Protein AF-A0A962FNY9-F1 (afdb_monomer)

Foldseek 3Di:
DDDDDDDQDWDDDDDPDDPDDPDQFDKAKFQKWKKWWAFDPLEGDIDIWIWGQGPVRDIATADDDLQQLLSLCLLRHQFMKMFGFPPPVRQADPVGHGYGPTIHGDDPSDQPDFDFEAQAEEEQEEEFQPDPDDPDFQVLRQCLLDCDVNHPQVVVCLLLLNRYGRPPHHYDGYFYFPHHLCVQAVAFQADDRGNVVSLVVRRLVRCLVPDQQCSVVPHRQAYEYEYAGGHHRGKMWTFDQDARNNDTGTRTYIYHYPSQQLAQLSVVLRVLNSLSAFAAQADLPDDQSQFELQASSHVSQPLFFADPSRGGHGAHHDPVSSVSSPSDDPQQEAEDDVPDDDDFDADASSDSPDPGHQWYWADPDPFWIKIKGWAALDDRTRVRGLHTAIWIWTAGSSHSNGTHTYFQDVNRDSHCSDVRSGHDPPDDDD

Solvent-accessible surface area (backbone atoms only — not comparable to full-atom values): 22918 Å² total; per-residue (Å²): 138,85,84,84,86,79,83,84,84,71,79,70,81,86,81,80,88,66,99,60,86,80,74,69,60,45,73,49,57,26,35,30,32,43,32,42,31,44,30,37,96,90,30,69,55,77,45,76,50,40,33,37,29,32,93,86,68,55,72,43,47,44,45,67,50,68,75,58,43,31,69,33,50,72,80,40,50,62,32,45,29,38,38,31,22,46,46,84,95,58,22,53,48,96,88,64,24,36,33,51,77,40,68,40,75,60,69,78,91,67,76,73,74,55,63,61,47,70,48,14,33,35,40,44,33,34,24,35,60,75,52,88,59,67,90,68,56,50,68,56,57,46,48,40,54,30,79,40,95,73,12,52,21,35,50,45,19,56,68,26,64,60,40,25,37,31,64,83,43,49,50,50,63,78,35,72,35,96,47,41,55,63,76,39,17,75,48,61,47,34,68,84,64,44,39,61,65,60,50,49,55,49,46,53,61,66,39,54,92,81,49,66,54,34,37,95,79,62,49,53,50,30,40,38,37,35,32,51,47,69,35,17,18,34,32,32,12,9,44,45,76,48,72,44,78,86,44,72,47,60,35,18,30,29,42,28,20,55,81,34,68,50,15,37,3,46,49,52,30,26,49,37,23,34,76,65,47,63,46,24,23,41,55,55,81,73,89,65,37,63,25,18,45,71,20,14,45,21,16,18,56,46,51,36,27,77,36,100,83,34,29,33,25,34,37,42,63,44,65,62,58,37,52,66,35,52,45,57,56,79,83,26,50,43,71,60,58,88,88,65,85,84,88,81,64,69,35,40,62,77,53,75,84,56,92,45,20,35,31,38,39,44,66,77,52,99,54,33,32,38,35,38,31,29,44,49,57,50,74,66,39,31,42,37,34,78,54,71,25,36,40,45,24,48,32,30,49,43,39,84,44,29,38,18,37,43,43,75,42,88,75,39,56,88,43,47,68,45,70,47,32,38,46,54,97,92,66,84,88,132

Structure (mmCIF, N/CA/C/O backbone):
data_AF-A0A962FNY9-F1
#
_entry.id   AF-A0A962FNY9-F1
#
loop_
_atom_site.group_PDB
_atom_site.id
_atom_site.type_symbol
_atom_site.label_atom_id
_atom_site.label_alt_id
_atom_site.label_comp_id
_atom_site.label_asym_id
_atom_site.label_entity_id
_atom_site.label_seq_id
_atom_site.pdbx_PDB_ins_code
_atom_site.Cartn_x
_atom_site.Cartn_y
_atom_site.Cartn_z
_atom_site.occupancy
_atom_site.B_iso_or_equiv
_atom_site.auth_seq_id
_atom_site.auth_comp_id
_atom_site.auth_asym_id
_atom_site.auth_atom_id
_atom_site.pdbx_PDB_model_num
ATOM 1 N N . MET A 1 1 ? -41.694 10.640 -2.562 1.00 34.62 1 MET A N 1
ATOM 2 C CA . MET A 1 1 ? -40.933 11.561 -3.432 1.00 34.62 1 MET A CA 1
ATOM 3 C C . MET A 1 1 ? -39.648 11.914 -2.706 1.00 34.62 1 MET A C 1
ATOM 5 O O . MET A 1 1 ? -39.686 12.723 -1.792 1.00 34.62 1 MET A O 1
ATOM 9 N N . ARG A 1 2 ? -38.555 11.206 -3.006 1.00 32.50 2 ARG A N 1
ATOM 10 C CA . ARG A 1 2 ? -37.234 11.452 -2.416 1.00 32.50 2 ARG A CA 1
ATOM 11 C C . ARG A 1 2 ? -36.478 12.381 -3.365 1.00 32.50 2 ARG A C 1
ATOM 13 O O . ARG A 1 2 ? -36.217 11.987 -4.495 1.00 32.50 2 ARG A O 1
ATOM 20 N N . GLN A 1 3 ? -36.191 13.606 -2.934 1.00 29.72 3 GLN A N 1
ATOM 21 C CA . GLN A 1 3 ? -35.217 14.467 -3.602 1.00 29.72 3 GLN A CA 1
ATOM 22 C C . GLN A 1 3 ? -33.849 14.141 -3.003 1.00 29.72 3 GLN A C 1
ATOM 24 O O . GLN A 1 3 ? -33.594 14.447 -1.843 1.00 29.72 3 GLN A O 1
ATOM 29 N N . GLY A 1 4 ? -33.016 13.446 -3.776 1.00 28.33 4 GLY A N 1
ATOM 30 C CA . GLY A 1 4 ? -31.616 13.214 -3.442 1.00 28.33 4 GLY A CA 1
ATOM 31 C C . GLY A 1 4 ? -30.805 14.469 -3.735 1.00 28.33 4 GLY A C 1
ATOM 32 O O . GLY A 1 4 ? -30.887 15.016 -4.833 1.00 28.33 4 GLY A O 1
ATOM 33 N N . TRP A 1 5 ? -30.052 14.931 -2.745 1.00 30.09 5 TRP A N 1
ATOM 34 C CA . TRP A 1 5 ? -29.013 15.938 -2.921 1.00 30.09 5 TRP A CA 1
ATOM 35 C C . TRP A 1 5 ? -27.686 15.195 -3.106 1.00 30.09 5 TRP A C 1
ATOM 37 O O . TRP A 1 5 ? -27.271 14.444 -2.229 1.00 30.09 5 TRP A O 1
ATOM 47 N N . LEU A 1 6 ? -27.065 15.366 -4.274 1.00 28.52 6 LEU A N 1
ATOM 48 C CA . LEU A 1 6 ? -25.704 14.919 -4.587 1.00 28.52 6 LEU A CA 1
ATOM 49 C C . LEU A 1 6 ? -24.725 16.050 -4.231 1.00 28.52 6 LEU A C 1
ATOM 51 O O . LEU A 1 6 ? -24.979 17.181 -4.655 1.00 28.52 6 LEU A O 1
ATOM 55 N N . PRO A 1 7 ? -23.601 15.797 -3.540 1.00 38.91 7 PRO A N 1
ATOM 56 C CA . PRO A 1 7 ? -22.520 16.766 -3.477 1.00 38.91 7 PRO A CA 1
ATOM 57 C C . PRO A 1 7 ? -21.596 16.581 -4.693 1.00 38.91 7 PRO A C 1
ATOM 59 O O . PRO A 1 7 ? -21.027 15.511 -4.902 1.00 38.91 7 PRO A O 1
ATOM 62 N N . LEU A 1 8 ? -21.438 17.631 -5.504 1.00 35.72 8 LEU A N 1
ATOM 63 C CA . LEU A 1 8 ? -20.286 17.787 -6.397 1.00 35.72 8 LEU A CA 1
ATOM 64 C C . LEU A 1 8 ? -19.106 18.222 -5.512 1.00 35.72 8 LEU A C 1
ATOM 66 O O . LEU A 1 8 ? -19.095 19.346 -5.013 1.00 35.72 8 LEU A O 1
ATOM 70 N N . GLY A 1 9 ? -18.149 17.330 -5.263 1.00 38.25 9 GLY A N 1
ATOM 71 C CA . GLY A 1 9 ? -16.957 17.646 -4.477 1.00 38.25 9 GLY A CA 1
ATOM 72 C C . GLY A 1 9 ? -15.903 18.344 -5.333 1.00 38.25 9 GLY A C 1
ATOM 73 O O . GLY A 1 9 ? -15.134 17.679 -6.014 1.00 38.25 9 GLY A O 1
ATOM 74 N N . VAL A 1 10 ? -15.859 19.675 -5.294 1.00 38.62 10 VAL A N 1
ATOM 75 C CA . VAL A 1 10 ? -14.693 20.460 -5.726 1.00 38.62 10 VAL A CA 1
ATOM 76 C C . VAL A 1 10 ? -14.010 20.961 -4.457 1.00 38.62 10 VAL A C 1
ATOM 78 O O . VAL A 1 10 ? -14.615 21.730 -3.711 1.00 38.62 10 VAL A O 1
ATOM 81 N N . LEU A 1 11 ? -12.768 20.544 -4.191 1.00 42.72 11 LEU A N 1
ATOM 82 C CA . LEU A 1 11 ? -11.962 21.172 -3.141 1.00 42.72 11 LEU A CA 1
ATOM 83 C C . LEU A 1 11 ? -11.453 22.522 -3.668 1.00 42.72 11 LEU A C 1
ATOM 85 O O . LEU A 1 11 ? -10.566 22.585 -4.516 1.00 42.72 11 LEU A O 1
ATOM 89 N N . LEU A 1 12 ? -12.054 23.609 -3.186 1.00 34.06 12 LEU A N 1
ATOM 90 C CA . LEU A 1 12 ? -11.642 24.988 -3.450 1.00 34.06 12 LEU A CA 1
ATOM 91 C C . LEU A 1 12 ? -11.131 25.601 -2.143 1.00 34.06 12 LEU A C 1
ATOM 93 O O . LEU A 1 12 ? -11.919 25.865 -1.237 1.00 34.06 12 LEU A O 1
ATOM 97 N N . ALA A 1 13 ? -9.827 25.868 -2.056 1.00 37.19 13 ALA A N 1
ATOM 98 C CA . ALA A 1 13 ? -9.282 26.739 -1.018 1.00 37.19 13 ALA A CA 1
ATOM 99 C C . ALA A 1 13 ? -9.821 28.174 -1.215 1.00 37.19 13 ALA A C 1
ATOM 101 O O . ALA A 1 13 ? -9.947 28.654 -2.346 1.00 37.19 13 ALA A O 1
ATOM 102 N N . GLY A 1 14 ? -10.200 28.834 -0.117 1.00 33.62 14 GLY A N 1
ATOM 103 C CA . GLY A 1 14 ? -11.044 30.034 -0.089 1.00 33.62 14 GLY A CA 1
ATOM 104 C C . GLY A 1 14 ? -10.643 31.167 -1.047 1.00 33.62 14 GLY A C 1
ATOM 105 O O . GLY A 1 14 ? -9.528 31.683 -1.015 1.00 33.62 14 GLY A O 1
ATOM 106 N N . LEU A 1 15 ? -11.607 31.613 -1.861 1.00 33.41 15 LEU A N 1
ATOM 107 C CA . LEU A 1 15 ? -11.474 32.769 -2.748 1.00 33.41 15 LEU A CA 1
ATOM 108 C C . LEU A 1 15 ? -11.762 34.071 -1.979 1.00 33.41 15 LEU A C 1
ATOM 110 O O . LEU A 1 15 ? -12.912 34.382 -1.666 1.00 33.41 15 LEU A O 1
ATOM 114 N N . THR A 1 16 ? -10.741 34.894 -1.751 1.00 33.62 16 THR A N 1
ATOM 115 C CA . THR A 1 16 ? -10.953 36.345 -1.652 1.00 33.62 16 THR A CA 1
ATOM 116 C C . THR A 1 16 ? -11.088 36.886 -3.075 1.00 33.62 16 THR A C 1
ATOM 118 O O . THR A 1 16 ? -10.176 36.767 -3.891 1.00 33.62 16 THR A O 1
ATOM 121 N N . VAL A 1 17 ? -12.262 37.430 -3.411 1.00 32.56 17 VAL A N 1
ATOM 122 C CA . VAL A 1 17 ? -12.550 37.969 -4.748 1.00 32.56 17 VAL A CA 1
ATOM 123 C C . VAL A 1 17 ? -11.784 39.277 -4.939 1.00 32.56 17 VAL A C 1
ATOM 125 O O . VAL A 1 17 ? -12.264 40.356 -4.599 1.00 32.56 17 VAL A O 1
ATOM 128 N N . PHE A 1 18 ? -10.594 39.184 -5.521 1.00 35.56 18 PHE A N 1
ATOM 129 C CA . PHE A 1 18 ? -10.015 40.284 -6.277 1.00 35.56 18 PHE A CA 1
ATOM 130 C C . PHE A 1 18 ? -10.446 40.122 -7.736 1.00 35.56 18 PHE A C 1
ATOM 132 O O . PHE A 1 18 ? -10.126 39.120 -8.374 1.00 35.56 18 PHE A O 1
ATOM 139 N N . SER A 1 19 ? -11.168 41.111 -8.274 1.00 39.47 19 SER A N 1
ATOM 140 C CA . SER A 1 19 ? -11.341 41.279 -9.722 1.00 39.47 19 SER A CA 1
ATOM 141 C C . SER A 1 19 ? -9.978 41.573 -10.352 1.00 39.47 19 SER A C 1
ATOM 143 O O . SER A 1 19 ? -9.602 42.724 -10.551 1.00 39.47 19 SER A O 1
ATOM 145 N N . GLY A 1 20 ? -9.223 40.514 -10.623 1.00 32.41 20 GLY A N 1
ATOM 146 C CA . GLY A 1 20 ? -7.989 40.510 -11.396 1.00 32.41 20 GLY A CA 1
ATOM 147 C C . GLY A 1 20 ? -8.096 39.431 -12.467 1.00 32.41 20 GLY A C 1
ATOM 148 O O . GLY A 1 20 ? -8.636 38.360 -12.207 1.00 32.41 20 GLY A O 1
ATOM 149 N N . CYS A 1 21 ? -7.642 39.738 -13.683 1.00 35.69 21 CYS A N 1
ATOM 150 C CA . CYS A 1 21 ? -7.721 38.888 -14.871 1.00 35.69 21 CYS A CA 1
ATOM 151 C C . CYS A 1 21 ? -7.497 37.398 -14.561 1.00 35.69 21 CYS A C 1
ATOM 153 O O . CYS A 1 21 ? -6.400 37.006 -14.159 1.00 35.69 21 CYS A O 1
ATOM 155 N N . ALA A 1 22 ? -8.519 36.570 -14.796 1.00 41.72 22 ALA A N 1
ATOM 156 C CA . ALA A 1 22 ? -8.393 35.121 -14.768 1.00 41.72 22 ALA A CA 1
ATOM 157 C C . ALA A 1 22 ? -7.392 34.694 -15.853 1.00 41.72 22 ALA A C 1
ATOM 159 O O . ALA A 1 22 ? -7.726 34.627 -17.034 1.00 41.72 22 ALA A O 1
ATOM 160 N N . HIS A 1 23 ? -6.140 34.450 -15.463 1.00 48.25 23 HIS A N 1
ATOM 161 C CA . HIS A 1 23 ? -5.227 33.674 -16.292 1.00 48.25 23 HIS A CA 1
ATOM 162 C C . HIS A 1 23 ? -5.828 32.275 -16.421 1.00 48.25 23 HIS A C 1
ATOM 164 O O . HIS A 1 23 ? -6.065 31.618 -15.406 1.00 48.25 23 HIS A O 1
ATOM 170 N N . ALA A 1 24 ? -6.120 31.852 -17.653 1.00 55.69 24 ALA A N 1
ATOM 171 C CA . ALA A 1 24 ? -6.623 30.516 -17.936 1.00 55.69 24 ALA A CA 1
ATOM 172 C C . ALA A 1 24 ? -5.645 29.484 -17.351 1.00 55.69 24 ALA A C 1
ATOM 174 O O . ALA A 1 24 ? -4.473 29.456 -17.728 1.00 55.69 24 ALA A O 1
ATOM 175 N N . ALA A 1 25 ? -6.107 28.695 -16.380 1.00 63.16 25 ALA A N 1
ATOM 176 C CA . ALA A 1 25 ? -5.356 27.542 -15.904 1.00 63.16 25 ALA A CA 1
ATOM 177 C C . ALA A 1 25 ? -5.249 26.538 -17.055 1.00 63.16 25 ALA A C 1
ATOM 179 O O . ALA A 1 25 ? -6.229 26.309 -17.767 1.00 63.16 25 ALA A O 1
ATOM 180 N N . GLU A 1 26 ? -4.066 25.966 -17.246 1.00 83.31 26 GLU A N 1
ATOM 181 C CA . GLU A 1 26 ? -3.900 24.875 -18.198 1.00 83.31 26 GLU A CA 1
ATOM 182 C C . GLU A 1 26 ? -4.371 23.585 -17.524 1.00 83.31 26 GLU A C 1
ATOM 184 O O . GLU A 1 26 ? -4.026 23.325 -16.369 1.00 83.31 26 GLU A O 1
ATOM 189 N N . THR A 1 27 ? -5.193 22.805 -18.218 1.00 90.69 27 THR A N 1
ATOM 190 C CA . THR A 1 27 ? -5.739 21.554 -17.688 1.00 90.69 27 THR A CA 1
ATOM 191 C C . THR A 1 27 ? -5.080 20.361 -18.350 1.00 90.69 27 THR A C 1
ATOM 193 O O . THR A 1 27 ? -5.003 20.313 -19.577 1.00 90.69 27 THR A O 1
ATOM 196 N N . VAL A 1 28 ? -4.676 19.379 -17.549 1.00 92.75 28 VAL A N 1
ATOM 197 C CA . VAL A 1 28 ? -4.188 18.081 -18.029 1.00 92.75 28 VAL A CA 1
ATOM 198 C C . VAL A 1 28 ? -5.076 16.996 -17.447 1.00 92.75 28 VAL A C 1
ATOM 200 O O . VAL A 1 28 ? -5.364 17.018 -16.254 1.00 92.75 28 VAL A O 1
ATOM 203 N N . GLU A 1 29 ? -5.523 16.061 -18.273 1.00 95.69 29 GLU A N 1
ATOM 204 C CA . GLU A 1 29 ? -6.287 14.900 -17.821 1.00 95.69 29 GLU A CA 1
ATOM 205 C C . GLU A 1 29 ? -5.421 13.650 -17.881 1.00 95.69 29 GLU A C 1
ATOM 207 O O . GLU A 1 29 ? -4.570 13.519 -18.758 1.00 95.69 29 GLU A O 1
ATOM 212 N N . GLY A 1 30 ? -5.646 12.732 -16.951 1.00 95.50 30 GLY A N 1
ATOM 213 C CA . GLY A 1 30 ? -4.903 11.483 -16.910 1.00 95.50 30 GLY A CA 1
ATOM 214 C C . GLY A 1 30 ? -5.245 10.651 -15.687 1.00 95.50 30 GLY A C 1
ATOM 215 O O . GLY A 1 30 ? -6.163 10.983 -14.938 1.00 95.50 30 GLY A O 1
ATOM 216 N N . TRP A 1 31 ? -4.500 9.576 -15.476 1.00 95.31 31 TRP A N 1
ATOM 217 C CA . TRP A 1 31 ? -4.640 8.693 -14.324 1.00 95.31 31 TRP A CA 1
ATOM 218 C C . TRP A 1 31 ? -3.674 9.104 -13.223 1.00 95.31 31 TRP A C 1
ATOM 220 O O . TRP A 1 31 ? -2.462 9.180 -13.442 1.00 95.31 31 TRP A O 1
ATOM 230 N N . LEU A 1 32 ? -4.225 9.383 -12.044 1.00 94.44 32 LEU A N 1
ATOM 231 C CA . LEU A 1 32 ? -3.455 9.725 -10.859 1.00 94.44 32 LEU A CA 1
ATOM 232 C C . LEU A 1 32 ? -2.812 8.460 -10.294 1.00 94.44 32 LEU A C 1
ATOM 234 O O . LEU A 1 32 ? -3.490 7.459 -10.089 1.00 94.44 32 LEU A O 1
ATOM 238 N N . THR A 1 33 ? -1.518 8.509 -10.012 1.00 94.50 33 THR A N 1
ATOM 239 C CA . THR A 1 33 ? -0.791 7.415 -9.366 1.00 94.50 33 THR A CA 1
ATOM 240 C C . THR A 1 33 ? -0.105 7.941 -8.116 1.00 94.50 33 THR A C 1
ATOM 242 O O . THR A 1 33 ? 0.602 8.951 -8.173 1.00 94.50 33 THR A O 1
ATOM 245 N N . LEU A 1 34 ? -0.329 7.263 -6.995 1.00 93.00 34 LEU A N 1
ATOM 246 C CA . LEU A 1 34 ? 0.390 7.481 -5.748 1.00 93.00 34 LEU A CA 1
ATOM 247 C C . LEU A 1 34 ? 1.383 6.342 -5.529 1.00 93.00 34 LEU A C 1
ATOM 249 O O . LEU A 1 34 ? 1.059 5.175 -5.757 1.00 93.00 34 LEU A O 1
ATOM 253 N N . GLN A 1 35 ? 2.574 6.718 -5.080 1.00 95.06 35 GLN A N 1
ATOM 254 C CA . GLN A 1 35 ? 3.616 5.806 -4.631 1.00 95.06 35 GLN A CA 1
ATOM 255 C C . GLN A 1 35 ? 4.075 6.254 -3.248 1.00 95.06 35 GLN A C 1
ATOM 257 O O . GLN A 1 35 ? 4.282 7.452 -3.027 1.00 95.06 35 GLN A O 1
ATOM 262 N N . TRP A 1 36 ? 4.217 5.302 -2.344 1.00 94.69 36 TRP A N 1
ATOM 263 C CA . TRP A 1 36 ? 4.759 5.483 -1.004 1.00 94.69 36 TRP A CA 1
ATOM 264 C C . TRP A 1 36 ? 6.151 4.868 -0.980 1.00 94.69 36 TRP A C 1
ATOM 266 O O . TRP A 1 36 ? 6.387 3.893 -1.689 1.00 94.69 36 TRP A O 1
ATOM 276 N N . GLY A 1 37 ? 7.077 5.546 -0.313 1.00 95.19 37 GLY A N 1
ATOM 277 C CA . GLY A 1 37 ? 8.473 5.157 -0.228 1.00 95.19 37 GLY A CA 1
ATOM 278 C C . GLY A 1 37 ? 8.888 5.011 1.222 1.00 95.19 37 GLY A C 1
ATOM 279 O O . GLY A 1 37 ? 8.688 5.939 2.009 1.00 95.19 37 GLY A O 1
ATOM 280 N N . ASP A 1 38 ? 9.511 3.881 1.515 1.00 93.06 38 ASP A N 1
ATOM 281 C CA . ASP A 1 38 ? 9.785 3.378 2.848 1.00 93.06 38 ASP A CA 1
ATOM 282 C C . ASP A 1 38 ? 11.284 3.221 3.046 1.00 93.06 38 ASP A C 1
ATOM 284 O O . ASP A 1 38 ? 11.924 2.350 2.457 1.00 93.06 38 ASP A O 1
ATOM 288 N N . GLY A 1 39 ? 11.868 4.134 3.817 1.00 90.06 39 GLY A N 1
ATOM 289 C CA . GLY A 1 39 ? 13.306 4.237 4.018 1.00 90.06 39 GLY A CA 1
ATOM 290 C C . GLY A 1 39 ? 13.880 3.020 4.736 1.00 90.06 39 GLY A C 1
ATOM 291 O O . GLY A 1 39 ? 13.396 2.609 5.789 1.00 90.06 39 GLY A O 1
ATOM 292 N N . GLY A 1 40 ? 14.953 2.465 4.179 1.00 86.56 40 GLY A N 1
ATOM 293 C CA . GLY A 1 40 ? 15.663 1.336 4.760 1.00 86.56 40 GLY A CA 1
ATOM 294 C C . GLY A 1 40 ? 16.487 1.709 6.001 1.00 86.56 40 GLY A C 1
ATOM 295 O O . GLY A 1 40 ? 16.612 2.884 6.357 1.00 86.56 40 GLY A O 1
ATOM 296 N N . PRO A 1 41 ? 17.144 0.720 6.634 1.00 80.81 41 PRO A N 1
ATOM 297 C CA . PRO A 1 41 ? 17.889 0.915 7.883 1.00 80.81 41 PRO A CA 1
ATOM 298 C C . PRO A 1 41 ? 18.974 2.003 7.832 1.00 80.81 41 PRO A C 1
ATOM 300 O O . PRO A 1 41 ? 19.260 2.642 8.842 1.00 80.81 41 PRO A O 1
ATOM 303 N N . GLU A 1 42 ? 19.592 2.211 6.667 1.00 81.31 42 GLU A N 1
ATOM 304 C CA . GLU A 1 42 ? 20.683 3.180 6.483 1.00 81.31 42 GLU A CA 1
ATOM 305 C C . GLU A 1 42 ? 20.191 4.597 6.150 1.00 81.31 42 GLU A C 1
ATOM 307 O O . GLU A 1 42 ? 20.934 5.564 6.324 1.00 81.31 42 GLU A O 1
ATOM 312 N N . SER A 1 43 ? 18.943 4.737 5.697 1.00 86.75 43 SER A N 1
ATOM 313 C CA . SER A 1 43 ? 18.332 6.016 5.330 1.00 86.75 43 SER A CA 1
ATOM 314 C C . SER A 1 43 ? 16.838 6.004 5.683 1.00 86.75 43 SER A C 1
ATOM 316 O O . SER A 1 43 ? 16.002 5.982 4.777 1.00 86.75 43 SER A O 1
ATOM 318 N N . PRO A 1 44 ? 16.494 6.020 6.986 1.00 84.25 44 PRO A N 1
ATOM 319 C CA . PRO A 1 44 ? 15.110 5.957 7.435 1.00 84.25 44 PRO A CA 1
ATOM 320 C C . PRO A 1 44 ? 14.337 7.209 7.008 1.00 84.25 44 PRO A C 1
ATOM 322 O O . PRO A 1 44 ? 14.882 8.316 6.969 1.00 84.25 44 PRO A O 1
ATOM 325 N N . GLY A 1 45 ? 13.051 7.043 6.723 1.00 85.81 45 GLY A N 1
ATOM 326 C CA . GLY A 1 45 ? 12.160 8.124 6.314 1.00 85.81 45 GLY A CA 1
ATOM 327 C C . GLY A 1 45 ? 10.957 7.584 5.556 1.00 85.81 45 GLY A C 1
ATOM 328 O O . GLY A 1 45 ? 10.994 6.461 5.072 1.00 85.81 45 GLY A O 1
ATOM 329 N N . ASN A 1 46 ? 9.894 8.378 5.461 1.00 89.50 46 ASN A N 1
ATOM 330 C CA . ASN A 1 46 ? 8.740 8.068 4.623 1.00 89.50 46 ASN A CA 1
ATOM 331 C C . ASN A 1 46 ? 8.600 9.138 3.545 1.00 89.50 46 ASN A C 1
ATOM 333 O O . ASN A 1 46 ? 8.860 10.327 3.769 1.00 89.50 46 ASN A O 1
ATOM 337 N N . HIS A 1 47 ? 8.175 8.715 2.364 1.00 90.94 47 HIS A N 1
ATOM 338 C CA . HIS A 1 47 ? 8.029 9.595 1.223 1.00 90.94 47 HIS A CA 1
ATOM 339 C C . HIS A 1 47 ? 6.776 9.264 0.433 1.00 90.94 47 HIS A C 1
ATOM 341 O O . HIS A 1 47 ? 6.294 8.137 0.407 1.00 90.94 47 HIS A O 1
ATOM 347 N N . ARG A 1 48 ? 6.250 10.268 -0.266 1.00 90.44 48 ARG A N 1
ATOM 348 C CA . ARG A 1 48 ? 5.115 10.090 -1.166 1.00 90.44 48 ARG A CA 1
ATOM 349 C C . ARG A 1 48 ? 5.385 10.791 -2.480 1.00 90.44 48 ARG A C 1
ATOM 351 O O . ARG A 1 48 ? 5.686 11.984 -2.507 1.00 90.44 48 ARG A O 1
ATOM 358 N N . ARG A 1 49 ? 5.209 10.063 -3.577 1.00 92.62 49 ARG A N 1
ATOM 359 C CA . ARG A 1 49 ? 5.213 10.609 -4.932 1.00 92.62 49 ARG A CA 1
ATOM 360 C C . ARG A 1 49 ? 3.800 10.586 -5.482 1.00 92.62 49 ARG A C 1
ATOM 362 O O . ARG A 1 49 ? 3.037 9.645 -5.271 1.00 92.62 49 ARG A O 1
ATOM 369 N N . VAL A 1 50 ? 3.462 11.641 -6.209 1.00 93.69 50 VAL A N 1
ATOM 370 C CA . VAL A 1 50 ? 2.209 11.736 -6.948 1.00 93.69 50 VAL A CA 1
ATOM 371 C C . VAL A 1 50 ? 2.564 11.997 -8.399 1.00 93.69 50 VAL A C 1
ATOM 373 O O . VAL A 1 50 ? 3.380 12.868 -8.691 1.00 93.69 50 VAL A O 1
ATOM 376 N N . SER A 1 51 ? 1.974 11.245 -9.316 1.00 95.06 51 SER A N 1
ATOM 377 C CA . SER A 1 51 ? 2.175 11.433 -10.749 1.00 95.06 51 SER A CA 1
ATOM 378 C C . SER A 1 51 ? 0.858 11.352 -11.511 1.00 95.06 51 SER A C 1
ATOM 380 O O . SER A 1 51 ? -0.146 10.843 -11.008 1.00 95.06 51 SER A O 1
ATOM 382 N N . LEU A 1 52 ? 0.859 11.901 -12.722 1.00 95.94 52 LEU A N 1
ATOM 383 C CA . LEU A 1 52 ? -0.237 11.803 -13.675 1.00 95.94 52 LEU A CA 1
ATOM 384 C C . LEU A 1 52 ? 0.290 11.147 -14.945 1.00 95.94 52 LEU A C 1
ATOM 386 O O . LEU A 1 52 ? 1.297 11.606 -15.478 1.00 95.94 52 LEU A O 1
ATOM 390 N N . THR A 1 53 ? -0.397 10.125 -15.443 1.00 96.19 53 THR A N 1
ATOM 391 C CA . THR A 1 53 ? -0.145 9.589 -16.789 1.00 96.19 53 THR A CA 1
ATOM 392 C C . THR A 1 53 ? -1.274 10.009 -17.715 1.00 96.19 53 THR A C 1
ATOM 394 O O . THR A 1 53 ? -2.430 9.785 -17.372 1.00 96.19 53 THR A O 1
ATOM 397 N N . ASP A 1 54 ? -0.971 10.658 -18.837 1.00 94.19 54 ASP A N 1
ATOM 398 C CA . ASP A 1 54 ? -1.989 11.138 -19.781 1.00 94.19 54 ASP A CA 1
ATOM 399 C C . ASP A 1 54 ? -2.453 10.058 -20.780 1.00 94.19 54 ASP A C 1
ATOM 401 O O . ASP A 1 54 ? -1.976 8.922 -20.772 1.00 94.19 54 ASP A O 1
ATOM 405 N N . ASP A 1 55 ? -3.396 10.409 -21.661 1.00 91.81 55 ASP A N 1
ATOM 406 C CA . ASP A 1 55 ? -3.936 9.505 -22.692 1.00 91.81 55 ASP A CA 1
ATOM 407 C C . ASP A 1 55 ? -2.888 9.049 -23.733 1.00 91.81 55 ASP A C 1
ATOM 409 O O . ASP A 1 55 ? -3.140 8.106 -24.482 1.00 91.81 55 ASP A O 1
ATOM 413 N N . THR A 1 56 ? -1.717 9.694 -23.799 1.00 91.00 56 THR A N 1
ATOM 414 C CA . THR A 1 56 ? -0.595 9.287 -24.664 1.00 91.00 56 THR A CA 1
ATOM 415 C C . THR A 1 56 ? 0.372 8.328 -23.964 1.00 91.00 56 THR A C 1
ATOM 417 O O . THR A 1 56 ? 1.285 7.808 -24.604 1.00 91.00 56 THR A O 1
ATOM 420 N N . GLY A 1 57 ? 0.166 8.074 -22.667 1.00 89.12 57 GLY A N 1
ATOM 421 C CA . GLY A 1 57 ? 1.065 7.290 -21.825 1.00 89.12 57 GLY A CA 1
ATOM 422 C C . GLY A 1 57 ? 2.225 8.101 -21.245 1.00 89.12 57 GLY A C 1
ATOM 423 O O . GLY A 1 57 ? 3.107 7.525 -20.611 1.00 89.12 57 GLY A O 1
ATOM 424 N N . GLN A 1 58 ? 2.249 9.427 -21.424 1.00 91.06 58 GLN A N 1
ATOM 425 C CA . GLN A 1 58 ? 3.291 10.266 -20.844 1.00 91.06 58 GLN A CA 1
ATOM 426 C C . GLN A 1 58 ? 3.022 10.478 -19.351 1.00 91.06 58 GLN A C 1
ATOM 428 O O . GLN A 1 58 ? 1.983 11.015 -18.965 1.00 91.06 58 GLN A O 1
ATOM 433 N N . THR A 1 59 ? 3.980 10.089 -18.508 1.00 93.69 59 THR A N 1
ATOM 434 C CA . THR A 1 59 ? 3.918 10.308 -17.058 1.00 93.69 59 THR A CA 1
ATOM 435 C C . THR A 1 59 ? 4.642 11.594 -16.658 1.00 93.69 59 THR A C 1
ATOM 437 O O . THR A 1 59 ? 5.772 11.844 -17.076 1.00 93.69 59 THR A O 1
ATOM 440 N N . VAL A 1 60 ? 4.013 12.392 -15.795 1.00 92.81 60 VAL A N 1
ATOM 441 C CA . VAL A 1 60 ? 4.584 13.605 -15.201 1.00 92.81 60 VAL A CA 1
ATOM 442 C C . VAL A 1 60 ? 4.445 13.571 -13.679 1.00 92.81 60 VAL A C 1
ATOM 444 O O . VAL A 1 60 ? 3.376 13.266 -13.149 1.00 92.81 60 VAL A O 1
ATOM 447 N N . ALA A 1 61 ? 5.525 13.887 -12.963 1.00 94.56 61 ALA A N 1
ATOM 448 C CA . ALA A 1 61 ? 5.483 14.060 -11.512 1.00 94.56 61 ALA A CA 1
ATOM 449 C C . ALA A 1 61 ? 4.645 15.294 -11.149 1.00 94.56 61 ALA A C 1
ATOM 451 O O . ALA A 1 61 ? 4.696 16.310 -11.841 1.00 94.56 61 ALA A O 1
ATOM 452 N N . LEU A 1 62 ? 3.882 15.223 -10.062 1.00 94.31 62 LEU A N 1
ATOM 453 C CA . LEU A 1 62 ? 3.044 16.309 -9.569 1.00 94.31 62 LEU A CA 1
ATOM 454 C C . LEU A 1 62 ? 3.615 16.873 -8.266 1.00 94.31 62 LEU A C 1
ATOM 456 O O . LEU A 1 62 ? 3.825 16.147 -7.299 1.00 94.31 62 LEU A O 1
ATOM 460 N N . SER A 1 63 ? 3.782 18.192 -8.217 1.00 92.75 63 SER A N 1
ATOM 461 C CA . SER A 1 63 ? 4.009 18.933 -6.978 1.00 92.75 63 SER A CA 1
ATOM 462 C C . SER A 1 63 ? 2.647 19.338 -6.409 1.00 92.75 63 SER A C 1
ATOM 464 O O . SER A 1 63 ? 2.025 20.306 -6.863 1.00 92.75 63 SER A O 1
ATOM 466 N N . VAL A 1 64 ? 2.157 18.534 -5.463 1.00 88.81 64 VAL A N 1
ATOM 467 C CA . VAL A 1 64 ? 0.863 18.707 -4.787 1.00 88.81 64 VAL A CA 1
ATOM 468 C C . VAL A 1 64 ? 1.115 19.250 -3.383 1.00 88.81 64 VAL A C 1
ATOM 470 O O . VAL A 1 64 ? 1.940 18.703 -2.658 1.00 88.81 64 VAL A O 1
ATOM 473 N N . SER A 1 65 ? 0.428 20.327 -2.995 1.00 85.00 65 SER A N 1
ATOM 474 C CA . SER A 1 65 ? 0.544 20.871 -1.637 1.00 85.00 65 SER A CA 1
ATOM 475 C C . SER A 1 65 ? -0.098 19.946 -0.603 1.00 85.00 65 SER A C 1
ATOM 477 O O . SER A 1 65 ? -1.072 19.252 -0.906 1.00 85.00 65 SER A O 1
ATOM 479 N N . ASP A 1 66 ? 0.372 20.014 0.643 1.00 78.12 66 ASP A N 1
ATOM 480 C CA . ASP A 1 66 ? -0.235 19.264 1.748 1.00 78.12 66 ASP A CA 1
ATOM 481 C C . ASP A 1 66 ? -1.724 19.575 1.893 1.00 78.12 66 ASP A C 1
ATOM 483 O O . ASP A 1 66 ? -2.515 18.667 2.095 1.00 78.12 66 ASP A O 1
ATOM 487 N N . GLU A 1 67 ? -2.143 20.831 1.707 1.00 80.00 67 GLU A N 1
ATOM 488 C CA . GLU A 1 67 ? -3.561 21.218 1.749 1.00 80.00 67 GLU A CA 1
ATOM 489 C C . GLU A 1 67 ? -4.417 20.438 0.737 1.00 80.00 67 GLU A C 1
ATOM 491 O O . GLU A 1 67 ? -5.506 19.979 1.075 1.00 80.00 67 GLU A O 1
ATOM 496 N N . LEU A 1 68 ? -3.917 20.238 -0.487 1.00 80.88 68 LEU A N 1
ATOM 497 C CA . LEU A 1 68 ? -4.620 19.443 -1.493 1.00 80.88 68 LEU A CA 1
ATOM 498 C C . LEU A 1 68 ? -4.611 17.957 -1.132 1.00 80.88 68 LEU A C 1
ATOM 500 O O . LEU A 1 68 ? -5.631 17.291 -1.288 1.00 80.88 68 LEU A O 1
ATOM 504 N N . LEU A 1 69 ? -3.498 17.437 -0.610 1.00 75.75 69 LEU A N 1
ATOM 505 C CA . LEU A 1 69 ? -3.404 16.043 -0.164 1.00 75.75 69 LEU A CA 1
ATOM 506 C C . LEU A 1 69 ? -4.363 15.754 0.998 1.00 75.75 69 LEU A C 1
ATOM 508 O O . LEU A 1 69 ? -5.021 14.710 0.995 1.00 75.75 69 LEU A O 1
ATOM 512 N N . ARG A 1 70 ? -4.543 16.724 1.905 1.00 70.69 70 ARG A N 1
ATOM 513 C CA . ARG A 1 70 ? -5.536 16.686 2.988 1.00 70.69 70 ARG A CA 1
ATOM 514 C C . ARG A 1 70 ? -6.988 16.665 2.499 1.00 70.69 70 ARG A C 1
ATOM 516 O O . ARG A 1 70 ? -7.896 16.407 3.276 1.00 70.69 70 ARG A O 1
ATOM 523 N N . GLY A 1 71 ? -7.239 16.885 1.211 1.00 67.12 71 GLY A N 1
ATOM 524 C CA . GLY A 1 71 ? -8.552 16.685 0.594 1.00 67.12 71 GLY A CA 1
ATOM 525 C C . GLY A 1 71 ? -8.931 15.218 0.356 1.00 67.12 71 GLY A C 1
ATOM 526 O O . GLY A 1 71 ? -9.941 14.958 -0.293 1.00 67.12 71 GLY A O 1
ATOM 527 N N . GLY A 1 72 ? -8.117 14.257 0.811 1.00 70.31 72 GLY A N 1
ATOM 528 C CA . GLY A 1 72 ? -8.352 12.830 0.584 1.00 70.31 72 GLY A CA 1
ATOM 529 C C . GLY A 1 72 ? -7.955 12.368 -0.821 1.00 70.31 72 GLY A C 1
ATOM 530 O O . GLY A 1 72 ? -8.496 11.382 -1.321 1.00 70.31 72 GLY A O 1
ATOM 531 N N . VAL A 1 73 ? -7.006 13.060 -1.466 1.00 77.75 73 VAL A N 1
ATOM 532 C CA . VAL A 1 73 ? -6.534 12.767 -2.837 1.00 77.75 73 VAL A CA 1
ATOM 533 C C . VAL A 1 73 ? -6.017 11.333 -2.985 1.00 77.75 73 VAL A C 1
ATOM 535 O O . VAL A 1 73 ? -6.132 10.752 -4.061 1.00 77.75 73 VAL A O 1
ATOM 538 N N . PHE A 1 74 ? -5.529 10.704 -1.911 1.00 78.00 74 PHE A N 1
ATOM 539 C CA . PHE A 1 74 ? -5.124 9.294 -1.942 1.00 78.00 74 PHE A CA 1
ATOM 540 C C . PHE A 1 74 ? -6.263 8.340 -2.328 1.00 78.00 74 PHE A C 1
ATOM 542 O O . PHE A 1 74 ? -6.012 7.268 -2.875 1.00 78.00 74 PHE A O 1
ATOM 549 N N . ARG A 1 75 ? -7.528 8.724 -2.101 1.00 79.25 75 ARG A N 1
ATOM 550 C CA . ARG A 1 75 ? -8.708 7.950 -2.527 1.00 79.25 75 ARG A CA 1
ATOM 551 C C . ARG A 1 75 ? -8.875 7.931 -4.045 1.00 79.25 75 ARG A C 1
ATOM 553 O O . ARG A 1 75 ? -9.665 7.144 -4.554 1.00 79.25 75 ARG A O 1
ATOM 560 N N . TRP A 1 76 ? -8.171 8.810 -4.755 1.00 86.25 76 TRP A N 1
ATOM 561 C CA . TRP A 1 76 ? -8.188 8.910 -6.210 1.00 86.25 76 TRP A CA 1
ATOM 562 C C . TRP A 1 76 ? -7.004 8.171 -6.847 1.00 86.25 76 TRP A C 1
ATOM 564 O O . TRP A 1 76 ? -6.802 8.294 -8.052 1.00 86.25 76 TRP A O 1
ATOM 574 N N . ASN A 1 77 ? -6.230 7.392 -6.078 1.00 88.50 77 ASN A N 1
ATOM 575 C CA . ASN A 1 77 ? -5.175 6.548 -6.637 1.00 88.50 77 ASN A CA 1
ATOM 576 C C . ASN A 1 77 ? -5.743 5.595 -7.705 1.00 88.50 77 ASN A C 1
ATOM 578 O O . ASN A 1 77 ? -6.761 4.934 -7.486 1.00 88.50 77 ASN A O 1
ATOM 582 N N . GLY A 1 78 ? -5.108 5.556 -8.874 1.00 89.25 78 GLY A N 1
ATOM 583 C CA . GLY A 1 78 ? -5.547 4.801 -10.047 1.00 89.25 78 GLY A CA 1
ATOM 584 C C . GLY A 1 78 ? -6.770 5.383 -10.769 1.00 89.25 78 GLY A C 1
ATOM 585 O O . GLY A 1 78 ? -7.192 4.827 -11.784 1.00 89.25 78 GLY A O 1
ATOM 586 N N . GLN A 1 79 ? -7.352 6.484 -10.283 1.00 90.94 79 GLN A N 1
ATOM 587 C CA . GLN A 1 79 ? -8.528 7.111 -10.885 1.00 90.94 79 GLN A CA 1
ATOM 588 C C . GLN A 1 79 ? -8.139 8.178 -11.905 1.00 90.94 79 GLN A C 1
ATOM 590 O O . GLN A 1 79 ? -7.078 8.803 -11.827 1.00 90.94 79 GLN A O 1
ATOM 595 N N . ARG A 1 80 ? -9.040 8.420 -12.862 1.00 93.19 80 ARG A N 1
ATOM 596 C CA . ARG A 1 80 ? -8.872 9.495 -13.839 1.00 93.19 80 ARG A CA 1
ATOM 597 C C . ARG A 1 80 ? -9.187 10.837 -13.180 1.00 93.19 80 ARG A C 1
ATOM 599 O O . ARG A 1 80 ? -10.232 10.999 -12.554 1.00 93.19 80 ARG A O 1
ATOM 606 N N . VAL A 1 81 ? -8.299 11.810 -13.331 1.00 94.50 81 VAL A N 1
ATOM 607 C CA . VAL A 1 81 ? -8.431 13.153 -12.760 1.00 94.50 81 VAL A CA 1
ATOM 608 C C . VAL A 1 81 ? -8.106 14.220 -13.799 1.00 94.50 81 VAL A C 1
ATOM 610 O O . VAL A 1 81 ? -7.396 13.970 -14.774 1.00 94.50 81 VAL A O 1
ATOM 613 N N . ARG A 1 82 ? -8.603 15.434 -13.568 1.00 95.19 82 ARG A N 1
ATOM 614 C CA . ARG A 1 82 ? -8.166 16.657 -14.234 1.00 95.19 82 ARG A CA 1
ATOM 615 C C . ARG A 1 82 ? -7.311 17.463 -13.271 1.00 95.19 82 ARG A C 1
ATOM 617 O O . ARG A 1 82 ? -7.749 17.822 -12.179 1.00 95.19 82 ARG A O 1
ATOM 624 N N . VAL A 1 83 ? -6.094 17.762 -13.698 1.00 94.50 83 VAL A N 1
ATOM 625 C CA . VAL A 1 83 ? -5.136 18.606 -12.993 1.00 94.50 83 VAL A CA 1
ATOM 626 C C . VAL A 1 83 ? -5.220 20.019 -13.542 1.00 94.50 83 VAL A C 1
ATOM 628 O O . VAL A 1 83 ? -5.082 20.231 -14.745 1.00 94.50 83 VAL A O 1
ATOM 631 N N . TYR A 1 84 ? -5.405 20.990 -12.653 1.00 93.75 84 TYR A N 1
ATOM 632 C CA . TYR A 1 84 ? -5.353 22.409 -12.983 1.00 93.75 84 TYR A CA 1
ATOM 633 C C . TYR A 1 84 ? -3.969 22.949 -12.627 1.00 93.75 84 TYR A C 1
ATOM 635 O O . TYR A 1 84 ? -3.630 23.068 -11.446 1.00 93.75 84 TYR A O 1
ATOM 643 N N . ALA A 1 85 ? -3.172 23.286 -13.637 1.00 91.31 85 ALA A N 1
ATOM 644 C CA . ALA A 1 85 ? -1.817 23.796 -13.468 1.00 91.31 85 ALA A CA 1
ATOM 645 C C . ALA A 1 85 ? -1.752 25.330 -13.646 1.00 91.31 85 ALA A C 1
ATOM 647 O O . ALA A 1 85 ? -2.605 25.930 -14.316 1.00 91.31 85 ALA A O 1
ATOM 648 N N . PRO A 1 86 ? -0.749 26.010 -13.055 1.00 87.06 86 PRO A N 1
ATOM 649 C CA . PRO A 1 86 ? -0.445 27.398 -13.388 1.00 87.06 86 PRO A CA 1
ATOM 650 C C . PRO A 1 86 ? -0.131 27.560 -14.884 1.00 87.06 86 PRO A C 1
ATOM 652 O O . PRO A 1 86 ? 0.362 26.638 -15.528 1.00 87.06 86 PRO A O 1
ATOM 655 N N . SER A 1 87 ? -0.364 28.756 -15.430 1.00 79.75 87 SER A N 1
ATOM 656 C CA . SER A 1 87 ? 0.012 29.091 -16.810 1.00 79.75 87 SER A CA 1
ATOM 657 C C . SER A 1 87 ? 1.514 28.884 -17.065 1.00 79.75 87 SER A C 1
ATOM 659 O O . SER A 1 87 ? 2.324 29.084 -16.157 1.00 79.75 87 SER A O 1
ATOM 661 N N . SER A 1 88 ? 1.867 28.545 -18.311 1.00 71.06 88 SER A N 1
ATOM 662 C CA . SER A 1 88 ? 3.169 28.038 -18.794 1.00 71.06 88 SER A CA 1
ATOM 663 C C . SER A 1 88 ? 4.443 28.514 -18.076 1.00 71.06 88 SER A C 1
ATOM 665 O O . SER A 1 88 ? 5.305 27.691 -17.784 1.00 71.06 88 SER A O 1
ATOM 667 N N . GLY A 1 89 ? 4.572 29.801 -17.736 1.00 70.19 89 GLY A N 1
ATOM 668 C CA . GLY A 1 89 ? 5.755 30.350 -17.054 1.00 70.19 89 GLY A CA 1
ATOM 669 C C . GLY A 1 89 ? 5.981 29.886 -15.604 1.00 70.19 89 GLY A C 1
ATOM 670 O O . GLY A 1 89 ? 7.078 30.063 -15.087 1.00 70.19 89 GLY A O 1
ATOM 671 N N . ALA A 1 90 ? 4.978 29.296 -14.945 1.00 78.56 90 ALA A N 1
ATOM 672 C CA . ALA A 1 90 ? 5.062 28.789 -13.568 1.00 78.56 90 ALA A CA 1
ATOM 673 C C . ALA A 1 90 ? 4.558 27.339 -13.436 1.00 78.56 90 ALA A C 1
ATOM 675 O O . ALA A 1 90 ? 4.235 26.893 -12.336 1.00 78.56 90 ALA A O 1
ATOM 676 N N . ARG A 1 91 ? 4.434 26.618 -14.557 1.00 84.12 91 ARG A N 1
ATOM 677 C CA . ARG A 1 91 ? 3.795 25.296 -14.604 1.00 84.12 91 ARG A CA 1
ATOM 678 C C . ARG A 1 91 ? 4.616 24.204 -13.922 1.00 84.12 91 ARG A C 1
ATOM 680 O O . ARG A 1 91 ? 4.036 23.338 -13.277 1.00 84.12 91 ARG A O 1
ATOM 687 N N . PHE A 1 92 ? 5.937 24.258 -14.041 1.00 89.62 92 PHE A N 1
ATOM 688 C CA . PHE A 1 92 ? 6.845 23.253 -13.493 1.00 89.62 92 PHE A CA 1
ATOM 689 C C . PHE A 1 92 ? 7.707 23.842 -12.367 1.00 89.62 92 PHE A C 1
ATOM 691 O O . PHE A 1 92 ? 8.042 25.031 -12.380 1.00 89.62 92 PHE A O 1
ATOM 698 N N . SER A 1 93 ? 8.028 23.041 -11.354 1.00 86.62 93 SER A N 1
ATOM 699 C CA . SER A 1 93 ? 9.066 23.342 -10.366 1.00 86.62 93 SER A CA 1
ATOM 700 C C . SER A 1 93 ? 10.464 23.108 -10.950 1.00 86.62 93 SER A C 1
ATOM 702 O O . SER A 1 93 ? 10.619 22.630 -12.072 1.00 86.62 93 SER A O 1
ATOM 704 N N . ALA A 1 94 ? 11.498 23.526 -10.213 1.00 84.19 94 ALA A N 1
ATOM 705 C CA . ALA A 1 94 ? 12.886 23.440 -10.674 1.00 84.19 94 ALA A CA 1
ATOM 706 C C . ALA A 1 94 ? 13.366 21.989 -10.875 1.00 84.19 94 ALA A C 1
ATOM 708 O O . ALA A 1 94 ? 14.251 21.750 -11.687 1.00 84.19 94 ALA A O 1
ATOM 709 N N . ASP A 1 95 ? 12.752 21.047 -10.162 1.00 82.06 95 ASP A N 1
ATOM 710 C CA . ASP A 1 95 ? 12.932 19.596 -10.281 1.00 82.06 95 ASP A CA 1
ATOM 711 C C . ASP A 1 95 ? 12.112 18.968 -11.429 1.00 82.06 95 ASP A C 1
ATOM 713 O O . ASP A 1 95 ? 12.159 17.761 -11.638 1.00 82.06 95 ASP A O 1
ATOM 717 N N . GLY A 1 96 ? 11.355 19.772 -12.186 1.00 87.12 96 GLY A N 1
ATOM 718 C CA . GLY A 1 96 ? 10.547 19.311 -13.313 1.00 87.12 96 GLY A CA 1
ATOM 719 C C . GLY A 1 96 ? 9.159 18.774 -12.950 1.00 87.12 96 GLY A C 1
ATOM 720 O O . GLY A 1 96 ? 8.423 18.392 -13.860 1.00 87.12 96 GLY A O 1
ATOM 721 N N . ALA A 1 97 ? 8.749 18.779 -11.676 1.00 92.06 97 ALA A N 1
ATOM 722 C CA . ALA A 1 97 ? 7.392 18.375 -11.302 1.00 92.06 97 ALA A CA 1
ATOM 723 C C . ALA A 1 97 ? 6.349 19.438 -11.701 1.00 92.06 97 ALA A C 1
ATOM 725 O O . ALA A 1 97 ? 6.566 20.645 -11.589 1.00 92.06 97 ALA A O 1
ATOM 726 N N . MET A 1 98 ? 5.182 19.012 -12.181 1.00 94.00 98 MET A N 1
ATOM 727 C CA . MET A 1 98 ? 4.084 19.911 -12.527 1.00 94.00 98 MET A CA 1
ATOM 728 C C . MET A 1 98 ? 3.402 20.416 -11.254 1.00 94.00 98 MET A C 1
ATOM 730 O O . MET A 1 98 ? 2.878 19.634 -10.464 1.00 94.00 98 MET A O 1
ATOM 734 N N . ARG A 1 99 ? 3.369 21.735 -11.061 1.00 93.00 99 ARG A N 1
ATOM 735 C CA . ARG A 1 99 ? 2.681 22.364 -9.929 1.00 93.00 99 ARG A CA 1
ATOM 736 C C . ARG A 1 99 ? 1.174 22.207 -10.070 1.00 93.00 99 ARG A C 1
ATOM 738 O O . ARG A 1 99 ? 0.605 22.533 -11.113 1.00 93.00 99 ARG A O 1
ATOM 745 N N . VAL A 1 100 ? 0.524 21.786 -8.993 1.00 92.56 100 VAL A N 1
ATOM 746 C CA . VAL A 1 100 ? -0.921 21.555 -8.957 1.00 92.56 100 VAL A CA 1
ATOM 747 C C . VAL A 1 100 ? -1.619 22.672 -8.188 1.00 92.56 100 VAL A C 1
ATOM 749 O O . VAL A 1 100 ? -1.279 22.956 -7.044 1.00 92.56 100 VAL A O 1
ATOM 752 N N . ARG A 1 101 ? -2.612 23.316 -8.814 1.00 91.81 101 ARG A N 1
ATOM 753 C CA . ARG A 1 101 ? -3.496 24.290 -8.147 1.00 91.81 101 ARG A CA 1
ATOM 754 C C . ARG A 1 101 ? -4.782 23.657 -7.636 1.00 91.81 101 ARG A C 1
ATOM 756 O O . ARG A 1 101 ? -5.303 24.096 -6.620 1.00 91.81 101 ARG A O 1
ATOM 763 N N . ALA A 1 102 ? -5.306 22.687 -8.375 1.00 90.94 102 ALA A N 1
ATOM 764 C CA . ALA A 1 102 ? -6.493 21.929 -8.011 1.00 90.94 102 ALA A CA 1
ATOM 765 C C . ALA A 1 102 ? -6.503 20.586 -8.748 1.00 90.94 102 ALA A C 1
ATOM 767 O O . ALA A 1 102 ? -5.892 20.445 -9.813 1.00 90.94 102 ALA A O 1
ATOM 768 N N . LEU A 1 103 ? -7.234 19.630 -8.182 1.00 91.00 103 LEU A N 1
ATOM 769 C CA . LEU A 1 103 ? -7.520 18.329 -8.772 1.00 91.00 103 LEU A CA 1
ATOM 770 C C . LEU A 1 103 ? -9.036 18.127 -8.794 1.00 91.00 103 LEU A C 1
ATOM 772 O O . LEU A 1 103 ? -9.728 18.449 -7.830 1.00 91.00 103 LEU A O 1
ATOM 776 N N . GLU A 1 104 ? -9.541 17.576 -9.889 1.00 91.31 104 GLU A N 1
ATOM 777 C CA . GLU A 1 104 ? -10.939 17.185 -10.052 1.00 91.31 104 GLU A CA 1
ATOM 778 C C . GLU A 1 104 ? -10.985 15.709 -10.442 1.00 91.31 104 GLU A C 1
ATOM 780 O O . GLU A 1 104 ? -10.377 15.313 -11.435 1.00 91.31 104 GLU A O 1
ATOM 785 N N . LEU A 1 105 ? -11.707 14.892 -9.676 1.00 90.50 105 LEU A N 1
ATOM 786 C CA . LEU A 1 105 ? -11.977 13.509 -10.053 1.00 90.50 105 LEU A CA 1
ATOM 787 C C . LEU A 1 105 ? -12.882 13.481 -11.293 1.00 90.50 105 LEU A C 1
ATOM 789 O O . LEU A 1 105 ? -13.971 14.055 -11.285 1.00 90.50 105 LEU A O 1
ATOM 793 N N . LEU A 1 106 ? -12.445 12.803 -12.353 1.00 90.88 106 LEU A N 1
ATOM 794 C CA . LEU A 1 106 ? -13.214 12.659 -13.585 1.00 90.88 106 LEU A CA 1
ATOM 795 C C . LEU A 1 106 ? -14.019 11.364 -13.545 1.00 90.88 106 LEU A C 1
ATOM 797 O O . LEU A 1 106 ? -13.498 10.275 -13.766 1.00 90.88 106 LEU A O 1
ATOM 801 N N . GLY A 1 107 ? -15.314 11.501 -13.276 1.00 80.69 107 GLY A N 1
ATOM 802 C CA . GLY A 1 107 ? -16.241 10.385 -13.122 1.00 80.69 107 GLY A CA 1
ATOM 803 C C . GLY A 1 107 ? -17.137 10.589 -11.908 1.00 80.69 107 GLY A C 1
ATOM 804 O O . GLY A 1 107 ? -17.060 11.610 -11.226 1.00 80.69 107 GLY A O 1
ATOM 805 N N . GLN A 1 108 ? -18.018 9.629 -11.628 1.00 61.66 108 GLN A N 1
ATOM 806 C CA . GLN A 1 108 ? -18.679 9.629 -10.325 1.00 61.66 108 GLN A CA 1
ATOM 807 C C . GLN A 1 108 ? -17.679 9.164 -9.266 1.00 61.66 108 GLN A C 1
ATOM 809 O O . GLN A 1 108 ? -16.923 8.235 -9.553 1.00 61.66 108 GLN A O 1
ATOM 814 N N . PRO A 1 109 ? -17.673 9.759 -8.059 1.00 58.09 109 PRO A N 1
ATOM 815 C CA . PRO A 1 109 ? -16.946 9.183 -6.940 1.00 58.09 109 PRO A CA 1
ATOM 816 C C . PRO A 1 109 ? -17.494 7.776 -6.696 1.00 58.09 109 PRO A C 1
ATOM 818 O O . PRO A 1 109 ? -18.574 7.604 -6.133 1.00 58.09 109 PRO A O 1
ATOM 821 N N . SER A 1 110 ? -16.782 6.765 -7.184 1.00 54.66 110 SER A N 1
ATOM 822 C CA . SER A 1 110 ? -17.080 5.381 -6.867 1.00 54.66 110 SER A CA 1
ATOM 823 C C . SER A 1 110 ? -16.534 5.096 -5.481 1.00 54.66 110 SER A C 1
ATOM 825 O O . SER A 1 110 ? -15.387 5.435 -5.176 1.00 54.66 110 SER A O 1
ATOM 827 N N . THR A 1 111 ? -17.326 4.432 -4.647 1.00 59.78 111 THR A N 1
ATOM 828 C CA . THR A 1 111 ? -16.769 3.685 -3.522 1.00 59.78 111 THR A CA 1
ATOM 829 C C . THR A 1 111 ? -15.674 2.778 -4.091 1.00 59.78 111 THR A C 1
ATOM 831 O O . THR A 1 111 ? -15.956 2.094 -5.081 1.00 59.78 111 THR A O 1
ATOM 834 N N . PRO A 1 112 ? -14.434 2.803 -3.561 1.00 64.88 112 PRO A N 1
ATOM 835 C CA . PRO A 1 112 ? -13.411 1.861 -3.991 1.00 64.88 112 PRO A CA 1
ATOM 836 C C . PRO A 1 112 ? -13.997 0.450 -3.963 1.00 64.88 112 PRO A C 1
ATOM 838 O O . PRO A 1 112 ? -14.671 0.081 -3.000 1.00 64.88 112 PRO A O 1
ATOM 841 N N . ALA A 1 113 ? -13.826 -0.298 -5.051 1.00 74.38 113 ALA A N 1
ATOM 842 C CA . ALA A 1 113 ? -14.293 -1.673 -5.089 1.00 74.38 113 ALA A CA 1
ATOM 843 C C . ALA A 1 113 ? -13.550 -2.473 -4.012 1.00 74.38 113 ALA A C 1
ATOM 845 O O . ALA A 1 113 ? -12.335 -2.323 -3.872 1.00 74.38 113 ALA A O 1
ATOM 846 N N . ALA A 1 114 ? -14.279 -3.312 -3.273 1.00 90.06 114 ALA A N 1
ATOM 847 C CA . ALA A 1 114 ? -13.668 -4.223 -2.314 1.00 90.06 114 ALA A CA 1
ATOM 848 C C . ALA A 1 114 ? -12.624 -5.100 -3.022 1.00 90.06 114 ALA A C 1
ATOM 850 O O . ALA A 1 114 ? -12.858 -5.587 -4.135 1.00 90.06 114 ALA A O 1
ATOM 851 N N . VAL A 1 115 ? -11.476 -5.307 -2.380 1.00 94.50 115 VAL A N 1
ATOM 852 C CA . VAL A 1 115 ? -10.427 -6.183 -2.906 1.00 94.50 115 VAL A CA 1
ATOM 853 C C . VAL A 1 115 ? -10.793 -7.601 -2.498 1.00 94.50 115 VAL A C 1
ATOM 855 O O . VAL A 1 115 ? -10.715 -7.948 -1.324 1.00 94.50 115 VAL A O 1
ATOM 858 N N . THR A 1 116 ? -11.255 -8.395 -3.462 1.00 95.75 116 THR A N 1
ATOM 859 C CA . THR A 1 116 ? -11.841 -9.721 -3.222 1.00 95.75 116 THR A CA 1
ATOM 860 C C . THR A 1 116 ? -11.397 -10.722 -4.279 1.00 95.75 116 THR A C 1
ATOM 862 O O . THR A 1 116 ? -11.081 -10.348 -5.412 1.00 95.75 116 THR A O 1
ATOM 865 N N . GLY A 1 117 ? -11.414 -12.004 -3.917 1.00 96.06 117 GLY A N 1
ATOM 866 C CA . GLY A 1 117 ? -10.995 -13.093 -4.789 1.00 96.06 117 GLY A CA 1
ATOM 867 C C . GLY A 1 117 ? -9.487 -13.104 -5.022 1.00 96.06 117 GLY A C 1
ATOM 868 O O . GLY A 1 117 ? -8.730 -12.392 -4.361 1.00 96.06 117 GLY A O 1
ATOM 869 N N . SER A 1 118 ? -9.059 -13.916 -5.982 1.00 96.44 118 SER A N 1
ATOM 870 C CA . SER A 1 118 ? -7.639 -14.121 -6.243 1.00 96.44 118 SER A CA 1
ATOM 871 C C . SER A 1 118 ? -6.960 -12.863 -6.787 1.00 96.44 118 SER A C 1
ATOM 873 O O . SER A 1 118 ? -7.444 -12.237 -7.733 1.00 96.44 118 SER A O 1
ATOM 875 N N . GLN A 1 119 ? -5.845 -12.492 -6.166 1.00 97.25 119 GLN A N 1
ATOM 876 C CA . GLN A 1 119 ? -5.018 -11.331 -6.468 1.00 97.25 119 GLN A CA 1
ATOM 877 C C . GLN A 1 119 ? -3.629 -11.808 -6.930 1.00 97.25 119 GLN A C 1
ATOM 879 O O . GLN A 1 119 ? -2.681 -11.663 -6.171 1.00 97.25 119 GLN A O 1
ATOM 884 N N . PRO A 1 120 ? -3.464 -12.392 -8.131 1.00 96.75 120 PRO A N 1
ATOM 885 C CA . PRO A 1 120 ? -2.174 -12.922 -8.579 1.00 96.75 120 PRO A CA 1
ATOM 886 C C . PRO A 1 120 ? -1.140 -11.818 -8.861 1.00 96.75 120 PRO A C 1
ATOM 888 O O . PRO A 1 120 ? -1.428 -10.851 -9.569 1.00 96.75 120 PRO A O 1
ATOM 891 N N . TRP A 1 121 ? 0.075 -11.977 -8.345 1.00 98.06 121 TRP A N 1
ATOM 892 C CA . TRP A 1 121 ? 1.222 -11.091 -8.554 1.00 98.06 121 TRP A CA 1
ATOM 893 C C . TRP A 1 121 ? 2.333 -11.792 -9.332 1.00 98.06 121 TRP A C 1
ATOM 895 O O . TRP A 1 121 ? 2.429 -13.013 -9.333 1.00 98.06 121 TRP A O 1
ATOM 905 N N . ILE A 1 122 ? 3.209 -11.021 -9.963 1.00 98.12 122 ILE A N 1
ATOM 906 C CA . ILE A 1 122 ? 4.481 -11.546 -10.463 1.00 98.12 122 ILE A CA 1
ATOM 907 C C . ILE A 1 122 ? 5.651 -10.934 -9.707 1.00 98.12 122 ILE A C 1
ATOM 909 O O . ILE A 1 122 ? 5.700 -9.718 -9.559 1.00 98.12 122 ILE A O 1
ATOM 913 N N . SER A 1 123 ? 6.608 -11.754 -9.275 1.00 98.75 123 SER A N 1
ATOM 914 C CA . SER A 1 123 ? 7.938 -11.269 -8.892 1.00 98.75 123 SER A CA 1
ATOM 915 C C . SER A 1 123 ? 8.858 -11.257 -10.108 1.00 98.75 123 SER A C 1
ATOM 917 O O . SER A 1 123 ? 9.045 -12.292 -10.749 1.00 98.75 123 SER A O 1
ATOM 919 N N . ILE A 1 124 ? 9.431 -10.091 -10.414 1.00 98.69 124 ILE A N 1
ATOM 920 C CA . ILE A 1 124 ? 10.403 -9.894 -11.491 1.00 98.69 124 ILE A CA 1
ATOM 921 C C . ILE A 1 124 ? 11.729 -9.426 -10.878 1.00 98.69 124 ILE A C 1
ATOM 923 O O . ILE A 1 124 ? 11.883 -8.240 -10.566 1.00 98.69 124 ILE A O 1
ATOM 927 N N . PRO A 1 125 ? 12.692 -10.338 -10.682 1.00 98.75 125 PRO A N 1
ATOM 928 C CA . PRO A 1 125 ? 14.038 -9.981 -10.273 1.00 98.75 125 PRO A CA 1
ATOM 929 C C . PRO A 1 125 ? 14.797 -9.294 -11.415 1.00 98.75 125 PRO A C 1
ATOM 931 O O . PRO A 1 125 ? 15.058 -9.878 -12.465 1.00 98.75 125 PRO A O 1
ATOM 934 N N . CYS A 1 126 ? 15.144 -8.027 -11.212 1.00 98.50 126 CYS A N 1
ATOM 935 C CA . CYS A 1 126 ? 15.755 -7.140 -12.190 1.00 98.50 126 CYS A CA 1
ATOM 936 C C . CYS A 1 126 ? 17.127 -6.667 -11.712 1.00 98.50 126 CYS A C 1
ATOM 938 O O . CYS A 1 126 ? 17.269 -5.911 -10.749 1.00 98.50 126 CYS A O 1
ATOM 940 N N . LYS A 1 127 ? 18.157 -7.139 -12.409 1.00 98.06 127 LYS A N 1
ATOM 941 C CA . LYS A 1 127 ? 19.564 -6.918 -12.096 1.00 98.06 127 LYS A CA 1
ATOM 942 C C . LYS A 1 127 ? 20.115 -5.707 -12.841 1.00 98.06 127 LYS A C 1
ATOM 944 O O . LYS A 1 127 ? 20.026 -5.652 -14.065 1.00 98.06 127 LYS A O 1
ATOM 949 N N . PHE A 1 128 ? 20.728 -4.764 -12.129 1.00 98.69 128 PHE A N 1
ATOM 950 C CA . PHE A 1 128 ? 21.490 -3.675 -12.747 1.00 98.69 128 PHE A CA 1
ATOM 951 C C . PHE A 1 128 ? 22.703 -4.229 -13.512 1.00 98.69 128 PHE A C 1
ATOM 953 O O . PHE A 1 128 ? 23.363 -5.152 -13.038 1.00 98.69 128 PHE A O 1
ATOM 960 N N . ALA A 1 129 ? 23.020 -3.674 -14.686 1.00 98.31 129 ALA A N 1
ATOM 961 C CA . ALA A 1 129 ? 24.013 -4.259 -15.595 1.00 98.31 129 ALA A CA 1
ATOM 962 C C . ALA A 1 129 ? 25.444 -4.345 -15.025 1.00 98.31 129 ALA A C 1
ATOM 964 O O . ALA A 1 129 ? 26.242 -5.167 -15.475 1.00 98.31 129 ALA A O 1
ATOM 965 N N . ASP A 1 130 ? 25.786 -3.483 -14.067 1.00 98.19 130 ASP A N 1
ATOM 966 C CA . ASP A 1 130 ? 27.102 -3.381 -13.432 1.00 98.19 130 ASP A CA 1
ATOM 967 C C . ASP A 1 130 ? 27.217 -4.119 -12.090 1.00 98.19 130 ASP A C 1
ATOM 969 O O . ASP A 1 130 ? 28.324 -4.239 -11.561 1.00 98.19 130 ASP A O 1
ATOM 973 N N . ILE A 1 131 ? 26.117 -4.654 -11.558 1.00 98.25 131 ILE A N 1
ATOM 974 C CA . ILE A 1 131 ? 26.104 -5.423 -10.310 1.00 98.25 131 ILE A CA 1
ATOM 975 C C . ILE A 1 131 ? 25.859 -6.884 -10.664 1.00 98.25 131 ILE A C 1
ATOM 977 O O . ILE A 1 131 ? 24.802 -7.229 -11.176 1.00 98.25 131 ILE A O 1
ATOM 981 N N . ALA A 1 132 ? 26.843 -7.749 -10.414 1.00 96.94 132 ALA A N 1
ATOM 982 C CA . ALA A 1 132 ? 26.774 -9.152 -10.822 1.00 96.94 132 ALA A CA 1
ATOM 983 C C . ALA A 1 132 ? 25.914 -10.022 -9.893 1.00 96.94 132 ALA A C 1
ATOM 985 O O . ALA A 1 132 ? 25.351 -11.012 -10.364 1.00 96.94 132 ALA A O 1
ATOM 986 N N . ASP A 1 133 ? 25.848 -9.656 -8.610 1.00 97.19 133 ASP A N 1
ATOM 987 C CA . ASP A 1 133 ? 25.226 -10.454 -7.557 1.00 97.19 133 ASP A CA 1
ATOM 988 C C . ASP A 1 133 ? 23.719 -10.615 -7.782 1.00 97.19 133 ASP A C 1
ATOM 990 O O . ASP A 1 133 ? 23.042 -9.715 -8.274 1.00 97.19 133 ASP A O 1
ATOM 994 N N . GLU A 1 134 ? 23.205 -11.776 -7.397 1.00 97.75 134 GLU A N 1
ATOM 995 C CA . GLU A 1 134 ? 21.790 -12.141 -7.401 1.00 97.75 134 GLU A CA 1
ATOM 996 C C . GLU A 1 134 ? 21.477 -12.599 -5.973 1.00 97.75 134 GLU A C 1
ATOM 998 O O . GLU A 1 134 ? 21.831 -13.725 -5.618 1.00 97.75 134 GLU A O 1
ATOM 1003 N N . PRO A 1 135 ? 20.936 -11.713 -5.111 1.00 97.38 135 PRO A N 1
ATOM 1004 C CA . PRO A 1 135 ? 20.851 -11.971 -3.673 1.00 97.38 135 PRO A CA 1
ATOM 1005 C C . PRO A 1 135 ? 20.086 -13.244 -3.313 1.00 97.38 135 PRO A C 1
ATOM 1007 O O . PRO A 1 135 ? 20.457 -13.925 -2.364 1.00 97.38 135 PRO A O 1
ATOM 1010 N N . GLU A 1 136 ? 19.057 -13.566 -4.096 1.00 98.19 136 GLU A N 1
ATOM 1011 C CA . GLU A 1 136 ? 18.201 -14.731 -3.906 1.00 98.19 136 GLU A CA 1
ATOM 1012 C C . GLU A 1 136 ? 17.934 -15.428 -5.243 1.00 98.19 136 GLU A C 1
ATOM 1014 O O . GLU A 1 136 ? 17.896 -14.788 -6.294 1.00 98.19 136 GLU A O 1
ATOM 1019 N N . ALA A 1 137 ? 17.742 -16.746 -5.214 1.00 98.19 137 ALA A N 1
ATOM 1020 C CA . ALA A 1 137 ? 17.444 -17.539 -6.408 1.00 98.19 137 ALA A CA 1
ATOM 1021 C C . ALA A 1 137 ? 15.942 -17.527 -6.745 1.00 98.19 137 ALA A C 1
ATOM 1023 O O . ALA A 1 137 ? 15.113 -17.302 -5.868 1.00 98.19 137 ALA A O 1
ATOM 1024 N N . LEU A 1 138 ? 15.566 -17.891 -7.979 1.00 98.44 138 LEU A N 1
ATOM 1025 C CA . LEU A 1 138 ? 14.160 -18.026 -8.402 1.00 98.44 138 LEU A CA 1
ATOM 1026 C C . LEU A 1 138 ? 13.278 -18.780 -7.384 1.00 98.44 138 LEU A C 1
ATOM 1028 O O . LEU A 1 138 ? 12.190 -18.321 -7.048 1.00 98.44 138 LEU A O 1
ATOM 1032 N N . ALA A 1 139 ? 13.775 -19.891 -6.832 1.00 98.56 139 ALA A N 1
ATOM 1033 C CA . ALA A 1 139 ? 13.031 -20.711 -5.874 1.00 98.56 139 ALA A CA 1
ATOM 1034 C C . ALA A 1 139 ? 12.620 -19.955 -4.592 1.00 98.56 139 ALA A C 1
ATOM 1036 O O . ALA A 1 139 ? 11.607 -20.300 -3.988 1.00 98.56 139 ALA A O 1
ATOM 1037 N N . PHE A 1 140 ? 13.380 -18.933 -4.181 1.00 98.75 140 PHE A N 1
ATOM 1038 C CA . PHE A 1 140 ? 13.011 -18.060 -3.066 1.00 98.75 140 PHE A CA 1
ATOM 1039 C C . PHE A 1 140 ? 11.762 -17.240 -3.414 1.00 98.75 140 PHE A C 1
ATOM 1041 O O . PHE A 1 140 ? 10.793 -17.239 -2.659 1.00 98.75 140 PHE A O 1
ATOM 1048 N N . PHE A 1 141 ? 11.743 -16.608 -4.591 1.00 98.69 141 PHE A N 1
ATOM 1049 C CA . PHE A 1 141 ? 10.617 -15.785 -5.043 1.00 98.69 141 PHE A CA 1
ATOM 1050 C C . PHE A 1 141 ? 9.375 -16.618 -5.391 1.00 98.69 141 PHE A C 1
ATOM 1052 O O . PHE A 1 141 ? 8.257 -16.202 -5.097 1.00 98.69 141 PHE A O 1
ATOM 1059 N N . GLU A 1 142 ? 9.544 -17.814 -5.962 1.00 98.38 142 GLU A N 1
ATOM 1060 C CA . GLU A 1 142 ? 8.437 -18.765 -6.150 1.00 98.38 142 GLU A CA 1
ATOM 1061 C C . GLU A 1 142 ? 7.870 -19.223 -4.800 1.00 98.38 142 GLU A C 1
ATOM 1063 O O . GLU A 1 142 ? 6.653 -19.241 -4.599 1.00 98.38 142 GLU A O 1
ATOM 1068 N N . GLY A 1 143 ? 8.756 -19.571 -3.860 1.00 98.38 143 GLY A N 1
ATOM 1069 C CA . GLY A 1 143 ? 8.392 -20.004 -2.516 1.00 98.38 143 GLY A CA 1
ATOM 1070 C C . GLY A 1 143 ? 7.684 -18.920 -1.706 1.00 98.38 143 GLY A C 1
ATOM 1071 O O . GLY A 1 143 ? 6.810 -19.247 -0.902 1.00 98.38 143 GLY A O 1
ATOM 1072 N N . MET A 1 144 ? 8.011 -17.646 -1.936 1.00 98.31 144 MET A N 1
ATOM 1073 C CA . MET A 1 144 ? 7.412 -16.510 -1.234 1.00 98.31 144 MET A CA 1
ATOM 1074 C C . MET A 1 144 ? 5.893 -16.436 -1.446 1.00 98.31 144 MET A C 1
ATOM 1076 O O . MET A 1 144 ? 5.177 -15.979 -0.562 1.00 98.31 144 MET A O 1
ATOM 1080 N N . TYR A 1 145 ? 5.362 -16.949 -2.561 1.00 98.56 145 TYR A N 1
ATOM 1081 C CA . TYR A 1 145 ? 3.916 -17.018 -2.818 1.00 98.56 145 TYR A CA 1
ATOM 1082 C C . TYR A 1 145 ? 3.232 -18.277 -2.260 1.00 98.56 145 TYR A C 1
ATOM 1084 O O . TYR A 1 145 ? 2.062 -18.527 -2.552 1.00 98.56 145 TYR A O 1
ATOM 1092 N N . ALA A 1 146 ? 3.924 -19.099 -1.467 1.00 98.19 146 ALA A N 1
ATOM 1093 C CA . ALA A 1 146 ? 3.340 -20.314 -0.915 1.00 98.19 146 ALA A CA 1
ATOM 1094 C C . ALA A 1 146 ? 2.243 -20.023 0.123 1.00 98.19 146 ALA A C 1
ATOM 1096 O O . ALA A 1 146 ? 2.336 -19.105 0.937 1.00 98.19 146 ALA A O 1
ATOM 1097 N N . ASN A 1 147 ? 1.234 -20.897 0.165 1.00 98.44 147 ASN A N 1
ATOM 1098 C CA . ASN A 1 147 ? 0.286 -20.966 1.277 1.00 98.44 147 ASN A CA 1
ATOM 1099 C C . ASN A 1 147 ? 0.873 -21.795 2.426 1.00 98.44 147 ASN A C 1
ATOM 1101 O O . ASN A 1 147 ? 0.422 -22.909 2.706 1.00 98.44 147 ASN A O 1
ATOM 1105 N N . GLN A 1 148 ? 1.956 -21.303 3.010 1.00 97.50 148 GLN A N 1
ATOM 1106 C CA . GLN A 1 148 ? 2.610 -21.854 4.193 1.00 97.50 148 GLN A CA 1
ATOM 1107 C C . GLN A 1 148 ? 2.936 -20.698 5.143 1.00 97.50 148 GLN A C 1
ATOM 1109 O O . GLN A 1 148 ? 3.085 -19.578 4.655 1.00 97.50 148 GLN A O 1
ATOM 1114 N N . PRO A 1 149 ? 3.060 -20.944 6.461 1.00 95.94 149 PRO A N 1
ATOM 1115 C CA . PRO A 1 149 ? 3.557 -19.949 7.409 1.00 95.94 149 PRO A CA 1
ATOM 1116 C C . PRO A 1 149 ? 4.737 -19.152 6.841 1.00 95.94 149 PRO A C 1
ATOM 1118 O O . PRO A 1 149 ? 5.674 -19.746 6.313 1.00 95.94 149 PRO A O 1
ATOM 1121 N N . GLY A 1 150 ? 4.641 -17.823 6.895 1.00 95.00 150 GLY A N 1
ATOM 1122 C CA . GLY A 1 150 ? 5.642 -16.901 6.349 1.00 95.00 150 GLY A CA 1
ATOM 1123 C C . GLY A 1 150 ? 5.540 -16.604 4.846 1.00 95.00 150 GLY A C 1
ATOM 1124 O O . GLY A 1 150 ? 6.178 -15.670 4.387 1.00 95.00 150 GLY A O 1
ATOM 1125 N N . GLY A 1 151 ? 4.733 -17.337 4.076 1.00 98.19 151 GLY A N 1
ATOM 1126 C CA . GLY A 1 151 ? 4.457 -17.023 2.671 1.00 98.19 151 GLY A CA 1
ATOM 1127 C C . GLY A 1 151 ? 3.335 -15.991 2.496 1.00 98.19 151 GLY A C 1
ATOM 1128 O O . GLY A 1 151 ? 2.390 -15.932 3.286 1.00 98.19 151 GLY A O 1
ATOM 1129 N N . LEU A 1 152 ? 3.396 -15.222 1.409 1.00 98.69 152 LEU A N 1
ATOM 1130 C CA . LEU A 1 152 ? 2.450 -14.153 1.079 1.00 98.69 152 LEU A CA 1
ATOM 1131 C C . LEU A 1 152 ? 1.014 -14.659 0.877 1.00 98.69 152 LEU A C 1
ATOM 1133 O O . LEU A 1 152 ? 0.070 -13.956 1.230 1.00 98.69 152 LEU A O 1
ATOM 1137 N N . ASP A 1 153 ? 0.806 -15.864 0.327 1.00 98.75 153 ASP A N 1
ATOM 1138 C CA . ASP A 1 153 ? -0.557 -16.411 0.195 1.00 98.75 153 ASP A CA 1
ATOM 1139 C C . ASP A 1 153 ? -1.164 -16.745 1.554 1.00 98.75 153 ASP A C 1
ATOM 1141 O O . ASP A 1 153 ? -2.342 -16.478 1.785 1.00 98.75 153 ASP A O 1
ATOM 1145 N N . HIS A 1 154 ? -0.353 -17.269 2.472 1.00 98.62 154 HIS A N 1
ATOM 1146 C CA . HIS A 1 154 ? -0.787 -17.513 3.841 1.00 98.62 154 HIS A CA 1
ATOM 1147 C C . HIS A 1 154 ? -1.116 -16.192 4.552 1.00 98.62 154 HIS A C 1
ATOM 1149 O O . HIS A 1 154 ? -2.200 -16.061 5.121 1.00 98.62 154 HIS A O 1
ATOM 1155 N N . PHE A 1 155 ? -0.239 -15.189 4.429 1.00 98.50 155 PHE A N 1
ATOM 1156 C CA . PHE A 1 155 ? -0.423 -13.867 5.028 1.00 98.50 155 PHE A CA 1
ATOM 1157 C C . PHE A 1 155 ? -1.704 -13.187 4.542 1.00 98.50 155 PHE A C 1
ATOM 1159 O O . PHE A 1 155 ? -2.581 -12.853 5.341 1.00 98.50 155 PHE A O 1
ATOM 1166 N N . TRP A 1 156 ? -1.872 -13.032 3.226 1.00 98.50 156 TRP A N 1
ATOM 1167 C CA . TRP A 1 156 ? -3.024 -12.314 2.682 1.00 98.50 156 TRP A CA 1
ATOM 1168 C C . TRP A 1 156 ? -4.347 -13.037 2.928 1.00 98.50 156 TRP A C 1
ATOM 1170 O O . TRP A 1 156 ? -5.368 -12.372 3.117 1.00 98.50 156 TRP A O 1
ATOM 1180 N N . ARG A 1 157 ? -4.352 -14.374 3.006 1.00 98.19 157 ARG A N 1
ATOM 1181 C CA . ARG A 1 157 ? -5.528 -15.132 3.459 1.00 98.19 157 ARG A CA 1
ATOM 1182 C C . ARG A 1 157 ? -5.841 -14.859 4.927 1.00 98.19 157 ARG A C 1
ATOM 1184 O O . ARG A 1 157 ? -7.002 -14.612 5.244 1.00 98.19 157 ARG A O 1
ATOM 1191 N N . GLU A 1 158 ? -4.846 -14.891 5.810 1.00 97.25 158 GLU A N 1
ATOM 1192 C CA . GLU A 1 158 ? -5.044 -14.688 7.252 1.00 97.25 158 GLU A CA 1
ATOM 1193 C C . GLU A 1 158 ? -5.562 -13.276 7.552 1.00 97.25 158 GLU A C 1
ATOM 1195 O O . GLU A 1 158 ? -6.625 -13.109 8.156 1.00 97.25 158 GLU A O 1
ATOM 1200 N N . VAL A 1 159 ? -4.892 -12.249 7.024 1.00 96.75 159 VAL A N 1
ATOM 1201 C CA . VAL A 1 159 ? -5.251 -10.849 7.288 1.00 96.75 159 VAL A CA 1
ATOM 1202 C C . VAL A 1 159 ? -6.596 -10.463 6.654 1.00 96.75 159 VAL A C 1
ATOM 1204 O O . VAL A 1 159 ? -7.270 -9.563 7.158 1.00 96.75 159 VAL A O 1
ATOM 1207 N N . SER A 1 160 ? -7.036 -11.142 5.592 1.00 97.38 160 SER A N 1
ATOM 1208 C CA . SER A 1 160 ? -8.307 -10.845 4.909 1.00 97.38 160 SER A CA 1
ATOM 1209 C C . SER A 1 160 ? -9.463 -11.786 5.257 1.00 97.38 160 SER A C 1
ATOM 1211 O O . SER A 1 160 ? -10.521 -11.703 4.628 1.00 97.38 160 SER A O 1
ATOM 1213 N N . TYR A 1 161 ? -9.289 -12.702 6.215 1.00 96.00 161 TYR A N 1
ATOM 1214 C CA . TYR A 1 161 ? -10.278 -13.744 6.538 1.00 96.00 161 TYR A CA 1
ATOM 1215 C C . TYR A 1 161 ? -10.630 -14.643 5.336 1.00 96.00 161 TYR A C 1
ATOM 1217 O O . TYR A 1 161 ? -11.761 -15.104 5.184 1.00 96.00 161 TYR A O 1
ATOM 1225 N N . GLY A 1 162 ? -9.664 -14.862 4.443 1.00 96.31 162 GLY A N 1
ATOM 1226 C CA . GLY A 1 162 ? -9.829 -15.611 3.198 1.00 96.31 162 GLY A CA 1
ATOM 1227 C C . GLY A 1 162 ? -10.585 -14.859 2.099 1.00 96.31 162 GLY A C 1
ATOM 1228 O O . GLY A 1 162 ? -10.936 -15.468 1.089 1.00 96.31 162 GLY A O 1
ATOM 1229 N N . THR A 1 163 ? -10.845 -13.558 2.271 1.00 96.88 163 THR A N 1
ATOM 1230 C CA . THR A 1 163 ? -11.492 -12.717 1.248 1.00 96.88 163 THR A CA 1
ATOM 1231 C C . THR A 1 163 ? -10.618 -12.572 0.005 1.00 96.88 163 THR A C 1
ATOM 1233 O O . THR A 1 163 ? -11.143 -12.479 -1.110 1.00 96.88 163 THR A O 1
ATOM 1236 N N . ILE A 1 164 ? -9.295 -12.578 0.190 1.00 98.00 164 ILE A N 1
ATOM 1237 C CA . ILE A 1 164 ? -8.316 -12.642 -0.890 1.00 98.00 164 ILE A CA 1
ATOM 1238 C C . ILE A 1 164 ? -7.340 -13.797 -0.691 1.00 98.00 164 ILE A C 1
ATOM 1240 O O . ILE A 1 164 ? -7.095 -14.268 0.419 1.00 98.00 164 ILE A O 1
ATOM 1244 N N . ASP A 1 165 ? -6.770 -14.217 -1.809 1.00 98.12 165 ASP A N 1
ATOM 1245 C CA . ASP A 1 165 ? -5.568 -15.032 -1.893 1.00 98.12 165 ASP A CA 1
ATOM 1246 C C . ASP A 1 165 ? -4.684 -14.460 -3.011 1.00 98.12 165 ASP A C 1
ATOM 1248 O O . ASP A 1 165 ? -5.112 -13.555 -3.731 1.00 98.12 165 ASP A O 1
ATOM 1252 N N . VAL A 1 166 ? -3.458 -14.949 -3.158 1.00 97.94 166 VAL A N 1
ATOM 1253 C CA . VAL A 1 166 ? -2.560 -14.591 -4.268 1.00 97.94 166 VAL A CA 1
ATOM 1254 C C . VAL A 1 166 ? -2.299 -15.803 -5.165 1.00 97.94 166 VAL A C 1
ATOM 1256 O O . VAL A 1 166 ? -1.255 -15.916 -5.807 1.00 97.94 166 VAL A O 1
ATOM 1259 N N . VAL A 1 167 ? -3.255 -16.733 -5.236 1.00 97.19 167 VAL A N 1
ATOM 1260 C CA . VAL A 1 167 ? -3.166 -17.913 -6.103 1.00 97.19 167 VAL A CA 1
ATOM 1261 C C . VAL A 1 167 ? -2.991 -17.486 -7.562 1.00 97.19 167 VAL A C 1
ATOM 1263 O O . VAL A 1 167 ? -3.606 -16.541 -8.040 1.00 97.19 167 VAL A O 1
ATOM 1266 N N . GLY A 1 168 ? -2.131 -18.193 -8.294 1.00 94.69 168 GLY A N 1
ATOM 1267 C CA . GLY A 1 168 ? -1.764 -17.811 -9.659 1.00 94.69 168 GLY A CA 1
ATOM 1268 C C . GLY A 1 168 ? -0.655 -16.764 -9.722 1.00 94.69 168 GLY A C 1
ATOM 1269 O O . GLY A 1 168 ? -0.285 -16.365 -10.824 1.00 94.69 168 GLY A O 1
ATOM 1270 N N . SER A 1 169 ? -0.106 -16.351 -8.574 1.00 97.44 169 SER A N 1
ATOM 1271 C CA . SER A 1 169 ? 1.152 -15.614 -8.559 1.00 97.44 169 SER A CA 1
ATOM 1272 C C . SER A 1 169 ? 2.297 -16.473 -9.080 1.00 97.44 169 SER A C 1
ATOM 1274 O O . SER A 1 169 ? 2.324 -17.688 -8.869 1.00 97.44 169 SER A O 1
ATOM 1276 N N . ILE A 1 170 ? 3.238 -15.830 -9.758 1.00 96.38 170 ILE A N 1
ATOM 1277 C CA . ILE A 1 170 ? 4.404 -16.467 -10.369 1.00 96.38 170 ILE A CA 1
ATOM 1278 C C . ILE A 1 170 ? 5.666 -15.652 -10.084 1.00 96.38 170 ILE A C 1
ATOM 1280 O O . ILE A 1 170 ? 5.603 -14.491 -9.689 1.00 96.38 170 ILE A O 1
ATOM 1284 N N . ALA A 1 171 ? 6.826 -16.249 -10.313 1.00 98.06 171 ALA A N 1
ATOM 1285 C CA . ALA A 1 171 ? 8.095 -15.541 -10.353 1.00 98.06 171 ALA A CA 1
ATOM 1286 C C . ALA A 1 171 ? 8.864 -15.967 -11.605 1.00 98.06 171 ALA A C 1
ATOM 1288 O O . ALA A 1 171 ? 8.624 -17.044 -12.154 1.00 98.06 171 ALA A O 1
ATOM 1289 N N . VAL A 1 172 ? 9.771 -15.112 -12.058 1.00 98.12 172 VAL A N 1
ATOM 1290 C CA . VAL A 1 172 ? 10.710 -15.408 -13.146 1.00 98.12 172 VAL A CA 1
ATOM 1291 C C . VAL A 1 172 ? 12.140 -15.265 -12.654 1.00 98.12 172 VAL A C 1
ATOM 1293 O O . VAL A 1 172 ? 12.382 -14.656 -11.612 1.00 98.12 172 VAL A O 1
ATOM 1296 N N . ASP A 1 173 ? 13.080 -15.888 -13.363 1.00 98.06 173 ASP A N 1
ATOM 1297 C CA . ASP A 1 173 ? 14.498 -15.791 -13.020 1.00 98.06 173 ASP A CA 1
ATOM 1298 C C . ASP A 1 173 ? 15.038 -14.379 -13.301 1.00 98.06 173 ASP A C 1
ATOM 1300 O O . ASP A 1 173 ? 14.392 -13.576 -13.982 1.00 98.06 173 ASP A O 1
ATOM 1304 N N . TRP A 1 174 ? 16.228 -14.078 -12.785 1.00 98.62 174 TRP A N 1
ATOM 1305 C CA . TRP A 1 174 ? 16.848 -12.766 -12.937 1.00 98.62 174 TRP A CA 1
ATOM 1306 C C . TRP A 1 174 ? 17.000 -12.350 -14.400 1.00 98.62 174 TRP A C 1
ATOM 1308 O O . TRP A 1 174 ? 17.633 -13.032 -15.210 1.00 98.62 174 TRP A O 1
ATOM 1318 N N . VAL A 1 175 ? 16.505 -11.153 -14.713 1.00 98.44 175 VAL A N 1
ATOM 1319 C CA . VAL A 1 175 ? 16.777 -10.467 -15.978 1.00 98.44 175 VAL A CA 1
ATOM 1320 C C . VAL A 1 175 ? 17.739 -9.312 -15.766 1.00 98.44 175 VAL A C 1
ATOM 1322 O O . VAL A 1 175 ? 17.726 -8.639 -14.738 1.00 98.44 175 VAL A O 1
ATOM 1325 N N . THR A 1 176 ? 18.607 -9.075 -16.747 1.00 98.44 176 THR A N 1
ATOM 1326 C CA . THR A 1 176 ? 19.564 -7.964 -16.689 1.00 98.44 176 THR A CA 1
ATOM 1327 C C . THR A 1 176 ? 18.960 -6.734 -17.350 1.00 98.44 176 THR A C 1
ATOM 1329 O O . THR A 1 176 ? 18.641 -6.750 -18.538 1.00 98.44 176 THR A O 1
ATOM 1332 N N . LEU A 1 177 ? 18.829 -5.663 -16.576 1.00 98.56 177 LEU A N 1
ATOM 1333 C CA . LEU A 1 177 ? 18.432 -4.351 -17.056 1.00 98.56 177 LEU A CA 1
ATOM 1334 C C . LEU A 1 177 ? 19.481 -3.799 -18.044 1.00 98.56 177 LEU A C 1
ATOM 1336 O O . LEU A 1 177 ? 20.673 -4.057 -17.884 1.00 98.56 177 LEU A O 1
ATOM 1340 N N . PRO A 1 178 ? 19.083 -2.998 -19.049 1.00 98.31 178 PRO A N 1
ATOM 1341 C CA . PRO A 1 178 ? 20.003 -2.500 -20.079 1.00 98.31 178 PRO A CA 1
ATOM 1342 C C . PRO A 1 178 ? 21.041 -1.484 -19.570 1.00 98.31 178 PRO A C 1
ATOM 1344 O O . PRO A 1 178 ? 22.105 -1.342 -20.171 1.00 98.31 178 PRO A O 1
ATOM 1347 N N . GLY A 1 179 ? 20.715 -0.750 -18.507 1.00 97.94 179 GLY A N 1
ATOM 1348 C CA . GLY A 1 179 ? 21.569 0.260 -17.877 1.00 97.94 179 GLY A CA 1
ATOM 1349 C C . GLY A 1 179 ? 22.255 -0.213 -16.594 1.00 97.94 179 GLY A C 1
ATOM 1350 O O . GLY A 1 179 ? 21.863 -1.208 -15.977 1.00 97.94 179 GLY A O 1
ATOM 1351 N N . VAL A 1 180 ? 23.258 0.550 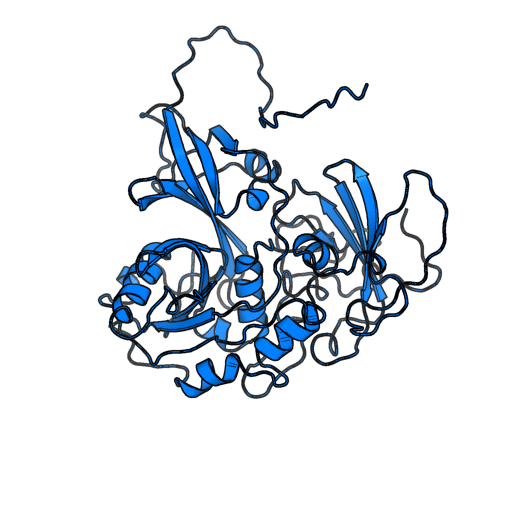-16.174 1.00 98.44 180 VAL A N 1
ATOM 1352 C CA . VAL A 1 180 ? 23.927 0.398 -14.871 1.00 98.44 180 VAL A CA 1
ATOM 1353 C C . VAL A 1 180 ? 23.067 0.984 -13.746 1.00 98.44 180 VAL A C 1
ATOM 1355 O O . VAL A 1 180 ? 22.132 1.734 -14.023 1.00 98.44 180 VAL A O 1
ATOM 1358 N N . GLN A 1 181 ? 23.371 0.702 -12.477 1.00 98.25 181 GLN A N 1
ATOM 1359 C CA . GLN A 1 181 ? 22.583 1.186 -11.331 1.00 98.25 181 GLN A CA 1
ATOM 1360 C C . GLN A 1 181 ? 22.330 2.701 -11.387 1.00 98.25 181 GLN A C 1
ATOM 1362 O O . GLN A 1 181 ? 21.191 3.149 -11.241 1.00 98.25 181 GLN A O 1
ATOM 1367 N N . THR A 1 182 ? 23.358 3.495 -11.696 1.00 97.56 182 THR A N 1
ATOM 1368 C CA . THR A 1 182 ? 23.255 4.962 -11.741 1.00 97.56 182 THR A CA 1
ATOM 1369 C C . THR A 1 182 ? 22.440 5.515 -12.910 1.00 97.56 182 THR A C 1
ATOM 1371 O O . THR A 1 182 ? 22.086 6.692 -12.888 1.00 97.56 182 THR A O 1
ATOM 1374 N N . ASP A 1 183 ? 22.100 4.696 -13.912 1.00 97.88 183 ASP A N 1
ATOM 1375 C CA . ASP A 1 183 ? 21.176 5.100 -14.985 1.00 97.88 183 ASP A CA 1
ATOM 1376 C C . ASP A 1 183 ? 19.722 5.170 -14.491 1.00 97.88 183 ASP A C 1
ATOM 1378 O O . ASP A 1 183 ? 18.885 5.858 -15.084 1.00 97.88 183 ASP A O 1
ATOM 1382 N N . TYR A 1 184 ? 19.416 4.451 -13.408 1.00 98.00 184 TYR A N 1
ATOM 1383 C CA . TYR A 1 184 ? 18.097 4.404 -12.780 1.00 98.00 184 TYR A CA 1
ATOM 1384 C C . TYR A 1 184 ? 18.070 5.140 -11.447 1.00 98.00 184 TYR A C 1
ATOM 1386 O O . TYR A 1 184 ? 17.049 5.723 -11.095 1.00 98.00 184 TYR A O 1
ATOM 1394 N N . VAL A 1 185 ? 19.174 5.095 -10.705 1.00 96.88 185 VAL A N 1
ATOM 1395 C CA . VAL A 1 185 ? 19.270 5.528 -9.313 1.00 96.88 185 VAL A CA 1
ATOM 1396 C C . VAL A 1 185 ? 20.451 6.487 -9.178 1.00 96.88 185 VAL A C 1
ATOM 1398 O O . VAL A 1 185 ? 21.583 6.038 -8.999 1.00 96.88 185 VAL A O 1
ATOM 1401 N N . PRO A 1 186 ? 20.237 7.807 -9.293 1.00 95.00 186 PRO A N 1
ATOM 1402 C CA . PRO A 1 186 ? 21.352 8.747 -9.299 1.00 95.00 186 PRO A CA 1
ATOM 1403 C C . PRO A 1 186 ? 22.107 8.807 -7.960 1.00 95.00 186 PRO A C 1
ATOM 1405 O O . PRO A 1 186 ? 23.331 8.961 -7.979 1.00 95.00 186 PRO A O 1
ATOM 1408 N N . THR A 1 187 ? 21.432 8.618 -6.815 1.00 92.81 187 THR A N 1
ATOM 1409 C CA . THR A 1 187 ? 22.083 8.482 -5.497 1.00 92.81 187 THR A CA 1
ATOM 1410 C C . THR A 1 187 ? 21.748 7.158 -4.794 1.00 92.81 187 THR A C 1
ATOM 1412 O O . THR A 1 187 ? 20.923 7.146 -3.882 1.00 92.81 187 THR A O 1
ATOM 1415 N N . PRO A 1 188 ? 22.391 6.028 -5.150 1.00 94.56 188 PRO A N 1
ATOM 1416 C CA . PRO A 1 188 ? 22.059 4.734 -4.558 1.00 94.56 188 PRO A CA 1
ATOM 1417 C C . PRO A 1 188 ? 22.157 4.707 -3.027 1.00 94.56 188 PRO A C 1
ATOM 1419 O O . PRO A 1 188 ? 23.150 5.156 -2.458 1.00 94.56 188 PRO A O 1
ATOM 1422 N N . GLY A 1 189 ? 21.125 4.173 -2.368 1.00 92.19 189 GLY A N 1
ATOM 1423 C CA . GLY A 1 189 ? 21.019 4.044 -0.910 1.00 92.19 189 GLY A CA 1
ATOM 1424 C C . GLY A 1 189 ? 20.644 5.329 -0.165 1.00 92.19 189 GLY A C 1
ATOM 1425 O O . GLY A 1 189 ? 20.635 5.338 1.063 1.00 92.19 189 GLY A O 1
ATOM 1426 N N . SER A 1 190 ? 20.360 6.429 -0.868 1.00 90.44 190 SER A N 1
ATOM 1427 C CA . SER A 1 190 ? 19.995 7.701 -0.238 1.00 90.44 190 SER A CA 1
ATOM 1428 C C . SER A 1 190 ? 19.052 8.524 -1.112 1.00 90.44 190 SER A C 1
ATOM 1430 O O . SER A 1 190 ? 18.912 8.278 -2.306 1.00 90.44 190 SER A O 1
ATOM 1432 N N . GLY A 1 191 ? 18.408 9.529 -0.520 1.00 89.31 191 GLY A N 1
ATOM 1433 C CA . GLY A 1 191 ? 17.521 10.418 -1.266 1.00 89.31 191 GLY A CA 1
ATOM 1434 C C . GLY A 1 191 ? 16.261 9.719 -1.785 1.00 89.31 191 GLY A C 1
ATOM 1435 O O . GLY A 1 191 ? 15.859 8.671 -1.294 1.00 89.31 191 GLY A O 1
ATOM 1436 N N . THR A 1 192 ? 15.605 10.351 -2.755 1.00 91.56 192 THR A N 1
ATOM 1437 C CA . THR A 1 192 ? 14.318 9.910 -3.329 1.00 91.56 192 THR A CA 1
ATOM 1438 C C . THR A 1 192 ? 14.282 10.126 -4.841 1.00 91.56 192 THR A C 1
ATOM 1440 O O . THR A 1 192 ? 13.260 10.490 -5.424 1.00 91.56 192 THR A O 1
ATOM 1443 N N . ASP A 1 193 ? 15.434 9.995 -5.492 1.00 91.62 193 ASP A N 1
ATOM 1444 C CA . ASP A 1 193 ? 15.638 10.390 -6.884 1.00 91.62 193 ASP A CA 1
ATOM 1445 C C . ASP A 1 193 ? 15.654 9.208 -7.863 1.00 91.62 193 ASP A C 1
ATOM 1447 O O . ASP A 1 193 ? 15.823 9.413 -9.068 1.00 91.62 193 ASP A O 1
ATOM 1451 N N . ALA A 1 194 ? 15.409 7.980 -7.384 1.00 95.56 194 ALA A N 1
ATOM 1452 C CA . ALA A 1 194 ? 15.304 6.817 -8.253 1.00 95.56 194 ALA A CA 1
ATOM 1453 C C . ALA A 1 194 ? 14.196 7.002 -9.300 1.00 95.56 194 ALA A C 1
ATOM 1455 O O . ALA A 1 194 ? 13.059 7.373 -8.991 1.00 95.56 194 ALA A O 1
ATOM 1456 N N . ASN A 1 195 ? 14.501 6.697 -10.557 1.00 96.00 195 ASN A N 1
ATOM 1457 C CA . ASN A 1 195 ? 13.551 6.732 -11.657 1.00 96.00 195 ASN A CA 1
ATOM 1458 C C . ASN A 1 195 ? 12.747 5.425 -11.711 1.00 96.00 195 ASN A C 1
ATOM 1460 O O . ASN A 1 195 ? 12.981 4.559 -12.554 1.00 96.00 195 ASN A O 1
ATOM 1464 N N . LEU A 1 196 ? 11.769 5.306 -10.808 1.00 96.75 196 LEU A N 1
ATOM 1465 C CA . LEU A 1 196 ? 10.887 4.137 -10.68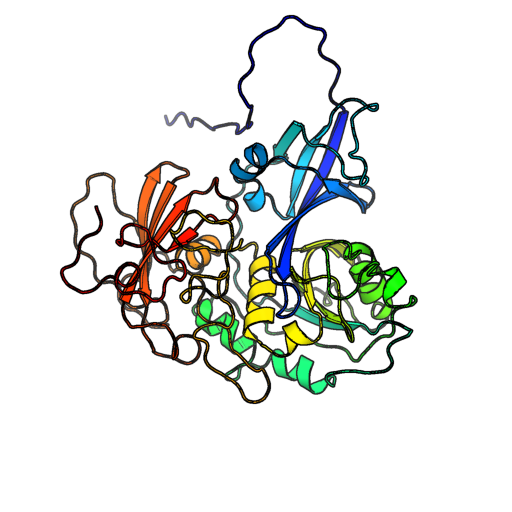5 1.00 96.75 196 LEU A CA 1
ATOM 1466 C C . LEU A 1 196 ? 10.181 3.785 -11.999 1.00 96.75 196 LEU A C 1
ATOM 1468 O O . LEU A 1 196 ? 9.980 2.609 -12.301 1.00 96.75 196 LEU A O 1
ATOM 1472 N N . ASN A 1 197 ? 9.848 4.800 -12.805 1.00 95.56 197 ASN A N 1
ATOM 1473 C CA . ASN A 1 197 ? 9.207 4.592 -14.096 1.00 95.56 197 ASN A CA 1
ATOM 1474 C C . ASN A 1 197 ? 10.132 3.856 -15.062 1.00 95.56 197 ASN A C 1
ATOM 1476 O O . ASN A 1 197 ? 9.734 2.854 -15.643 1.00 95.56 197 ASN A O 1
ATOM 1480 N N . LYS A 1 198 ? 11.383 4.314 -15.174 1.00 97.44 198 LYS A N 1
ATOM 1481 C CA . LYS A 1 198 ? 12.385 3.663 -16.017 1.00 97.44 198 LYS A CA 1
ATOM 1482 C C . LYS A 1 198 ? 12.711 2.253 -15.521 1.00 97.44 198 LYS A C 1
ATOM 1484 O O . LYS A 1 198 ? 12.845 1.355 -16.342 1.00 97.44 198 LYS A O 1
ATOM 1489 N N . VAL A 1 199 ? 12.797 2.049 -14.201 1.00 98.38 199 VAL A N 1
ATOM 1490 C CA . VAL A 1 199 ? 12.982 0.705 -13.626 1.00 98.38 199 VAL A CA 1
ATOM 1491 C C . VAL A 1 199 ? 11.830 -0.211 -14.035 1.00 98.38 199 VAL A C 1
ATOM 1493 O O . VAL A 1 199 ? 12.079 -1.305 -14.520 1.00 98.38 199 VAL A O 1
ATOM 1496 N N . PHE A 1 200 ? 10.581 0.237 -13.896 1.00 98.25 200 PHE A N 1
ATOM 1497 C CA . PHE A 1 200 ? 9.411 -0.545 -14.299 1.00 98.25 200 PHE A CA 1
ATOM 1498 C C . PHE A 1 200 ? 9.395 -0.849 -15.798 1.00 98.25 200 PHE A C 1
ATOM 1500 O O . PHE A 1 200 ? 9.192 -1.999 -16.180 1.00 98.25 200 PHE A O 1
ATOM 1507 N N . ASP A 1 201 ? 9.616 0.167 -16.633 1.00 98.00 201 ASP A N 1
ATOM 1508 C CA . ASP A 1 201 ? 9.530 0.041 -18.089 1.00 98.00 201 ASP A CA 1
ATOM 1509 C C . ASP A 1 201 ? 10.585 -0.949 -18.604 1.00 98.00 201 ASP A C 1
ATOM 1511 O O . ASP A 1 201 ? 10.256 -1.866 -19.351 1.00 98.00 201 ASP A O 1
ATOM 1515 N N . ASP A 1 202 ? 11.833 -0.832 -18.142 1.00 98.62 202 ASP A N 1
ATOM 1516 C CA . ASP A 1 202 ? 12.910 -1.718 -18.587 1.00 98.62 202 ASP A CA 1
ATOM 1517 C C . ASP A 1 202 ? 12.800 -3.127 -17.978 1.00 98.62 202 ASP A C 1
ATOM 1519 O O . ASP A 1 202 ? 13.119 -4.108 -18.646 1.00 98.62 202 ASP A O 1
ATOM 1523 N N . CYS A 1 203 ? 12.327 -3.250 -16.734 1.00 98.25 203 CYS A N 1
ATOM 1524 C CA . CYS A 1 203 ? 12.155 -4.537 -16.056 1.00 98.25 203 CYS A CA 1
ATOM 1525 C C . CYS A 1 203 ? 11.023 -5.367 -16.681 1.00 98.25 203 CYS A C 1
ATOM 1527 O O . CYS A 1 203 ? 11.201 -6.550 -16.955 1.00 98.25 203 CYS A O 1
ATOM 1529 N N . THR A 1 204 ? 9.876 -4.741 -16.967 1.00 98.25 204 THR A N 1
ATOM 1530 C CA . THR A 1 204 ? 8.751 -5.413 -17.640 1.00 98.25 204 THR A CA 1
ATOM 1531 C C . THR A 1 204 ? 9.071 -5.736 -19.099 1.00 98.25 204 THR A C 1
ATOM 1533 O O . THR A 1 204 ? 8.790 -6.846 -19.539 1.00 98.25 204 THR A O 1
ATOM 1536 N N . ALA A 1 205 ? 9.755 -4.842 -19.825 1.00 98.31 205 ALA A N 1
ATOM 1537 C CA . ALA A 1 205 ? 10.207 -5.114 -21.191 1.00 98.31 205 ALA A CA 1
ATOM 1538 C C . ALA A 1 205 ? 11.223 -6.268 -21.275 1.00 98.31 205 ALA A C 1
ATOM 1540 O O . ALA A 1 205 ? 11.255 -6.988 -22.271 1.00 98.31 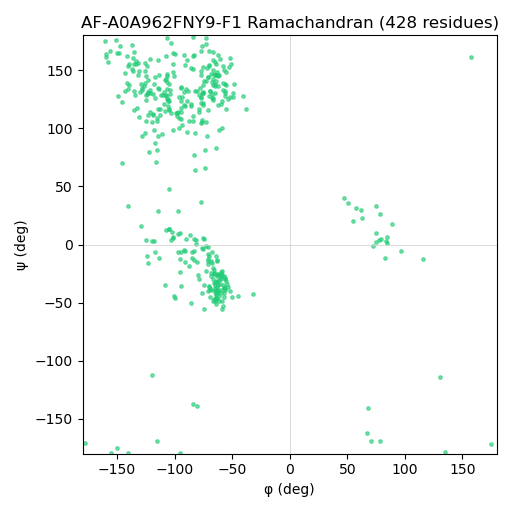205 ALA A O 1
ATOM 1541 N N . ALA A 1 206 ? 12.054 -6.457 -20.246 1.00 98.25 206 ALA A N 1
ATOM 1542 C CA . ALA A 1 206 ? 13.053 -7.524 -20.211 1.00 98.25 206 ALA A CA 1
ATOM 1543 C C . ALA A 1 206 ? 12.457 -8.934 -20.046 1.00 98.25 206 ALA A C 1
ATOM 1545 O O . ALA A 1 206 ? 13.174 -9.907 -20.270 1.00 98.25 206 ALA A O 1
ATOM 1546 N N . VAL A 1 207 ? 11.179 -9.047 -19.666 1.00 97.75 207 VAL A N 1
ATOM 1547 C CA . VAL A 1 207 ? 10.467 -10.329 -19.511 1.00 97.75 207 VAL A CA 1
ATOM 1548 C C . VAL A 1 207 ? 9.272 -10.481 -20.453 1.00 97.75 207 VAL A C 1
ATOM 1550 O O . VAL A 1 207 ? 8.569 -11.483 -20.378 1.00 97.75 207 VAL A O 1
ATOM 1553 N N . ASP A 1 208 ? 9.038 -9.512 -21.339 1.00 96.12 208 ASP A N 1
ATOM 1554 C CA . ASP A 1 208 ? 7.880 -9.452 -22.248 1.00 96.12 208 ASP A CA 1
ATOM 1555 C C . ASP A 1 208 ? 7.784 -10.673 -23.186 1.00 96.12 208 ASP A C 1
ATOM 1557 O O . ASP A 1 208 ? 6.704 -11.073 -23.606 1.00 96.12 208 ASP A O 1
ATOM 1561 N N . ASP A 1 209 ? 8.909 -11.328 -23.496 1.00 95.25 209 ASP A N 1
ATOM 1562 C CA . ASP A 1 209 ? 8.935 -12.529 -24.337 1.00 95.25 209 ASP A CA 1
ATOM 1563 C C . ASP A 1 209 ? 8.626 -13.836 -23.582 1.00 95.25 209 ASP A C 1
ATOM 1565 O O . ASP A 1 209 ? 8.372 -14.865 -24.220 1.00 95.25 209 ASP A O 1
ATOM 1569 N N . ILE A 1 210 ? 8.630 -13.809 -22.245 1.00 94.50 210 ILE A N 1
ATOM 1570 C CA . ILE A 1 210 ? 8.432 -14.983 -21.378 1.00 94.50 210 ILE A CA 1
ATOM 1571 C C . ILE A 1 210 ? 7.261 -14.846 -20.393 1.00 94.50 210 ILE A C 1
ATOM 1573 O O . ILE A 1 210 ? 6.805 -15.858 -19.856 1.00 94.50 210 ILE A O 1
ATOM 1577 N N . VAL A 1 211 ? 6.752 -13.633 -20.168 1.00 94.50 211 VAL A N 1
ATOM 1578 C CA . VAL A 1 211 ? 5.608 -13.333 -19.300 1.00 94.50 211 VAL A CA 1
ATOM 1579 C C . VAL A 1 211 ? 4.480 -12.748 -20.139 1.00 94.50 211 VAL A C 1
ATOM 1581 O O . VAL A 1 211 ? 4.664 -11.741 -20.802 1.00 94.50 211 VAL A O 1
ATOM 1584 N N . ASP A 1 212 ? 3.292 -13.345 -20.042 1.00 93.06 212 ASP A N 1
ATOM 1585 C CA . ASP A 1 212 ? 2.049 -12.748 -20.538 1.00 93.06 212 ASP A CA 1
ATOM 1586 C C . ASP A 1 212 ? 1.334 -12.034 -19.381 1.00 93.06 212 ASP A C 1
ATOM 1588 O O . ASP A 1 212 ? 0.655 -12.658 -18.558 1.00 93.06 212 ASP A O 1
ATOM 1592 N N . PHE A 1 213 ? 1.465 -10.712 -19.313 1.00 93.56 213 PHE A N 1
ATOM 1593 C CA . PHE A 1 213 ? 0.826 -9.858 -18.314 1.00 93.56 213 PHE A CA 1
ATOM 1594 C C . PHE A 1 213 ? -0.701 -9.829 -18.448 1.00 93.56 213 PHE A C 1
ATOM 1596 O O . PHE A 1 213 ? -1.406 -9.562 -17.466 1.00 93.56 213 PHE A O 1
ATOM 1603 N N . SER A 1 214 ? -1.248 -10.153 -19.625 1.00 88.31 214 SER A N 1
ATOM 1604 C CA . SER A 1 214 ? -2.694 -10.332 -19.794 1.00 88.31 214 SER A CA 1
ATOM 1605 C C . SER A 1 214 ? -3.212 -11.605 -19.107 1.00 88.31 214 SER A C 1
ATOM 1607 O O . SER A 1 214 ? -4.417 -11.732 -18.853 1.00 88.31 214 SER A O 1
ATOM 1609 N N . GLY A 1 215 ? -2.301 -12.526 -18.766 1.00 73.31 215 GLY A N 1
ATOM 1610 C CA . GLY A 1 215 ? -2.567 -13.771 -18.053 1.00 73.31 215 GLY A CA 1
ATOM 1611 C C . GLY A 1 215 ? -3.495 -14.718 -18.813 1.00 73.31 215 GLY A C 1
ATOM 1612 O O . GLY A 1 215 ? -4.296 -15.417 -18.190 1.00 73.31 215 GLY A O 1
ATOM 1613 N N . GLY A 1 216 ? -3.492 -14.678 -20.152 1.00 71.31 216 GLY A N 1
ATOM 1614 C CA . GLY A 1 216 ? -4.395 -15.468 -20.992 1.00 71.31 216 GLY A CA 1
ATOM 1615 C C . GLY A 1 216 ? -5.892 -15.281 -20.687 1.00 71.31 216 GLY A C 1
ATOM 1616 O O . GLY A 1 216 ? -6.693 -16.157 -21.021 1.00 71.31 216 GLY A O 1
ATOM 1617 N N . GLY A 1 217 ? -6.279 -14.177 -20.030 1.00 65.25 217 GLY A N 1
ATOM 1618 C CA . GLY A 1 217 ? -7.653 -13.886 -19.599 1.00 65.25 217 GLY A CA 1
ATOM 1619 C C . GLY A 1 217 ? -7.873 -13.799 -18.081 1.00 65.25 217 GLY A C 1
ATOM 1620 O O . GLY A 1 217 ? -8.909 -13.270 -17.674 1.00 65.25 217 GLY A O 1
ATOM 1621 N N . THR A 1 218 ? -6.913 -14.233 -17.254 1.00 67.75 218 THR A N 1
ATOM 1622 C CA . THR A 1 218 ? -6.883 -13.974 -15.800 1.00 67.75 218 THR A CA 1
ATOM 1623 C C . THR A 1 218 ? -5.664 -13.104 -15.489 1.00 67.75 218 THR A C 1
ATOM 1625 O O . THR A 1 218 ? -4.611 -13.627 -15.128 1.00 67.75 218 THR A O 1
ATOM 1628 N N . PRO A 1 219 ? -5.759 -11.780 -15.685 1.00 78.94 219 PRO A N 1
ATOM 1629 C CA . PRO A 1 219 ? -4.590 -10.918 -15.650 1.00 78.94 219 PRO A CA 1
ATOM 1630 C C . PRO A 1 219 ? -4.001 -10.843 -14.244 1.00 78.94 219 PRO A C 1
ATOM 1632 O O . PRO A 1 219 ? -4.735 -10.682 -13.263 1.00 78.94 219 PRO A O 1
ATOM 1635 N N . LEU A 1 220 ? -2.670 -10.855 -14.177 1.00 93.75 220 LEU A N 1
ATOM 1636 C CA . LEU A 1 220 ? -1.918 -10.456 -12.990 1.00 93.75 220 LEU A CA 1
ATOM 1637 C C . LEU A 1 220 ? -2.459 -9.113 -12.486 1.00 93.75 220 LEU A C 1
ATOM 1639 O O . LEU A 1 220 ? -2.764 -8.216 -13.276 1.00 93.75 220 LEU A O 1
ATOM 1643 N N . VAL A 1 221 ? -2.623 -8.951 -11.179 1.00 94.38 221 VAL A N 1
ATOM 1644 C CA . VAL A 1 221 ? -3.092 -7.690 -10.586 1.00 94.38 221 VAL A CA 1
ATOM 1645 C C . VAL A 1 221 ? -1.940 -6.807 -10.128 1.00 94.38 221 VAL A C 1
ATOM 1647 O O . VAL A 1 221 ? -2.122 -5.589 -10.058 1.00 94.38 221 VAL A O 1
ATOM 1650 N N . GLY A 1 222 ? -0.775 -7.396 -9.850 1.00 96.56 222 GLY A N 1
ATOM 1651 C CA . GLY A 1 222 ? 0.392 -6.657 -9.395 1.00 96.56 222 GLY A CA 1
ATOM 1652 C C . GLY A 1 222 ? 1.734 -7.239 -9.824 1.00 96.56 222 GLY A C 1
ATOM 1653 O O . GLY A 1 222 ? 1.824 -8.374 -10.288 1.00 96.56 222 GLY A O 1
ATOM 1654 N N . ILE A 1 223 ? 2.765 -6.411 -9.696 1.00 98.62 223 ILE A N 1
ATOM 1655 C CA . ILE A 1 223 ? 4.141 -6.665 -10.113 1.00 98.62 223 ILE A CA 1
ATOM 1656 C C . ILE A 1 223 ? 5.062 -6.262 -8.956 1.00 98.62 223 ILE A C 1
ATOM 1658 O O . ILE A 1 223 ? 5.105 -5.096 -8.568 1.00 98.62 223 ILE A O 1
ATOM 1662 N N . ASN A 1 224 ? 5.803 -7.221 -8.415 1.00 98.75 224 ASN A N 1
ATOM 1663 C CA . ASN A 1 224 ? 6.881 -6.988 -7.467 1.00 98.75 224 ASN A CA 1
ATOM 1664 C C . ASN A 1 224 ? 8.210 -6.952 -8.221 1.00 98.75 224 ASN A C 1
ATOM 1666 O O . ASN A 1 224 ? 8.684 -7.982 -8.694 1.00 98.75 224 ASN A O 1
ATOM 1670 N N . ILE A 1 225 ? 8.823 -5.777 -8.334 1.00 98.88 225 ILE A N 1
ATOM 1671 C CA . ILE A 1 225 ? 10.164 -5.641 -8.905 1.00 98.88 225 ILE A CA 1
ATOM 1672 C C . ILE A 1 225 ? 11.173 -5.882 -7.786 1.00 98.88 225 ILE A C 1
ATOM 1674 O O . ILE A 1 225 ? 11.182 -5.145 -6.800 1.00 98.88 225 ILE A O 1
ATOM 1678 N N . MET A 1 226 ? 12.019 -6.900 -7.936 1.00 98.75 226 MET A N 1
ATOM 1679 C CA . MET A 1 226 ? 13.059 -7.251 -6.962 1.00 98.75 226 MET A CA 1
ATOM 1680 C C . MET A 1 226 ? 14.416 -6.829 -7.521 1.00 98.75 226 MET A C 1
ATOM 1682 O O . MET A 1 226 ? 14.804 -7.272 -8.594 1.00 98.75 226 MET A O 1
ATOM 1686 N N . LEU A 1 227 ? 15.138 -5.942 -6.847 1.00 98.69 227 LEU A N 1
ATOM 1687 C CA . LEU A 1 227 ? 16.389 -5.377 -7.361 1.00 98.69 227 LEU A CA 1
ATOM 1688 C C . LEU A 1 227 ? 17.597 -6.042 -6.715 1.00 98.69 227 LEU A C 1
ATOM 1690 O O . LEU A 1 227 ? 17.558 -6.422 -5.549 1.00 98.69 227 LEU A O 1
ATOM 1694 N N . ASN A 1 228 ? 18.704 -6.149 -7.446 1.00 98.19 228 ASN A N 1
ATOM 1695 C CA . ASN A 1 228 ? 19.921 -6.776 -6.925 1.00 98.19 228 ASN A CA 1
ATOM 1696 C C . ASN A 1 228 ? 20.891 -5.811 -6.225 1.00 98.19 228 ASN A C 1
ATOM 1698 O O . ASN A 1 228 ? 21.986 -6.202 -5.828 1.00 98.19 228 ASN A O 1
ATOM 1702 N N . GLY A 1 229 ? 20.505 -4.548 -6.079 1.00 96.94 229 GLY A N 1
ATOM 1703 C CA . GLY A 1 229 ? 21.301 -3.522 -5.424 1.00 96.94 229 GLY A CA 1
ATOM 1704 C C . GLY A 1 229 ? 20.412 -2.465 -4.792 1.00 96.94 229 GLY A C 1
ATOM 1705 O O . GLY A 1 229 ? 19.188 -2.499 -4.930 1.00 96.94 229 GLY A O 1
ATOM 1706 N N . SER A 1 230 ? 21.033 -1.514 -4.097 1.00 95.19 230 SER A N 1
ATOM 1707 C CA . SER A 1 230 ? 20.310 -0.387 -3.513 1.00 95.19 230 SER A CA 1
ATOM 1708 C C . SER A 1 230 ? 19.498 0.350 -4.579 1.00 95.19 230 SER A C 1
ATOM 1710 O O . SER A 1 230 ? 19.984 0.606 -5.684 1.00 95.19 230 SER A O 1
ATOM 1712 N N . LEU A 1 231 ? 18.265 0.705 -4.234 1.00 95.12 231 LEU A N 1
ATOM 1713 C CA . LEU A 1 231 ? 17.517 1.728 -4.951 1.00 95.12 231 LEU A CA 1
ATOM 1714 C C . LEU A 1 231 ? 17.939 3.093 -4.377 1.00 95.12 231 LEU A C 1
ATOM 1716 O O . LEU A 1 231 ? 19.127 3.301 -4.142 1.00 95.12 231 LEU A O 1
ATOM 1720 N N . ASP A 1 232 ? 17.018 4.015 -4.129 1.00 93.88 232 ASP A N 1
ATOM 1721 C CA . ASP A 1 232 ? 17.280 5.230 -3.357 1.00 93.88 232 ASP A CA 1
ATOM 1722 C C . ASP A 1 232 ? 17.232 4.906 -1.850 1.00 93.88 232 ASP A C 1
ATOM 1724 O O . ASP A 1 232 ? 17.749 3.863 -1.437 1.00 93.88 232 ASP A O 1
ATOM 1728 N N . CYS A 1 233 ? 16.647 5.763 -1.006 1.00 91.94 233 CYS A N 1
ATOM 1729 C CA . CYS A 1 233 ? 16.470 5.415 0.404 1.00 91.94 233 CYS A CA 1
ATOM 1730 C C . CYS A 1 233 ? 15.632 4.154 0.602 1.00 91.94 233 CYS A C 1
ATOM 1732 O O . CYS A 1 233 ? 15.718 3.524 1.657 1.00 91.94 233 CYS A O 1
ATOM 1734 N N . CYS A 1 234 ? 14.792 3.830 -0.382 1.00 95.56 234 CYS A N 1
ATOM 1735 C CA . CYS A 1 234 ? 13.488 3.316 -0.053 1.00 95.56 234 CYS A CA 1
ATOM 1736 C C . CYS A 1 234 ? 13.132 2.044 -0.827 1.00 95.56 234 CYS A C 1
ATOM 1738 O O . CYS A 1 234 ? 13.553 1.834 -1.969 1.00 95.56 234 CYS A O 1
ATOM 1740 N N . ALA A 1 235 ? 12.328 1.196 -0.194 1.00 97.62 235 ALA A N 1
ATOM 1741 C CA . ALA A 1 235 ? 11.386 0.364 -0.922 1.00 97.62 235 ALA A CA 1
ATOM 1742 C C . ALA A 1 235 ? 10.219 1.257 -1.350 1.00 97.62 235 ALA A C 1
ATOM 1744 O O . ALA A 1 235 ? 9.989 2.295 -0.732 1.00 97.62 235 ALA A O 1
ATOM 1745 N N . TRP A 1 236 ? 9.543 0.923 -2.444 1.00 98.19 236 TRP A N 1
ATOM 1746 C CA . TRP A 1 236 ? 8.382 1.695 -2.883 1.00 98.19 236 TRP A CA 1
ATOM 1747 C C . TRP A 1 236 ? 7.210 0.792 -3.204 1.00 98.19 236 TRP A C 1
ATOM 1749 O O . TRP A 1 236 ? 7.391 -0.263 -3.811 1.00 98.19 236 TRP A O 1
ATOM 1759 N N . GLY A 1 237 ? 6.008 1.284 -2.935 1.00 97.50 237 GLY A N 1
ATOM 1760 C CA . GLY A 1 237 ? 4.757 0.581 -3.164 1.00 97.50 237 GLY A CA 1
ATOM 1761 C C . GLY A 1 237 ? 3.677 1.524 -3.675 1.00 97.50 237 GLY A C 1
ATOM 1762 O O . GLY A 1 237 ? 3.775 2.749 -3.588 1.00 97.50 237 GLY A O 1
ATOM 1763 N N . GLY A 1 238 ? 2.621 0.960 -4.254 1.00 94.94 238 GLY A N 1
ATOM 1764 C CA . GLY A 1 238 ? 1.523 1.724 -4.841 1.00 94.94 238 GLY A CA 1
ATOM 1765 C C . GLY A 1 238 ? 1.211 1.228 -6.240 1.00 94.94 238 GLY A C 1
ATOM 1766 O O . GLY A 1 238 ? 0.752 0.101 -6.426 1.00 94.94 238 GLY A O 1
ATOM 1767 N N . GLY A 1 239 ? 1.435 2.054 -7.259 1.00 93.75 239 GLY A N 1
ATOM 1768 C CA . GLY A 1 239 ? 1.151 1.611 -8.617 1.00 93.75 239 GLY A CA 1
ATOM 1769 C C . GLY A 1 239 ? 1.914 2.301 -9.727 1.00 93.75 239 GLY A C 1
ATOM 1770 O O . GLY A 1 239 ? 2.735 3.194 -9.512 1.00 93.75 239 GLY A O 1
ATOM 1771 N N . ARG A 1 240 ? 1.600 1.849 -10.939 1.00 94.62 240 ARG A N 1
ATOM 1772 C CA . ARG A 1 240 ? 2.019 2.432 -12.208 1.00 94.62 240 ARG A CA 1
ATOM 1773 C C . ARG A 1 240 ? 0.903 2.255 -13.231 1.00 94.62 240 ARG A C 1
ATOM 1775 O O . ARG A 1 240 ? 0.485 1.136 -13.517 1.00 94.62 240 ARG A O 1
ATOM 1782 N N . PHE A 1 241 ? 0.424 3.352 -13.811 1.00 95.19 241 PHE A N 1
ATOM 1783 C CA . PHE A 1 241 ? -0.445 3.267 -14.981 1.00 95.19 241 PHE A CA 1
ATOM 1784 C C . PHE A 1 241 ? 0.385 2.921 -16.220 1.00 95.19 241 PHE A C 1
ATOM 1786 O O . PHE A 1 241 ? 1.307 3.658 -16.566 1.00 95.19 241 PHE A O 1
ATOM 1793 N N . ALA A 1 242 ? 0.073 1.798 -16.865 1.00 94.81 242 ALA A N 1
ATOM 1794 C CA . ALA A 1 242 ? 0.794 1.309 -18.037 1.00 94.81 242 ALA A CA 1
ATOM 1795 C C . ALA A 1 242 ? -0.082 0.379 -18.889 1.00 94.81 242 ALA A C 1
ATOM 1797 O O . ALA A 1 242 ? -1.133 -0.100 -18.449 1.00 94.81 242 ALA A O 1
ATOM 1798 N N . THR A 1 243 ? 0.379 0.109 -20.111 1.00 94.25 243 THR A N 1
ATOM 1799 C CA . THR A 1 243 ? -0.185 -0.922 -20.990 1.00 94.25 243 THR A CA 1
ATOM 1800 C C . THR A 1 243 ? 0.836 -2.034 -21.158 1.00 94.25 243 THR A C 1
ATOM 1802 O O . THR A 1 243 ? 1.897 -1.776 -21.713 1.00 94.25 243 THR A O 1
ATOM 1805 N N . LEU A 1 244 ? 0.500 -3.240 -20.702 1.00 94.62 244 LEU A N 1
ATOM 1806 C CA . LEU A 1 244 ? 1.307 -4.455 -20.863 1.00 94.62 244 LEU A CA 1
ATOM 1807 C C . LEU A 1 244 ? 0.429 -5.507 -21.546 1.00 94.62 244 LEU A C 1
ATOM 1809 O O . LEU A 1 244 ? -0.724 -5.669 -21.143 1.00 94.62 244 LEU A O 1
ATOM 1813 N N . ASP A 1 245 ? 0.914 -6.139 -22.615 1.00 93.81 245 ASP A N 1
ATOM 1814 C CA . ASP A 1 245 ? 0.167 -7.138 -23.405 1.00 93.81 245 ASP A CA 1
ATOM 1815 C C . ASP A 1 245 ? -1.266 -6.729 -23.784 1.00 93.81 245 ASP A C 1
ATOM 1817 O O . ASP A 1 245 ? -2.224 -7.500 -23.727 1.00 93.81 245 ASP A O 1
ATOM 1821 N N . GLY A 1 246 ? -1.440 -5.455 -24.147 1.00 91.31 246 GLY A N 1
ATOM 1822 C CA . GLY A 1 246 ? -2.743 -4.891 -24.512 1.00 91.31 246 GLY A CA 1
ATOM 1823 C C . GLY A 1 246 ? -3.695 -4.632 -23.334 1.00 91.31 246 GLY A C 1
ATOM 1824 O O . GLY A 1 246 ? -4.807 -4.149 -23.555 1.00 91.31 246 GLY A O 1
ATOM 1825 N N . VAL A 1 247 ? -3.278 -4.890 -22.091 1.00 92.25 247 VAL A N 1
ATOM 1826 C CA . VAL A 1 247 ? -4.026 -4.563 -20.872 1.00 92.25 247 VAL A CA 1
ATOM 1827 C C . VAL A 1 247 ? -3.564 -3.215 -20.322 1.00 92.25 247 VAL A C 1
ATOM 1829 O O . VAL A 1 247 ? -2.482 -3.087 -19.751 1.00 92.25 247 VAL A O 1
ATOM 1832 N N . THR A 1 248 ? -4.417 -2.201 -20.463 1.00 92.25 248 THR A N 1
ATOM 1833 C CA . THR A 1 248 ? -4.187 -0.847 -19.938 1.00 92.25 248 THR A CA 1
ATOM 1834 C C . THR A 1 248 ? -4.890 -0.661 -18.597 1.00 92.25 248 THR A C 1
ATOM 1836 O O . THR A 1 248 ? -6.121 -0.651 -18.533 1.00 92.25 248 THR A O 1
ATOM 1839 N N . LYS A 1 249 ? -4.122 -0.489 -17.519 1.00 92.31 249 LYS A N 1
ATOM 1840 C CA . LYS A 1 249 ? -4.654 -0.213 -16.175 1.00 92.31 249 LYS A CA 1
ATOM 1841 C C . LYS A 1 249 ? -3.588 0.396 -15.263 1.00 92.31 249 LYS A C 1
ATOM 1843 O O . LYS A 1 249 ? -2.419 0.492 -15.624 1.00 92.31 249 LYS A O 1
ATOM 1848 N N . SER A 1 250 ? -4.001 0.772 -14.054 1.00 92.44 250 SER A N 1
ATOM 1849 C CA . SER A 1 250 ? -3.069 0.991 -12.947 1.00 92.44 250 SER A CA 1
ATOM 1850 C C . SER A 1 250 ? -2.633 -0.365 -12.395 1.00 92.44 250 SER A C 1
ATOM 1852 O O . SER A 1 250 ? -3.413 -1.041 -11.725 1.00 92.44 250 SER A O 1
ATOM 1854 N N . TRP A 1 251 ? -1.409 -0.778 -12.709 1.00 95.50 251 TRP A N 1
ATOM 1855 C CA . TRP A 1 251 ? -0.783 -1.978 -12.164 1.00 95.50 251 TRP A CA 1
ATOM 1856 C C . TRP A 1 251 ? -0.343 -1.712 -10.732 1.00 95.50 251 TRP A C 1
ATOM 1858 O O . TRP A 1 251 ? 0.322 -0.706 -10.470 1.00 95.50 251 TRP A O 1
ATOM 1868 N N . ARG A 1 252 ? -0.695 -2.602 -9.800 1.00 96.88 252 ARG A N 1
ATOM 1869 C CA . ARG A 1 252 ? -0.130 -2.555 -8.447 1.00 96.88 252 ARG A CA 1
ATOM 1870 C C . ARG A 1 252 ? 1.345 -2.884 -8.560 1.00 96.88 252 ARG A C 1
ATOM 1872 O O . ARG A 1 252 ? 1.684 -3.874 -9.197 1.00 96.88 252 ARG A O 1
ATOM 1879 N N . THR A 1 253 ? 2.210 -2.029 -8.046 1.00 98.19 253 THR A N 1
ATOM 1880 C CA . THR A 1 253 ? 3.643 -2.161 -8.310 1.00 98.19 253 THR A CA 1
ATOM 1881 C C . THR A 1 253 ? 4.431 -1.879 -7.053 1.00 98.19 253 THR A C 1
ATOM 1883 O O . THR A 1 253 ? 4.116 -0.920 -6.346 1.00 98.19 253 THR A O 1
ATOM 1886 N N . THR A 1 254 ? 5.448 -2.701 -6.815 1.00 98.75 254 THR A N 1
ATOM 1887 C CA . THR A 1 254 ? 6.432 -2.486 -5.758 1.00 98.75 254 THR A CA 1
ATOM 1888 C C . THR A 1 254 ? 7.850 -2.507 -6.335 1.00 98.75 254 THR A C 1
ATOM 1890 O O . THR A 1 254 ? 8.103 -3.174 -7.341 1.00 98.75 254 THR A O 1
ATOM 1893 N N . TRP A 1 255 ? 8.766 -1.756 -5.725 1.00 98.75 255 TRP A N 1
ATOM 1894 C CA . TRP A 1 255 ? 10.187 -1.691 -6.069 1.00 98.75 255 TRP A CA 1
ATOM 1895 C C . TRP A 1 255 ? 10.996 -2.009 -4.819 1.00 98.75 255 TRP A C 1
ATOM 1897 O O . TRP A 1 255 ? 11.088 -1.190 -3.908 1.00 98.75 255 TRP A O 1
ATOM 1907 N N . ASN A 1 256 ? 11.576 -3.204 -4.782 1.00 98.62 256 ASN A N 1
ATOM 1908 C CA . ASN A 1 256 ? 12.142 -3.774 -3.568 1.00 98.62 256 ASN A CA 1
ATOM 1909 C C . ASN A 1 256 ? 13.658 -3.934 -3.712 1.00 98.62 256 ASN A C 1
ATOM 1911 O O . ASN A 1 256 ? 14.107 -4.830 -4.435 1.00 98.62 256 ASN A O 1
ATOM 1915 N N . PRO A 1 257 ? 14.470 -3.093 -3.048 1.00 97.94 257 PRO A N 1
ATOM 1916 C CA . PRO A 1 257 ? 15.896 -3.365 -2.887 1.00 97.94 257 PRO A CA 1
ATOM 1917 C C . PRO A 1 257 ? 16.131 -4.599 -1.987 1.00 97.94 257 PRO A C 1
ATOM 1919 O O . PRO A 1 257 ? 15.221 -5.004 -1.261 1.00 97.94 257 PRO A O 1
ATOM 1922 N N . PRO A 1 258 ? 17.351 -5.171 -1.951 1.00 97.75 258 PRO A N 1
ATOM 1923 C CA . PRO A 1 258 ? 17.626 -6.417 -1.228 1.00 97.75 258 PRO A CA 1
ATOM 1924 C C . PRO A 1 258 ? 17.230 -6.449 0.245 1.00 97.75 258 PRO A C 1
ATOM 1926 O O . PRO A 1 258 ? 16.748 -7.464 0.739 1.00 97.75 258 PRO A O 1
ATOM 1929 N N . TRP A 1 259 ? 17.389 -5.333 0.956 1.00 96.38 259 TRP A N 1
ATOM 1930 C CA . TRP A 1 259 ? 17.006 -5.262 2.366 1.00 96.38 259 TRP A CA 1
ATOM 1931 C C . TRP A 1 259 ? 15.487 -5.392 2.580 1.00 96.38 259 TRP A C 1
ATOM 1933 O O . TRP A 1 259 ? 15.071 -5.809 3.661 1.00 96.38 259 TRP A O 1
ATOM 1943 N N . SER A 1 260 ? 14.673 -5.051 1.571 1.00 97.19 260 SER A N 1
ATOM 1944 C CA . SER A 1 260 ? 13.210 -5.124 1.636 1.00 97.19 260 SER A CA 1
ATOM 1945 C C . SER A 1 260 ? 12.735 -6.571 1.537 1.00 97.19 260 SER A C 1
ATOM 1947 O O . SER A 1 260 ? 12.114 -7.069 2.470 1.00 97.19 260 SER A O 1
ATOM 1949 N N . PHE A 1 261 ? 13.120 -7.305 0.487 1.00 97.56 261 PHE A N 1
ATOM 1950 C CA . PHE A 1 261 ? 12.677 -8.696 0.320 1.00 97.56 261 PHE A CA 1
ATOM 1951 C C . PHE A 1 261 ? 13.372 -9.703 1.247 1.00 97.56 261 PHE A C 1
ATOM 1953 O O . PHE A 1 261 ? 12.977 -10.865 1.271 1.00 97.56 261 PHE A O 1
ATOM 1960 N N . ALA A 1 262 ? 14.351 -9.271 2.047 1.00 97.44 262 ALA A N 1
ATOM 1961 C CA . ALA A 1 262 ? 14.865 -10.047 3.176 1.00 97.44 262 ALA A CA 1
ATOM 1962 C C . ALA A 1 262 ? 13.870 -10.139 4.356 1.00 97.44 262 ALA A C 1
ATOM 1964 O O . ALA A 1 262 ? 14.138 -10.858 5.317 1.00 97.44 262 ALA A O 1
ATOM 1965 N N . ASN A 1 263 ? 12.755 -9.395 4.309 1.00 98.06 263 ASN A N 1
ATOM 1966 C CA . ASN A 1 263 ? 11.689 -9.404 5.310 1.00 98.06 263 ASN A CA 1
ATOM 1967 C C . ASN A 1 263 ? 10.314 -9.442 4.620 1.00 98.06 263 ASN A C 1
ATOM 1969 O O . ASN A 1 263 ? 9.921 -8.477 3.962 1.00 98.06 263 ASN A O 1
ATOM 1973 N N . GLU A 1 264 ? 9.547 -10.518 4.801 1.00 98.31 264 GLU A N 1
ATOM 1974 C CA . GLU A 1 264 ? 8.201 -10.655 4.225 1.00 98.31 264 GLU A CA 1
ATOM 1975 C C . GLU A 1 264 ? 7.278 -9.511 4.635 1.00 98.31 264 GLU A C 1
ATOM 1977 O O . GLU A 1 264 ? 6.540 -9.006 3.792 1.00 98.31 264 GLU A O 1
ATOM 1982 N N . GLY A 1 265 ? 7.383 -9.028 5.877 1.00 98.12 265 GLY A N 1
ATOM 1983 C CA . GLY A 1 265 ? 6.556 -7.928 6.363 1.00 98.12 265 GLY A CA 1
ATOM 1984 C C . GLY A 1 265 ? 6.718 -6.636 5.563 1.00 98.12 265 GLY A C 1
ATOM 1985 O O . GLY A 1 265 ? 5.754 -5.888 5.421 1.00 98.12 265 GLY A O 1
ATOM 1986 N N . ILE A 1 266 ? 7.897 -6.390 4.982 1.00 98.19 266 ILE A N 1
ATOM 1987 C CA . ILE A 1 266 ? 8.130 -5.222 4.121 1.00 98.19 266 ILE A CA 1
ATOM 1988 C C . ILE A 1 266 ? 7.485 -5.452 2.751 1.00 98.19 266 ILE A C 1
ATOM 1990 O O . ILE A 1 266 ? 6.796 -4.577 2.245 1.00 98.19 266 ILE A O 1
ATOM 1994 N N . ILE A 1 267 ? 7.585 -6.654 2.179 1.00 98.56 267 ILE A N 1
ATOM 1995 C CA . ILE A 1 267 ? 6.875 -6.971 0.928 1.00 98.56 267 ILE A CA 1
ATOM 1996 C C . ILE A 1 267 ? 5.356 -6.887 1.114 1.00 98.56 267 ILE A C 1
ATOM 1998 O O . ILE A 1 267 ? 4.659 -6.3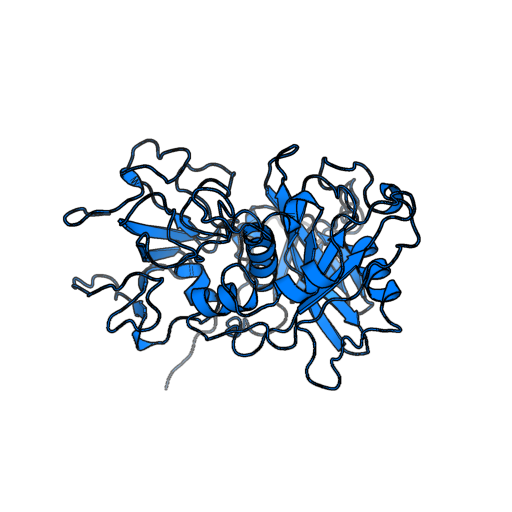25 0.266 1.00 98.56 267 ILE A O 1
ATOM 2002 N N . ALA A 1 268 ? 4.838 -7.376 2.240 1.00 98.50 268 ALA A N 1
ATOM 2003 C CA . ALA A 1 268 ? 3.442 -7.223 2.620 1.00 98.50 268 ALA A CA 1
ATOM 2004 C C . ALA A 1 268 ? 3.034 -5.743 2.758 1.00 98.50 268 ALA A C 1
ATOM 2006 O O . ALA A 1 268 ? 1.966 -5.360 2.274 1.00 98.50 268 ALA A O 1
ATOM 2007 N N . HIS A 1 269 ? 3.890 -4.901 3.348 1.00 98.56 269 HIS A N 1
ATOM 2008 C CA . HIS A 1 269 ? 3.697 -3.450 3.433 1.00 98.56 269 HIS A CA 1
ATOM 2009 C C . HIS A 1 269 ? 3.559 -2.813 2.041 1.00 98.56 269 HIS A C 1
ATOM 2011 O O . HIS A 1 269 ? 2.544 -2.177 1.737 1.00 98.56 269 HIS A O 1
ATOM 2017 N N . GLU A 1 270 ? 4.516 -3.065 1.143 1.00 98.44 270 GLU A N 1
ATOM 2018 C CA . GLU A 1 270 ? 4.503 -2.489 -0.206 1.00 98.44 270 GLU A CA 1
ATOM 2019 C C . GLU A 1 270 ? 3.317 -2.990 -1.046 1.00 98.44 270 GLU A C 1
ATOM 2021 O O . GLU A 1 270 ? 2.683 -2.243 -1.804 1.00 98.44 270 GLU A O 1
ATOM 2026 N N . MET A 1 271 ? 2.950 -4.265 -0.893 1.00 98.50 271 MET A N 1
ATOM 2027 C CA . MET A 1 271 ? 1.740 -4.820 -1.500 1.00 98.50 271 MET A CA 1
ATOM 2028 C C . MET A 1 271 ? 0.468 -4.175 -0.927 1.00 98.50 271 MET A C 1
ATOM 2030 O O . MET A 1 271 ? -0.482 -3.936 -1.680 1.00 98.50 271 MET A O 1
ATOM 2034 N N . GLY A 1 272 ? 0.453 -3.822 0.362 1.00 97.75 272 GLY A N 1
ATOM 2035 C CA . GLY A 1 272 ? -0.600 -3.035 1.006 1.00 97.75 272 GLY A CA 1
ATOM 2036 C C . GLY A 1 272 ? -0.811 -1.679 0.329 1.00 97.75 272 GLY A C 1
ATOM 2037 O O . GLY A 1 272 ? -1.948 -1.328 -0.016 1.00 97.75 272 GLY A O 1
ATOM 2038 N N . HIS A 1 273 ? 0.272 -0.966 0.009 1.00 96.88 273 HIS A N 1
ATOM 2039 C CA . HIS A 1 273 ? 0.212 0.228 -0.841 1.00 96.88 273 HIS A CA 1
ATOM 2040 C C . HIS A 1 273 ? -0.361 -0.071 -2.229 1.00 96.88 273 HIS A C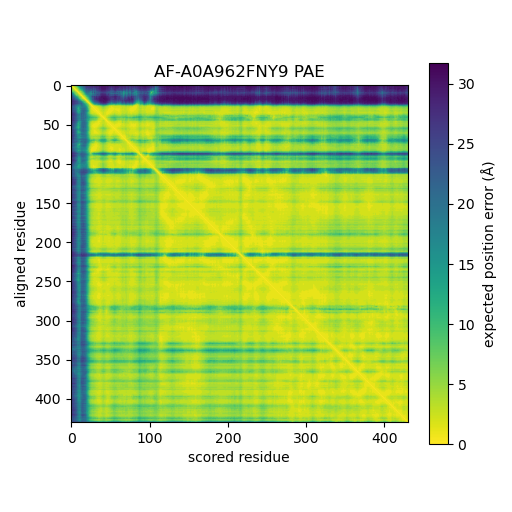 1
ATOM 2042 O O . HIS A 1 273 ? -1.188 0.693 -2.741 1.00 96.88 273 HIS A O 1
ATOM 2048 N N . GLY A 1 274 ? -0.009 -1.219 -2.813 1.00 95.56 274 GLY A N 1
ATOM 2049 C CA . GLY A 1 274 ? -0.622 -1.736 -4.039 1.00 95.56 274 GLY A CA 1
ATOM 2050 C C . GLY A 1 274 ? -2.139 -1.916 -3.950 1.00 95.56 274 GLY A C 1
ATOM 2051 O O . GLY A 1 274 ? -2.870 -1.615 -4.898 1.00 95.56 274 GLY A O 1
ATOM 2052 N N . PHE A 1 275 ? -2.656 -2.342 -2.800 1.00 94.88 275 PHE A N 1
ATOM 2053 C CA . PHE A 1 275 ? -4.096 -2.406 -2.539 1.00 94.88 275 PHE A CA 1
ATOM 2054 C C . PHE A 1 275 ? -4.730 -1.036 -2.239 1.00 94.88 275 PHE A C 1
ATOM 2056 O O . PHE A 1 275 ? -5.951 -0.932 -2.127 1.00 94.88 275 PHE A O 1
ATOM 2063 N N . GLY A 1 276 ? -3.931 0.033 -2.193 1.00 91.69 276 GLY A N 1
ATOM 2064 C CA . GLY A 1 276 ? -4.379 1.403 -1.962 1.00 91.69 276 GLY A CA 1
ATOM 2065 C C . GLY A 1 276 ? -4.433 1.790 -0.486 1.00 91.69 276 GLY A C 1
ATOM 2066 O O . GLY A 1 276 ? -5.122 2.760 -0.135 1.00 91.69 276 GLY A O 1
ATOM 2067 N N . LEU A 1 277 ? -3.753 1.043 0.386 1.00 93.69 277 LEU A N 1
ATOM 2068 C CA . LEU A 1 277 ? -3.580 1.421 1.783 1.00 93.69 277 LEU A CA 1
ATOM 2069 C C . LEU A 1 277 ? -2.508 2.518 1.889 1.00 93.69 277 LEU A C 1
ATOM 2071 O O . LEU A 1 277 ? -1.420 2.344 1.350 1.00 93.69 277 LEU A O 1
ATOM 2075 N N . PRO A 1 278 ? -2.794 3.671 2.513 1.00 92.44 278 PRO A N 1
ATOM 2076 C CA . PRO A 1 278 ? -1.749 4.597 2.936 1.00 92.44 278 PRO A CA 1
ATOM 2077 C C . PRO A 1 278 ? -1.003 4.031 4.152 1.00 92.44 278 PRO A C 1
ATOM 2079 O O . PRO A 1 278 ? -1.440 3.050 4.754 1.00 92.44 278 PRO A O 1
ATOM 2082 N N . HIS A 1 279 ? 0.078 4.698 4.547 1.00 94.50 279 HIS A N 1
ATOM 2083 C CA . HIS A 1 279 ? 0.659 4.505 5.871 1.00 94.50 279 HIS A CA 1
ATOM 2084 C C . HIS A 1 279 ? -0.375 4.750 6.986 1.00 94.50 279 HIS A C 1
ATOM 2086 O O . HIS A 1 279 ? -1.280 5.585 6.844 1.00 94.50 279 HIS A O 1
ATOM 2092 N N . ALA A 1 280 ? -0.224 4.025 8.091 1.00 94.88 280 ALA A N 1
ATOM 2093 C CA . ALA A 1 280 ? -0.823 4.345 9.387 1.00 94.88 280 ALA A CA 1
ATOM 2094 C C . ALA A 1 280 ? 0.228 5.019 10.283 1.00 94.88 280 ALA A C 1
ATOM 2096 O O . ALA A 1 280 ? 1.413 4.959 9.976 1.00 94.88 280 ALA A O 1
ATOM 2097 N N . ASN A 1 281 ? -0.201 5.673 11.360 1.00 94.00 281 ASN A N 1
ATOM 2098 C CA . ASN A 1 281 ? 0.705 6.378 12.269 1.00 94.00 281 ASN A CA 1
ATOM 2099 C C . ASN A 1 281 ? 0.288 6.194 13.741 1.00 94.00 281 ASN A C 1
ATOM 2101 O O . ASN A 1 281 ? -0.710 5.530 14.042 1.00 94.00 281 ASN A O 1
ATOM 2105 N N . ASN A 1 282 ? 1.035 6.806 14.644 1.00 93.06 282 ASN A N 1
ATOM 2106 C CA . ASN A 1 282 ? 0.779 6.931 16.071 1.00 93.06 282 ASN A CA 1
ATOM 2107 C C . ASN A 1 282 ? 0.261 8.342 16.439 1.00 93.06 282 ASN A C 1
ATOM 2109 O O . ASN A 1 282 ? 0.158 9.228 15.589 1.00 93.06 282 ASN A O 1
ATOM 2113 N N . PHE A 1 283 ? -0.143 8.554 17.696 1.00 91.56 283 PHE A N 1
ATOM 2114 C CA . PHE A 1 283 ? -0.822 9.779 18.149 1.00 91.56 283 PHE A CA 1
ATOM 2115 C C . PHE A 1 283 ? 0.102 10.959 18.495 1.00 91.56 283 PHE A C 1
ATOM 2117 O O . PHE A 1 283 ? -0.378 11.979 18.994 1.00 91.56 283 PHE A O 1
ATOM 2124 N N . ASP A 1 284 ? 1.408 10.843 18.280 1.00 88.38 284 ASP A N 1
ATOM 2125 C CA . ASP A 1 284 ? 2.432 11.751 18.816 1.00 88.38 284 ASP A CA 1
ATOM 2126 C C . ASP A 1 284 ? 2.629 13.064 18.033 1.00 88.38 284 ASP A C 1
ATOM 2128 O O . ASP A 1 284 ? 3.444 13.907 18.416 1.00 88.38 284 ASP A O 1
ATOM 2132 N N . ASP A 1 285 ? 1.798 13.286 17.008 1.00 86.81 285 ASP A N 1
ATOM 2133 C CA . ASP A 1 285 ? 1.754 14.492 16.168 1.00 86.81 285 ASP A CA 1
ATOM 2134 C C . ASP A 1 285 ? 3.040 14.741 15.367 1.00 86.81 285 ASP A C 1
ATOM 2136 O O . ASP A 1 285 ? 3.314 15.869 14.940 1.00 86.81 285 ASP A O 1
ATOM 2140 N N . ASP A 1 286 ? 3.816 13.683 15.130 1.00 85.94 286 ASP A N 1
ATOM 2141 C CA . ASP A 1 286 ? 4.978 13.720 14.262 1.00 85.94 286 ASP A CA 1
ATOM 2142 C C . ASP A 1 286 ? 4.649 13.259 12.819 1.00 85.94 286 ASP A C 1
ATOM 2144 O O . ASP A 1 286 ? 3.495 13.045 12.431 1.00 85.94 286 ASP A O 1
ATOM 2148 N N . GLY A 1 287 ? 5.670 13.244 11.959 1.00 81.44 287 GLY A N 1
ATOM 2149 C CA . GLY A 1 287 ? 5.546 12.826 10.560 1.00 81.44 287 GLY A CA 1
ATOM 2150 C C . GLY A 1 287 ? 6.131 11.445 10.264 1.00 81.44 287 GLY A C 1
ATOM 2151 O O . GLY A 1 287 ? 6.386 11.167 9.095 1.00 81.44 287 GLY A O 1
ATOM 2152 N N . ASN A 1 288 ? 6.440 10.635 11.276 1.00 88.50 288 ASN A N 1
ATOM 2153 C CA . ASN A 1 288 ? 7.077 9.330 11.173 1.00 88.50 288 ASN A CA 1
ATOM 2154 C C . ASN A 1 288 ? 6.042 8.199 11.319 1.00 88.50 288 ASN A C 1
ATOM 2156 O O . ASN A 1 288 ? 5.764 7.778 12.430 1.00 88.50 288 ASN A O 1
ATOM 2160 N N . PRO A 1 289 ? 5.558 7.601 10.219 1.00 88.56 289 PRO A N 1
ATOM 2161 C CA . PRO A 1 289 ? 4.532 6.569 10.272 1.00 88.56 289 PRO A CA 1
ATOM 2162 C C . PRO A 1 289 ? 4.999 5.226 10.841 1.00 88.56 289 PRO A C 1
ATOM 2164 O O . PRO A 1 289 ? 4.197 4.304 10.894 1.00 88.56 289 PRO A O 1
ATOM 2167 N N . TYR A 1 290 ? 6.270 5.034 11.201 1.00 91.56 290 TYR A N 1
ATOM 2168 C CA . TYR A 1 290 ? 6.827 3.710 11.529 1.00 91.56 290 TYR A CA 1
ATOM 2169 C C . TYR A 1 290 ? 6.862 3.399 13.025 1.00 91.56 290 TYR A C 1
ATOM 2171 O O . TYR A 1 290 ? 7.735 2.662 13.492 1.00 91.56 290 TYR A O 1
ATOM 2179 N N . ASP A 1 291 ? 5.935 3.966 13.785 1.00 91.00 291 ASP A N 1
ATOM 2180 C CA . ASP A 1 291 ? 5.972 3.976 15.241 1.00 91.00 291 ASP A CA 1
ATOM 2181 C C . ASP A 1 291 ? 4.719 3.394 15.926 1.00 91.00 291 ASP A C 1
ATOM 2183 O O . ASP A 1 291 ? 4.655 3.325 17.153 1.00 91.00 291 ASP A O 1
ATOM 2187 N N . SER A 1 292 ? 3.760 2.860 15.160 1.00 95.19 292 SER A N 1
ATOM 2188 C CA . SER A 1 292 ? 2.692 2.007 15.686 1.00 95.19 292 SER A CA 1
ATOM 2189 C C . SER A 1 292 ? 3.038 0.524 15.488 1.00 95.19 292 SER A C 1
ATOM 2191 O O . SER A 1 292 ? 3.057 0.025 14.355 1.00 95.19 292 SER A O 1
ATOM 2193 N N . PRO A 1 293 ? 3.266 -0.247 16.571 1.00 95.69 293 PRO A N 1
ATOM 2194 C CA . PRO A 1 293 ? 3.568 -1.675 16.475 1.00 95.69 293 PRO A CA 1
ATOM 2195 C C . PRO A 1 293 ? 2.360 -2.531 16.097 1.00 95.69 293 PRO A C 1
ATOM 2197 O O . PRO A 1 293 ? 2.516 -3.742 15.967 1.00 95.69 293 PRO A O 1
ATOM 2200 N N . TRP A 1 294 ? 1.178 -1.945 15.922 1.00 96.94 294 TRP A N 1
ATOM 2201 C CA . TRP A 1 294 ? -0.077 -2.667 15.719 1.00 96.94 294 TRP A CA 1
ATOM 2202 C C . TRP A 1 294 ? -0.456 -2.836 14.249 1.00 96.94 294 TRP A C 1
ATOM 2204 O O . TRP A 1 294 ? -1.350 -3.620 13.948 1.00 96.94 294 TRP A O 1
ATOM 2214 N N . ASP A 1 295 ? 0.196 -2.139 13.321 1.00 97.31 295 ASP A N 1
ATOM 2215 C CA . ASP A 1 295 ? -0.167 -2.169 11.903 1.00 97.31 295 ASP A CA 1
ATOM 2216 C C . ASP A 1 295 ? 1.057 -2.444 11.030 1.00 97.31 295 ASP A C 1
ATOM 2218 O O . ASP A 1 295 ? 2.089 -1.788 11.173 1.00 97.31 295 ASP A O 1
ATOM 2222 N N . VAL A 1 296 ? 0.938 -3.391 10.096 1.00 97.62 296 VAL A N 1
ATOM 2223 C CA . VAL A 1 296 ? 1.975 -3.604 9.080 1.00 97.62 296 VAL A CA 1
ATOM 2224 C C . VAL A 1 296 ? 2.161 -2.368 8.207 1.00 97.62 296 VAL A C 1
ATOM 2226 O O . VAL A 1 296 ? 3.292 -2.108 7.838 1.00 97.62 296 VAL A O 1
ATOM 2229 N N . MET A 1 297 ? 1.120 -1.556 7.965 1.00 97.88 297 MET A N 1
ATOM 2230 C CA . MET A 1 297 ? 1.209 -0.262 7.262 1.00 97.88 297 MET A CA 1
ATOM 2231 C C . MET A 1 297 ? 1.835 0.861 8.109 1.00 97.88 297 MET A C 1
ATOM 2233 O O . MET A 1 297 ? 1.859 2.013 7.678 1.00 97.88 297 MET A O 1
ATOM 2237 N N . SER A 1 298 ? 2.304 0.540 9.312 1.00 96.81 298 SER A N 1
ATOM 2238 C CA . SER A 1 298 ? 3.132 1.386 10.166 1.00 96.81 298 SER A CA 1
ATOM 2239 C C . SER A 1 298 ? 4.459 0.656 10.403 1.00 96.81 298 SER A C 1
ATOM 2241 O O . SER A 1 298 ? 5.215 0.448 9.454 1.00 96.81 298 SER A O 1
ATOM 2243 N N . ALA A 1 299 ? 4.756 0.195 11.619 1.00 95.25 299 ALA A N 1
ATOM 2244 C CA . ALA A 1 299 ? 5.967 -0.566 11.903 1.00 95.25 299 ALA A CA 1
ATOM 2245 C C . ALA A 1 299 ? 5.886 -2.000 11.340 1.00 95.25 299 ALA A C 1
ATOM 2247 O O . ALA A 1 299 ? 5.614 -2.941 12.085 1.00 95.25 299 ALA A O 1
ATOM 2248 N N . ALA A 1 300 ? 6.163 -2.184 10.044 1.00 94.62 300 ALA A N 1
ATOM 2249 C CA . ALA A 1 300 ? 6.064 -3.472 9.345 1.00 94.62 300 ALA A CA 1
ATOM 2250 C C . ALA A 1 300 ? 6.812 -4.626 10.041 1.00 94.62 300 ALA A C 1
ATOM 2252 O O . ALA A 1 300 ? 6.291 -5.735 10.117 1.00 94.62 300 ALA A O 1
ATOM 2253 N N . THR A 1 301 ? 8.006 -4.354 10.581 1.00 94.31 301 THR A N 1
ATOM 2254 C CA . THR A 1 301 ? 8.914 -5.366 11.157 1.00 94.31 301 THR A CA 1
ATOM 2255 C C . THR A 1 301 ? 9.197 -5.196 12.655 1.00 94.31 301 THR A C 1
ATOM 2257 O O . THR A 1 301 ? 9.835 -6.056 13.261 1.00 94.31 301 THR A O 1
ATOM 2260 N N . GLY A 1 302 ? 8.739 -4.112 13.292 1.00 93.44 302 GLY A N 1
ATOM 2261 C CA . GLY A 1 302 ? 8.828 -3.970 14.754 1.00 93.44 302 GLY A CA 1
ATOM 2262 C C . GLY A 1 302 ? 7.846 -4.923 15.433 1.00 93.44 302 GLY A C 1
ATOM 2263 O O . GLY A 1 302 ? 6.770 -5.111 14.893 1.00 93.44 302 GLY A O 1
ATOM 2264 N N . TYR A 1 303 ? 8.153 -5.529 16.586 1.00 96.06 303 TYR A N 1
ATOM 2265 C CA . TYR A 1 303 ? 7.211 -6.453 17.263 1.00 96.06 303 TYR A CA 1
ATOM 2266 C C . TYR A 1 303 ? 6.643 -7.550 16.330 1.00 96.06 303 TYR A C 1
ATOM 2268 O O . TYR A 1 303 ? 5.465 -7.899 16.385 1.00 96.06 303 TYR A O 1
ATOM 2276 N N . ALA A 1 304 ? 7.474 -8.032 15.404 1.00 96.75 304 ALA A N 1
ATOM 2277 C CA . ALA A 1 304 ? 7.094 -8.992 14.379 1.00 96.75 304 ALA A CA 1
ATOM 2278 C C . ALA A 1 304 ? 7.541 -10.408 14.747 1.00 96.75 304 ALA A C 1
ATOM 2280 O O . ALA A 1 304 ? 8.628 -10.612 15.297 1.00 96.75 304 ALA A O 1
ATOM 2281 N N . ALA A 1 305 ? 6.727 -11.393 14.366 1.00 97.44 305 ALA A N 1
ATOM 2282 C CA . ALA A 1 305 ? 7.172 -12.777 14.299 1.00 97.44 305 ALA A CA 1
ATOM 2283 C C . ALA A 1 305 ? 8.298 -12.929 13.261 1.00 97.44 305 ALA A C 1
ATOM 2285 O O . ALA A 1 305 ? 8.502 -12.069 12.401 1.00 97.44 305 ALA A O 1
ATOM 2286 N N . SER A 1 306 ? 9.037 -14.037 13.330 1.00 97.56 306 SER A N 1
ATOM 2287 C CA . SER A 1 306 ? 10.142 -14.305 12.407 1.00 97.56 306 SER A CA 1
ATOM 2288 C C . SER A 1 306 ? 9.987 -15.643 11.699 1.00 97.56 306 SER A C 1
ATOM 2290 O O . SER A 1 306 ? 9.524 -16.624 12.283 1.00 97.56 306 SER A O 1
ATOM 2292 N N . ASP A 1 307 ? 10.426 -15.672 10.448 1.00 98.06 307 ASP A N 1
ATOM 2293 C CA . ASP A 1 307 ? 10.577 -16.857 9.623 1.00 98.06 307 ASP A CA 1
ATOM 2294 C C . ASP A 1 307 ? 12.059 -17.031 9.238 1.00 98.06 307 ASP A C 1
ATOM 2296 O O . ASP A 1 307 ? 12.744 -16.055 8.921 1.00 98.06 307 ASP A O 1
ATOM 2300 N N . PRO A 1 308 ? 12.606 -18.259 9.275 1.00 97.19 308 PRO A N 1
ATOM 2301 C CA . PRO A 1 308 ? 14.016 -18.497 8.972 1.00 97.19 308 PRO A CA 1
ATOM 2302 C C . PRO A 1 308 ? 14.401 -18.236 7.509 1.00 97.19 308 PRO A C 1
ATOM 2304 O O . PRO A 1 308 ? 15.590 -18.111 7.227 1.00 97.19 308 PRO A O 1
ATOM 2307 N N . THR A 1 309 ? 13.443 -18.224 6.581 1.00 97.88 309 THR A N 1
ATOM 2308 C CA . THR A 1 309 ? 13.658 -17.937 5.157 1.00 97.88 309 THR A CA 1
ATOM 2309 C C . THR A 1 309 ? 13.294 -16.496 4.829 1.00 97.88 309 THR A C 1
ATOM 2311 O O . THR A 1 309 ? 14.084 -15.822 4.178 1.00 97.88 309 THR A O 1
ATOM 2314 N N . TYR A 1 310 ? 12.147 -16.009 5.304 1.00 98.25 310 TYR A N 1
ATOM 2315 C CA . TYR A 1 310 ? 11.624 -14.698 4.912 1.00 98.25 310 TYR A CA 1
ATOM 2316 C C . TYR A 1 310 ? 11.772 -13.600 5.973 1.00 98.25 310 TYR A C 1
ATOM 2318 O O . TYR A 1 310 ? 11.161 -12.545 5.843 1.00 98.25 310 TYR A O 1
ATOM 2326 N N . GLY A 1 311 ? 12.577 -13.811 7.015 1.00 98.12 311 GLY A N 1
ATOM 2327 C CA . GLY A 1 311 ? 12.922 -12.769 7.984 1.00 98.12 311 GLY A CA 1
ATOM 2328 C C . GLY A 1 311 ? 11.740 -12.328 8.847 1.00 98.12 311 GLY A C 1
ATOM 2329 O O . GLY A 1 311 ? 10.963 -13.159 9.315 1.00 98.12 311 GLY A O 1
ATOM 2330 N N . ALA A 1 312 ? 11.631 -11.027 9.124 1.00 98.19 312 ALA A N 1
ATOM 2331 C CA . ALA A 1 312 ? 10.511 -10.494 9.896 1.00 98.19 312 ALA A CA 1
ATOM 2332 C C . ALA A 1 312 ? 9.208 -10.566 9.085 1.00 98.19 312 ALA A C 1
ATOM 2334 O O . ALA A 1 312 ? 9.143 -10.077 7.955 1.00 98.19 312 ALA A O 1
ATOM 2335 N N . LEU A 1 313 ? 8.177 -11.160 9.682 1.00 98.38 313 LEU A N 1
ATOM 2336 C CA . LEU A 1 313 ? 6.860 -11.319 9.075 1.00 98.38 313 LEU A CA 1
ATOM 2337 C C . LEU A 1 313 ? 5.985 -10.089 9.307 1.00 98.38 313 LEU A C 1
ATOM 2339 O O . LEU A 1 313 ? 6.123 -9.389 10.310 1.00 98.38 313 LEU A O 1
ATOM 2343 N N . GLY A 1 314 ? 5.051 -9.847 8.394 1.00 95.94 314 GLY A N 1
ATOM 2344 C CA . GLY A 1 314 ? 4.029 -8.828 8.575 1.00 95.94 314 GLY A CA 1
ATOM 2345 C C . GL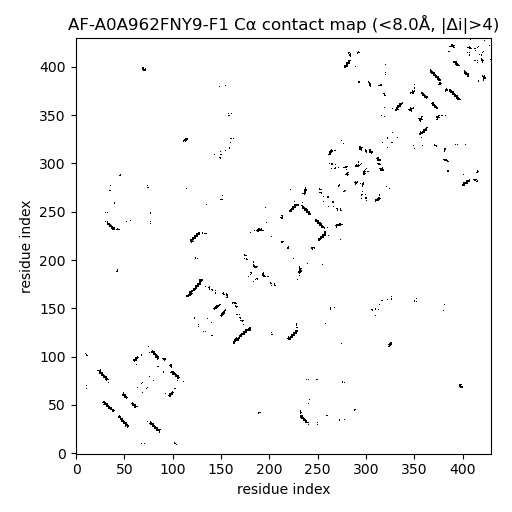Y A 1 314 ? 3.097 -9.170 9.734 1.00 95.94 314 GLY A C 1
ATOM 2346 O O . GLY A 1 314 ? 2.912 -10.329 10.093 1.00 95.94 314 GLY A O 1
ATOM 2347 N N . LYS A 1 315 ? 2.457 -8.148 10.293 1.00 96.25 315 LYS A N 1
ATOM 2348 C CA . LYS A 1 315 ? 1.329 -8.287 11.227 1.00 96.25 315 LYS A CA 1
ATOM 2349 C C . LYS A 1 315 ? 0.019 -7.911 10.545 1.00 96.25 315 LYS A C 1
ATOM 2351 O O . LYS A 1 315 ? 0.006 -7.498 9.385 1.00 96.25 315 LYS A O 1
ATOM 2356 N N . HIS A 1 316 ? -1.103 -8.022 11.246 1.00 97.50 316 HIS A N 1
ATOM 2357 C CA . HIS A 1 316 ? -2.376 -7.595 10.668 1.00 97.50 316 HIS A CA 1
ATOM 2358 C C . HIS A 1 316 ? -2.394 -6.085 10.372 1.00 97.50 316 HIS A C 1
ATOM 2360 O O . HIS A 1 316 ? -1.834 -5.284 11.121 1.00 97.50 316 HIS A O 1
ATOM 2366 N N . VAL A 1 317 ? -3.090 -5.691 9.296 1.00 97.56 317 VAL A N 1
ATOM 2367 C CA . VAL A 1 317 ? -3.443 -4.279 9.065 1.00 97.56 317 VAL A CA 1
ATOM 2368 C C . VAL A 1 317 ? -4.524 -3.825 10.049 1.00 97.56 317 VAL A C 1
ATOM 2370 O O . VAL A 1 317 ? -5.350 -4.646 10.466 1.00 97.56 317 VAL A O 1
ATOM 2373 N N . ASN A 1 318 ? -4.562 -2.529 10.377 1.00 97.75 318 ASN A N 1
ATOM 2374 C CA . ASN A 1 318 ? -5.576 -1.984 11.285 1.00 97.75 318 ASN A CA 1
ATOM 2375 C C . ASN A 1 318 ? -7.018 -2.172 10.762 1.00 97.75 318 ASN A C 1
ATOM 2377 O O . ASN A 1 318 ? -7.263 -2.346 9.560 1.00 97.75 318 ASN A O 1
ATOM 2381 N N . ALA A 1 319 ? -8.002 -2.097 11.659 1.00 97.50 319 ALA A N 1
ATOM 2382 C CA . ALA A 1 319 ? -9.404 -2.315 11.306 1.00 97.50 319 ALA A CA 1
ATOM 2383 C C . ALA A 1 319 ? -9.945 -1.324 10.258 1.00 97.50 319 ALA A C 1
ATOM 2385 O O . ALA A 1 319 ? -10.734 -1.718 9.399 1.00 97.50 319 ALA A O 1
ATOM 2386 N N . TRP A 1 320 ? -9.505 -0.063 10.249 1.00 96.44 320 TRP A N 1
ATOM 2387 C CA . TRP A 1 320 ? -9.896 0.874 9.190 1.00 96.44 320 TRP A CA 1
ATOM 2388 C C . TRP A 1 320 ? -9.389 0.432 7.811 1.00 96.44 320 TRP A C 1
ATOM 2390 O O . TRP A 1 320 ? -10.132 0.497 6.831 1.00 96.44 320 TRP A O 1
ATOM 2400 N N . HIS A 1 321 ? -8.155 -0.067 7.720 1.00 96.56 321 HIS A N 1
ATOM 2401 C CA . HIS A 1 321 ? -7.594 -0.619 6.489 1.00 96.56 321 HIS A CA 1
ATOM 2402 C C . HIS A 1 321 ? -8.357 -1.866 6.020 1.00 96.56 321 HIS A C 1
ATOM 2404 O O . HIS A 1 321 ? -8.692 -1.954 4.836 1.00 96.56 321 HIS A O 1
ATOM 2410 N N . LYS A 1 322 ? -8.726 -2.779 6.929 1.00 97.31 322 LYS A N 1
ATOM 2411 C CA . LYS A 1 322 ? -9.581 -3.938 6.596 1.00 97.31 322 LYS A CA 1
ATOM 2412 C C . LYS A 1 322 ? -10.959 -3.510 6.076 1.00 97.31 322 LYS A C 1
ATOM 2414 O O . LYS A 1 322 ? -11.421 -4.040 5.065 1.00 97.31 322 LYS A O 1
ATOM 2419 N N . ASP A 1 323 ? -11.600 -2.530 6.719 1.00 95.00 323 ASP A N 1
ATOM 2420 C CA . ASP A 1 323 ? -12.902 -1.987 6.292 1.00 95.00 323 ASP A CA 1
ATOM 2421 C C . ASP A 1 323 ? -12.803 -1.304 4.924 1.00 95.00 323 ASP A C 1
ATOM 2423 O O . ASP A 1 323 ? -13.610 -1.557 4.029 1.00 95.00 323 ASP A O 1
ATOM 2427 N N . LYS A 1 324 ? -11.748 -0.507 4.709 1.00 92.94 324 LYS A N 1
ATOM 2428 C CA . LYS A 1 324 ? -11.467 0.164 3.434 1.00 92.94 324 LYS A CA 1
ATOM 2429 C C . LYS A 1 324 ? -11.341 -0.821 2.270 1.00 92.94 324 LYS A C 1
ATOM 2431 O O . LYS A 1 324 ? -11.774 -0.500 1.163 1.00 92.94 324 LYS A O 1
ATOM 2436 N N . LEU A 1 325 ? -10.745 -1.989 2.507 1.00 95.00 325 LEU A N 1
ATOM 2437 C CA . LEU A 1 325 ? -10.599 -3.046 1.501 1.00 95.00 325 LEU A CA 1
ATOM 2438 C C . LEU A 1 325 ? -11.831 -3.956 1.394 1.00 95.00 325 LEU A C 1
ATOM 2440 O O . LEU A 1 325 ? -11.904 -4.765 0.469 1.00 95.00 325 LEU A O 1
ATOM 2444 N N . GLY A 1 326 ? -12.821 -3.786 2.276 1.00 94.69 326 GLY A N 1
ATOM 2445 C CA . GLY A 1 326 ? -14.066 -4.548 2.284 1.00 94.69 326 GLY A CA 1
ATOM 2446 C C . GLY A 1 326 ? -13.911 -5.970 2.819 1.00 94.69 326 GLY A C 1
ATOM 2447 O O . GLY A 1 326 ? -14.580 -6.873 2.322 1.00 94.69 326 GLY A O 1
ATOM 2448 N N . TRP A 1 327 ? -13.012 -6.187 3.784 1.00 95.94 327 TRP A N 1
ATOM 2449 C CA . TRP A 1 327 ? -12.708 -7.521 4.322 1.00 95.94 327 TRP A CA 1
ATOM 2450 C C . TRP A 1 327 ? -13.561 -7.923 5.522 1.00 95.94 327 TRP A C 1
ATOM 2452 O O . TRP A 1 327 ? -13.627 -9.103 5.851 1.00 95.94 327 TRP A O 1
ATOM 2462 N N . PHE A 1 328 ? -14.263 -6.986 6.159 1.00 93.25 328 PHE A N 1
ATOM 2463 C CA . PHE A 1 328 ? -15.256 -7.357 7.160 1.00 93.25 328 PHE A CA 1
ATOM 2464 C C . PHE A 1 328 ? -16.547 -7.820 6.491 1.00 93.25 328 PHE A C 1
ATOM 2466 O O . PHE A 1 328 ? -17.139 -7.108 5.676 1.00 93.25 328 PHE A O 1
ATOM 2473 N N . ALA A 1 329 ? -17.036 -8.993 6.896 1.00 89.38 329 ALA A N 1
ATOM 2474 C CA . ALA A 1 329 ? -18.420 -9.346 6.623 1.00 89.38 329 ALA A CA 1
ATOM 2475 C C . ALA A 1 329 ? -19.355 -8.327 7.317 1.00 89.38 329 ALA A C 1
ATOM 2477 O O . ALA A 1 329 ? -19.022 -7.835 8.399 1.00 89.38 329 ALA A O 1
ATOM 2478 N N . PRO A 1 330 ? -20.521 -7.985 6.733 1.00 85.38 330 PRO A N 1
ATOM 2479 C CA . PRO A 1 330 ? -21.381 -6.930 7.274 1.00 85.38 330 PRO A CA 1
ATOM 2480 C C . PRO A 1 330 ? -21.818 -7.130 8.733 1.00 85.38 330 PRO A C 1
ATOM 2482 O O . PRO A 1 330 ? -22.045 -6.155 9.438 1.00 85.38 330 PRO A O 1
ATOM 2485 N N . ASP A 1 331 ? -21.928 -8.376 9.194 1.00 91.06 331 ASP A N 1
ATOM 2486 C CA . ASP A 1 331 ? -22.274 -8.752 10.570 1.00 91.06 331 ASP A CA 1
ATOM 2487 C C . ASP A 1 331 ? -21.078 -8.739 11.543 1.00 91.06 331 ASP A C 1
ATOM 2489 O O . ASP A 1 331 ? -21.265 -8.889 12.747 1.00 91.06 331 ASP A O 1
ATOM 2493 N N . ARG A 1 332 ? -19.857 -8.502 11.045 1.00 95.12 332 ARG A N 1
ATOM 2494 C CA . ARG A 1 332 ? -18.621 -8.340 11.837 1.00 95.12 332 ARG A CA 1
ATOM 2495 C C . ARG A 1 332 ? -18.288 -6.897 12.158 1.00 95.12 332 ARG A C 1
ATOM 2497 O O . ARG A 1 332 ? -17.359 -6.641 12.921 1.00 95.12 332 ARG A O 1
ATOM 2504 N N . ARG A 1 333 ? -19.038 -5.955 11.598 1.00 95.31 333 ARG A N 1
ATOM 2505 C CA . ARG A 1 333 ? -18.805 -4.524 11.751 1.00 95.31 333 ARG A CA 1
ATOM 2506 C C . ARG A 1 333 ? -19.956 -3.894 12.518 1.00 95.31 333 ARG A C 1
ATOM 2508 O O . ARG A 1 333 ? -21.086 -3.860 12.038 1.00 95.31 333 ARG A O 1
ATOM 2515 N N . PHE A 1 334 ? -19.652 -3.360 13.692 1.00 97.12 334 PHE A N 1
ATOM 2516 C CA . PHE A 1 334 ? -20.575 -2.524 14.440 1.00 97.12 334 PHE A CA 1
ATOM 2517 C C . PHE A 1 334 ? -20.416 -1.062 14.010 1.00 97.12 334 PHE A C 1
ATOM 2519 O O . PHE A 1 334 ? -19.301 -0.549 13.946 1.00 97.12 334 PHE A O 1
ATOM 2526 N N . GLU A 1 335 ? -21.523 -0.374 13.737 1.00 95.81 335 GLU A N 1
ATOM 2527 C CA . GLU A 1 335 ? -21.541 1.062 13.442 1.00 95.81 335 GLU A CA 1
ATOM 2528 C C . GLU A 1 335 ? -22.441 1.761 14.459 1.00 95.81 335 GLU A C 1
ATOM 2530 O O . GLU A 1 335 ? -23.649 1.522 14.491 1.00 95.81 335 GLU A O 1
ATOM 2535 N N . ALA A 1 336 ? -21.841 2.600 15.305 1.00 94.75 336 ALA A N 1
ATOM 2536 C CA . ALA A 1 336 ? -22.565 3.299 16.357 1.00 94.75 336 ALA A CA 1
ATOM 2537 C C . ALA A 1 336 ? -23.401 4.450 15.789 1.00 94.75 336 ALA A C 1
ATOM 2539 O O . ALA A 1 336 ? -22.923 5.250 14.978 1.00 94.75 336 ALA A O 1
ATOM 2540 N N . MET A 1 337 ? -24.633 4.603 16.275 1.00 93.00 337 MET A N 1
ATOM 2541 C CA . MET A 1 337 ? -25.423 5.803 16.016 1.00 93.00 337 MET A CA 1
ATOM 2542 C C . MET A 1 337 ? -24.948 6.967 16.896 1.00 93.00 337 MET A C 1
ATOM 2544 O O . MET A 1 337 ? -24.570 6.798 18.054 1.00 93.00 337 MET A O 1
ATOM 2548 N N . VAL A 1 338 ? -25.005 8.194 16.371 1.00 88.69 338 VAL A N 1
ATOM 2549 C CA . VAL A 1 338 ? -24.626 9.391 17.139 1.00 88.69 338 VAL A CA 1
ATOM 2550 C C . VAL A 1 338 ? -25.498 9.517 18.392 1.00 88.69 338 VAL A C 1
ATOM 2552 O O . VAL A 1 338 ? -26.725 9.590 18.302 1.00 88.69 338 VAL A O 1
ATOM 2555 N N . GLY A 1 339 ? -24.851 9.580 19.559 1.00 86.81 339 GLY A N 1
ATOM 2556 C CA . GLY A 1 339 ? -25.514 9.651 20.864 1.00 86.81 339 GLY A CA 1
ATOM 2557 C C . GLY A 1 339 ? -26.028 8.306 21.390 1.00 86.81 339 GLY A C 1
ATOM 2558 O O . GLY A 1 339 ? -26.676 8.281 22.437 1.00 86.81 339 GLY A O 1
ATOM 2559 N N . GLU A 1 340 ? -25.758 7.204 20.688 1.00 91.38 340 GLU A N 1
ATOM 2560 C CA . GLU A 1 340 ? -26.044 5.859 21.176 1.00 91.38 340 GLU A CA 1
ATOM 2561 C C . GLU A 1 340 ? -25.165 5.520 22.381 1.00 91.38 340 GLU A C 1
ATOM 2563 O O . GLU A 1 340 ? -23.965 5.785 22.403 1.00 91.38 340 GLU A O 1
ATOM 2568 N N . VAL A 1 341 ? -25.782 4.894 23.381 1.00 92.50 341 VAL A N 1
ATOM 2569 C CA . VAL A 1 341 ? -25.086 4.257 24.495 1.00 92.50 341 VAL A CA 1
ATOM 2570 C C . VAL A 1 341 ? -25.449 2.785 24.443 1.00 92.50 341 VAL A C 1
ATOM 2572 O O . VAL A 1 341 ? -26.607 2.421 24.650 1.00 92.50 341 VAL A O 1
ATOM 2575 N N . THR A 1 342 ? -24.466 1.949 24.140 1.00 95.06 342 THR A N 1
ATOM 2576 C CA . THR A 1 342 ? -24.657 0.511 23.977 1.00 95.06 342 THR A CA 1
ATOM 2577 C C . THR A 1 342 ? -23.418 -0.252 24.433 1.00 95.06 342 THR A 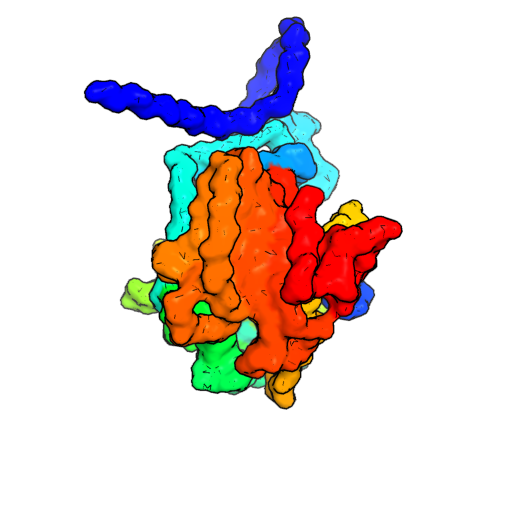C 1
ATOM 2579 O O . THR A 1 342 ? -22.381 0.337 24.738 1.00 95.06 342 THR A O 1
ATOM 2582 N N . SER A 1 343 ? -23.538 -1.571 24.505 1.00 95.56 343 SER A N 1
ATOM 2583 C CA . SER A 1 343 ? -22.429 -2.481 24.764 1.00 95.56 343 SER A CA 1
ATOM 2584 C C . SER A 1 343 ? -22.400 -3.529 23.666 1.00 95.56 343 SER A C 1
ATOM 2586 O O . SER A 1 343 ? -23.445 -4.054 23.280 1.00 95.56 343 SER A O 1
ATOM 2588 N N . ILE A 1 344 ? -21.202 -3.822 23.174 1.00 96.38 344 ILE A N 1
ATOM 2589 C CA . ILE A 1 344 ? -20.965 -4.830 22.147 1.00 96.38 344 ILE A CA 1
ATOM 2590 C C . ILE A 1 344 ? -19.956 -5.853 22.656 1.00 96.38 344 ILE A C 1
ATOM 2592 O O . ILE A 1 344 ? -19.118 -5.538 23.501 1.00 96.38 344 ILE A O 1
ATOM 2596 N N . GLU A 1 345 ? -20.028 -7.061 22.116 1.00 96.88 345 GLU A N 1
ATOM 2597 C CA . GLU A 1 345 ? -18.958 -8.047 22.229 1.00 96.88 345 GLU A CA 1
ATOM 2598 C C . GLU A 1 345 ? -18.039 -7.886 21.015 1.00 96.88 345 GLU A C 1
ATOM 2600 O O . GLU A 1 345 ? -18.515 -7.772 19.880 1.00 96.88 345 GLU A O 1
ATOM 2605 N N . LEU A 1 346 ? -16.733 -7.811 21.273 1.00 96.19 346 LEU A N 1
ATOM 2606 C CA . LEU A 1 346 ? -15.700 -7.583 20.270 1.00 96.19 346 LEU A CA 1
ATOM 2607 C C . LEU A 1 346 ? -14.703 -8.744 20.328 1.00 96.19 346 LEU A C 1
ATOM 2609 O O . LEU A 1 346 ? -13.975 -8.887 21.309 1.00 96.19 346 LEU A O 1
ATOM 2613 N N . ASP A 1 347 ? -14.690 -9.573 19.290 1.00 97.12 347 ASP A N 1
ATOM 2614 C CA . ASP A 1 347 ? -13.659 -10.586 19.086 1.00 97.12 347 ASP A CA 1
ATOM 2615 C C . ASP A 1 347 ? -12.382 -9.907 18.562 1.00 97.12 347 ASP A C 1
ATOM 2617 O O . ASP A 1 347 ? -12.449 -8.905 17.842 1.00 97.12 347 ASP A O 1
ATOM 2621 N N . HIS A 1 348 ? -11.206 -10.449 18.890 1.00 95.31 348 HIS A N 1
ATOM 2622 C CA . HIS A 1 348 ? -9.952 -9.910 18.361 1.00 95.31 348 HIS A CA 1
ATOM 2623 C C . HIS A 1 348 ? -9.888 -10.029 16.829 1.00 95.31 348 HIS A C 1
ATOM 2625 O O . HIS A 1 348 ? -10.386 -10.988 16.226 1.00 95.31 348 HIS A O 1
ATOM 2631 N N . THR A 1 349 ? -9.276 -9.045 16.167 1.00 94.75 349 THR A N 1
ATOM 2632 C CA . THR A 1 349 ? -9.336 -8.909 14.703 1.00 94.75 349 THR A CA 1
ATOM 2633 C C . THR A 1 349 ? -8.559 -9.972 13.943 1.00 94.75 349 THR A C 1
ATOM 2635 O O . THR A 1 349 ? -8.723 -10.066 12.730 1.00 94.75 349 THR A O 1
ATOM 2638 N N . ALA A 1 350 ? -7.747 -10.802 14.596 1.00 93.75 350 ALA A N 1
ATOM 2639 C CA . ALA A 1 350 ? -7.110 -11.949 13.950 1.00 93.75 350 ALA A CA 1
ATOM 2640 C C . ALA A 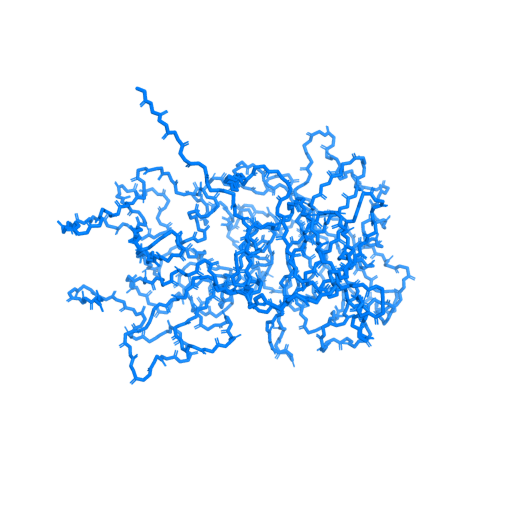1 350 ? -7.996 -13.212 13.914 1.00 93.75 350 ALA A C 1
ATOM 2642 O O . ALA A 1 350 ? -7.705 -14.152 13.178 1.00 93.75 350 ALA A O 1
ATOM 2643 N N . LEU A 1 351 ? -9.114 -13.242 14.653 1.00 93.81 351 LEU A N 1
ATOM 2644 C CA . LEU A 1 351 ? -9.955 -14.434 14.756 1.00 93.81 351 LEU A CA 1
ATOM 2645 C C . LEU A 1 351 ? -10.746 -14.708 13.466 1.00 93.81 351 LEU A C 1
ATOM 2647 O O . LEU A 1 351 ? -11.760 -14.068 13.197 1.00 93.81 351 LEU A O 1
ATOM 2651 N N . ALA A 1 352 ? -10.334 -15.706 12.683 1.00 86.81 352 ALA A N 1
ATOM 2652 C CA . ALA A 1 352 ? -10.996 -16.038 11.414 1.00 86.81 352 ALA A CA 1
ATOM 2653 C C . ALA A 1 352 ? -12.462 -16.488 11.578 1.00 86.81 352 ALA A C 1
ATOM 2655 O O . ALA A 1 352 ? -13.327 -16.119 10.788 1.00 86.81 352 ALA A O 1
ATOM 2656 N N . ASN A 1 353 ? -12.753 -17.271 12.621 1.00 89.00 353 ASN A N 1
ATOM 2657 C CA . ASN A 1 353 ? -14.095 -17.784 12.915 1.00 89.00 353 ASN A CA 1
ATOM 2658 C C . ASN A 1 353 ? -14.730 -17.035 14.090 1.00 89.00 353 ASN A C 1
ATOM 2660 O O . ASN A 1 353 ? -15.241 -17.663 15.018 1.00 89.00 353 ASN A O 1
ATOM 2664 N N . ALA A 1 354 ? -14.667 -15.702 14.066 1.00 92.81 354 ALA A N 1
ATOM 2665 C CA . ALA A 1 354 ? -15.341 -14.868 15.055 1.00 92.81 354 ALA A CA 1
ATOM 2666 C C . ALA A 1 354 ? -16.828 -15.259 15.180 1.00 92.81 354 ALA A C 1
ATOM 2668 O O . ALA A 1 354 ? -17.422 -15.830 14.264 1.00 92.81 354 ALA A O 1
ATOM 2669 N N . THR A 1 355 ? -17.502 -14.899 16.266 1.00 94.00 355 THR A N 1
ATOM 2670 C CA . THR A 1 355 ? -18.977 -14.974 16.400 1.00 94.00 355 THR A CA 1
ATOM 2671 C C . THR A 1 355 ? -19.602 -13.632 16.766 1.00 94.00 355 THR A C 1
ATOM 2673 O O . THR A 1 355 ? -20.813 -13.481 16.634 1.00 94.00 355 THR A O 1
ATOM 2676 N N . HIS A 1 356 ? -18.774 -12.652 17.116 1.00 96.62 356 HIS A N 1
ATOM 2677 C CA . HIS A 1 356 ? -19.169 -11.287 17.431 1.00 96.62 356 HIS A CA 1
ATOM 2678 C C . HIS A 1 356 ? -18.585 -10.297 16.413 1.00 96.62 356 HIS A C 1
ATOM 2680 O O . HIS A 1 356 ? -18.084 -10.689 15.348 1.00 96.62 356 HIS A O 1
ATOM 2686 N N . TYR A 1 357 ? -18.689 -9.005 16.723 1.00 97.88 357 TYR A N 1
ATOM 2687 C CA . TYR A 1 357 ? -18.055 -7.959 15.933 1.00 97.88 357 TYR A CA 1
ATOM 2688 C C . TYR A 1 357 ? -16.533 -8.066 16.049 1.00 97.88 357 TYR A C 1
ATOM 2690 O O . TYR A 1 357 ? -16.018 -8.488 17.076 1.00 97.88 357 TYR A O 1
ATOM 2698 N N . GLN A 1 358 ? -15.811 -7.660 15.012 1.00 97.06 358 GLN A N 1
ATOM 2699 C CA . GLN A 1 358 ? -14.349 -7.528 15.016 1.00 97.06 358 GLN A CA 1
ATOM 2700 C C . GLN A 1 358 ? -13.916 -6.066 14.877 1.00 97.06 358 GLN A C 1
ATOM 2702 O O . GLN A 1 358 ? -12.762 -5.728 15.102 1.00 97.06 358 GLN A O 1
ATOM 2707 N N . MET A 1 359 ? -14.851 -5.177 14.547 1.00 97.19 359 MET A N 1
ATOM 2708 C CA . MET A 1 359 ? -14.618 -3.744 14.459 1.00 97.19 359 MET A CA 1
ATOM 2709 C C . MET A 1 359 ? -15.828 -2.989 14.999 1.00 97.19 359 MET A C 1
ATOM 2711 O O . MET A 1 359 ? -16.969 -3.322 14.670 1.00 97.19 359 MET A O 1
ATOM 2715 N N . ALA A 1 360 ? -15.567 -1.921 15.747 1.00 97.38 360 ALA A N 1
ATOM 2716 C CA . ALA A 1 360 ? -16.528 -0.852 15.984 1.00 97.38 360 ALA A CA 1
ATOM 2717 C C . ALA A 1 360 ? -16.105 0.422 15.244 1.00 97.38 360 ALA A C 1
ATOM 2719 O O . ALA A 1 360 ? -14.963 0.864 15.357 1.00 97.38 360 ALA A O 1
ATOM 2720 N N . LEU A 1 361 ? -17.039 1.025 14.509 1.00 96.62 361 LEU A N 1
ATOM 2721 C CA . LEU A 1 361 ? -16.888 2.331 13.877 1.00 96.62 361 LEU A CA 1
ATOM 2722 C C . LEU A 1 361 ? -17.707 3.376 14.639 1.00 96.62 361 LEU A C 1
ATOM 2724 O O . LEU A 1 361 ? -18.927 3.253 14.770 1.00 96.62 361 LEU A O 1
ATOM 2728 N N . LEU A 1 362 ? -17.031 4.430 15.091 1.00 96.06 362 LEU A N 1
ATOM 2729 C CA . LEU A 1 362 ? -17.615 5.565 15.798 1.00 96.06 362 LEU A CA 1
ATOM 2730 C C . LEU A 1 362 ? -17.462 6.822 14.932 1.00 96.06 362 LEU A C 1
ATOM 2732 O O . LEU A 1 362 ? -16.424 7.485 14.944 1.00 96.06 362 LEU A O 1
ATOM 2736 N N . SER A 1 363 ? -18.478 7.147 14.132 1.00 94.62 363 SER A N 1
ATOM 2737 C CA . SER A 1 363 ? -18.426 8.308 13.236 1.00 94.62 363 SER A CA 1
ATOM 2738 C C . SER A 1 363 ? -18.601 9.633 13.985 1.00 94.62 363 SER A C 1
ATOM 2740 O O . SER A 1 363 ? -19.559 9.814 14.734 1.00 94.62 363 SER A O 1
ATOM 2742 N N . ILE A 1 364 ? -17.709 10.592 13.720 1.00 93.12 364 ILE A N 1
ATOM 2743 C CA . ILE A 1 364 ? -17.789 11.973 14.231 1.00 93.12 364 ILE A CA 1
ATOM 2744 C C . ILE A 1 364 ? -18.343 12.895 13.140 1.00 93.12 364 ILE A C 1
ATOM 2746 O O . ILE A 1 364 ? -19.200 13.744 13.383 1.00 93.12 364 ILE A O 1
ATOM 2750 N N . SER A 1 365 ? -17.848 12.726 11.915 1.00 91.12 365 SER A N 1
ATOM 2751 C CA . SER A 1 365 ? -18.287 13.429 10.713 1.00 91.12 365 SER A CA 1
ATOM 2752 C C . SER A 1 365 ? -18.088 12.534 9.484 1.00 91.12 365 SER A C 1
ATOM 2754 O O . SER A 1 365 ? -17.700 11.374 9.607 1.00 91.12 365 SER A O 1
ATOM 2756 N N . ALA A 1 366 ? -18.341 13.062 8.284 1.00 85.38 366 ALA A N 1
ATOM 2757 C CA . ALA A 1 366 ? -18.092 12.326 7.042 1.00 85.38 366 ALA A CA 1
ATOM 2758 C C . ALA A 1 366 ? -16.605 11.973 6.828 1.00 85.38 366 ALA A C 1
ATOM 2760 O O . ALA A 1 366 ? -16.311 10.983 6.163 1.00 85.38 366 ALA A O 1
ATOM 2761 N N . ASP A 1 367 ? -15.690 12.758 7.409 1.00 87.69 367 ASP A N 1
ATOM 2762 C CA . ASP A 1 367 ? -14.242 12.651 7.184 1.00 87.69 367 ASP A CA 1
ATOM 2763 C C . ASP A 1 367 ? -13.446 12.351 8.465 1.00 87.69 367 ASP A C 1
ATOM 2765 O O . ASP A 1 367 ? -12.215 12.313 8.429 1.00 87.69 367 ASP A O 1
ATOM 2769 N N . SER A 1 368 ? -14.131 12.158 9.598 1.00 93.25 368 SER A N 1
ATOM 2770 C CA . SER A 1 368 ? -13.512 11.880 10.896 1.00 93.25 368 SER A CA 1
ATOM 2771 C C . SER A 1 368 ? -14.298 10.834 11.682 1.00 93.25 368 SER A C 1
ATOM 2773 O O . SER A 1 368 ? -15.528 10.901 11.775 1.00 93.25 368 SER A O 1
ATOM 2775 N N . MET A 1 369 ? -13.589 9.866 12.246 1.00 96.12 369 MET A N 1
ATOM 2776 C CA . MET A 1 369 ? -14.147 8.725 12.970 1.00 96.12 369 MET A CA 1
ATOM 2777 C C . MET A 1 369 ? -13.102 8.100 13.888 1.00 96.12 369 MET A C 1
ATOM 2779 O O . MET A 1 369 ? -11.908 8.308 13.697 1.00 96.12 369 MET A O 1
ATOM 2783 N N . TYR A 1 370 ? -13.556 7.289 14.836 1.00 97.75 370 TYR A N 1
ATOM 2784 C CA . TYR A 1 370 ? -12.704 6.318 15.511 1.00 97.75 370 TYR A CA 1
ATOM 2785 C C . TYR A 1 370 ? -13.039 4.909 15.040 1.00 97.75 370 TYR A C 1
ATOM 2787 O O . TYR A 1 370 ? -14.211 4.578 14.841 1.00 97.75 370 TYR A O 1
ATOM 2795 N N . THR A 1 371 ? -12.018 4.074 14.897 1.00 98.00 371 THR A N 1
ATOM 2796 C CA . THR A 1 371 ? -12.188 2.627 14.744 1.00 98.00 371 THR A CA 1
ATOM 2797 C C . THR A 1 371 ? -11.605 1.921 15.949 1.00 98.00 371 THR A C 1
ATOM 2799 O O . THR A 1 371 ? -10.507 2.259 16.381 1.00 98.00 371 THR A O 1
ATOM 2802 N N . VAL A 1 372 ? -12.337 0.951 16.483 1.00 98.19 372 VAL A N 1
ATOM 2803 C CA . VAL A 1 372 ? -11.953 0.192 17.672 1.00 98.19 372 VAL A CA 1
ATOM 2804 C C . VAL A 1 372 ? -11.825 -1.276 17.295 1.00 98.19 372 VAL A C 1
ATOM 2806 O O . VAL A 1 372 ? -12.742 -1.842 16.693 1.00 98.19 372 VAL A O 1
ATOM 2809 N N . GLU A 1 373 ? -10.704 -1.883 17.665 1.00 98.12 373 GLU A N 1
ATOM 2810 C CA . GLU A 1 373 ? -10.426 -3.305 17.478 1.00 98.12 373 GLU A CA 1
ATOM 2811 C C . GLU A 1 373 ? -9.782 -3.914 18.719 1.00 98.12 373 GLU A C 1
ATOM 2813 O O . GLU A 1 373 ? -9.083 -3.229 19.457 1.00 98.12 373 GLU A O 1
ATOM 2818 N N . ALA A 1 374 ? -9.996 -5.207 18.949 1.00 97.75 374 ALA A N 1
ATOM 2819 C CA . ALA A 1 374 ? -9.215 -5.956 19.926 1.00 97.75 374 ALA A CA 1
ATOM 2820 C C . ALA A 1 374 ? -8.051 -6.660 19.217 1.00 97.75 374 ALA A C 1
ATOM 2822 O O . ALA A 1 374 ? -8.237 -7.272 18.164 1.00 97.75 374 ALA A O 1
ATOM 2823 N N . ARG A 1 375 ? -6.856 -6.593 19.801 1.00 97.62 375 ARG A N 1
ATOM 2824 C CA . ARG A 1 375 ? -5.637 -7.261 19.335 1.00 97.62 375 ARG A CA 1
ATOM 2825 C C . ARG A 1 375 ? -5.084 -8.149 20.439 1.00 97.62 375 ARG A C 1
ATOM 2827 O O . ARG A 1 375 ? -5.160 -7.809 21.618 1.00 97.62 375 ARG A O 1
ATOM 2834 N N . MET A 1 376 ? -4.574 -9.310 20.051 1.00 96.38 376 MET A N 1
ATOM 2835 C CA . MET A 1 376 ? -4.045 -10.322 20.962 1.00 96.38 376 MET A CA 1
ATOM 2836 C C . MET A 1 376 ? -2.830 -10.982 20.326 1.00 96.38 376 MET A C 1
ATOM 2838 O O . MET A 1 376 ? -2.810 -11.172 19.110 1.00 96.38 376 MET A O 1
ATOM 2842 N N . ARG A 1 377 ? -1.868 -11.382 21.158 1.00 96.81 377 ARG A N 1
ATOM 2843 C CA . ARG A 1 377 ? -0.701 -12.191 20.790 1.00 96.81 377 ARG A CA 1
ATOM 2844 C C . ARG A 1 377 ? -1.093 -13.640 20.531 1.00 96.81 377 ARG A C 1
ATOM 2846 O O . ARG A 1 377 ? -0.744 -14.559 21.272 1.00 96.81 377 ARG A O 1
ATOM 2853 N N . GLU A 1 378 ? -1.870 -13.824 19.479 1.00 92.50 378 GLU A N 1
ATOM 2854 C CA . GLU A 1 378 ? -2.365 -15.107 19.007 1.00 92.50 378 GLU A CA 1
ATOM 2855 C C . GLU A 1 378 ? -2.180 -15.209 17.490 1.00 92.50 378 GLU A C 1
ATOM 2857 O O . GLU A 1 378 ? -2.118 -14.205 16.783 1.00 92.50 378 GLU A O 1
ATOM 2862 N N . GLY A 1 379 ? -2.103 -16.439 16.985 1.00 93.12 379 GLY A N 1
ATOM 2863 C CA . GLY A 1 379 ? -1.798 -16.696 15.583 1.00 93.12 379 GLY A CA 1
ATOM 2864 C C . GLY A 1 379 ? -0.309 -16.546 15.302 1.00 93.12 379 GLY A C 1
ATOM 2865 O O . GLY A 1 379 ? 0.503 -16.502 16.224 1.00 93.12 379 GLY A O 1
ATOM 2866 N N . LEU A 1 380 ? 0.052 -16.541 14.021 1.00 95.50 380 LEU A N 1
ATOM 2867 C CA . LEU A 1 380 ? 1.444 -16.398 13.600 1.00 95.50 380 LEU A CA 1
ATOM 2868 C C . LEU A 1 380 ? 1.842 -14.924 13.507 1.00 95.50 380 LEU A C 1
ATOM 2870 O O . LEU A 1 380 ? 2.860 -14.527 14.058 1.00 95.50 380 LEU A O 1
ATOM 2874 N N . TYR A 1 381 ? 1.041 -14.122 12.807 1.00 97.56 381 TYR A N 1
ATOM 2875 C CA . TYR A 1 381 ? 1.434 -12.771 12.399 1.00 97.56 381 TYR A CA 1
ATOM 2876 C C . TYR A 1 381 ? 1.301 -11.722 13.510 1.00 97.56 381 TYR A C 1
ATOM 2878 O O . TYR A 1 381 ? 2.042 -10.744 13.525 1.00 97.56 381 TYR A O 1
ATOM 2886 N N . ASP A 1 382 ? 0.408 -11.945 14.476 1.00 97.56 382 ASP A N 1
ATOM 2887 C CA . ASP A 1 382 ? 0.206 -11.057 15.627 1.00 97.56 382 ASP A CA 1
ATOM 2888 C C . ASP A 1 382 ? 0.888 -11.593 16.915 1.00 97.56 382 ASP A C 1
ATOM 2890 O O . ASP A 1 382 ? 0.740 -10.999 17.983 1.00 97.56 382 ASP A O 1
ATOM 2894 N N . SER A 1 383 ? 1.668 -12.687 16.859 1.00 97.06 383 SER A N 1
ATOM 2895 C CA . SER A 1 383 ? 2.197 -13.368 18.062 1.00 97.06 383 SER A CA 1
ATOM 2896 C C . SER A 1 383 ? 3.142 -12.520 18.918 1.00 97.06 383 SER A C 1
ATOM 2898 O O . SER A 1 383 ? 3.243 -12.737 20.125 1.00 97.06 383 SER A O 1
ATOM 2900 N N . GLU A 1 384 ? 3.829 -11.560 18.299 1.00 97.50 384 GLU A N 1
ATOM 2901 C CA . GLU A 1 384 ? 4.850 -10.721 18.935 1.00 97.50 384 GLU A CA 1
ATOM 2902 C C . GLU A 1 384 ? 4.387 -9.275 19.162 1.00 97.50 384 GLU A C 1
ATOM 2904 O O . GLU A 1 384 ? 5.215 -8.426 19.487 1.00 97.50 384 GLU A O 1
ATOM 2909 N N . LEU A 1 385 ? 3.084 -8.980 19.020 1.00 97.75 385 LEU A N 1
ATOM 2910 C CA . LEU A 1 385 ? 2.534 -7.651 19.308 1.00 97.75 385 LEU A CA 1
ATOM 2911 C C . LEU A 1 385 ? 2.947 -7.145 20.700 1.00 97.75 385 LEU A C 1
ATOM 2913 O O . LEU A 1 385 ? 3.194 -7.920 21.625 1.00 97.75 385 LEU A O 1
ATOM 2917 N N . ALA A 1 386 ? 2.959 -5.822 20.874 1.00 96.50 386 ALA A N 1
ATOM 2918 C CA . ALA A 1 386 ? 3.379 -5.184 22.123 1.00 96.50 386 ALA A CA 1
ATOM 2919 C C . ALA A 1 386 ? 2.546 -5.617 23.353 1.00 96.50 386 ALA A C 1
ATOM 2921 O O . ALA A 1 386 ? 3.035 -5.577 24.484 1.00 96.50 386 ALA A O 1
ATOM 2922 N N . GLY A 1 387 ? 1.315 -6.095 23.148 1.00 97.00 387 GLY A N 1
ATOM 2923 C CA . GLY A 1 387 ? 0.484 -6.667 24.200 1.00 97.00 387 GLY A CA 1
ATOM 2924 C C . GLY A 1 387 ? -0.862 -7.186 23.700 1.00 97.00 387 GLY A C 1
ATOM 2925 O O . GLY A 1 387 ? -1.122 -7.245 22.500 1.00 97.00 387 GLY A O 1
ATOM 2926 N N . ASP A 1 388 ? -1.723 -7.535 24.654 1.00 97.62 388 ASP A N 1
ATOM 2927 C CA . ASP A 1 388 ? -3.120 -7.894 24.414 1.00 97.62 388 ASP A CA 1
ATOM 2928 C C . ASP A 1 388 ? -3.978 -6.707 24.869 1.00 97.62 388 ASP A C 1
ATOM 2930 O O . ASP A 1 388 ? -3.943 -6.326 26.045 1.00 97.62 388 ASP A O 1
ATOM 2934 N N . ALA A 1 389 ? -4.688 -6.069 23.941 1.00 97.56 389 ALA A N 1
ATOM 2935 C CA . ALA A 1 389 ? -5.341 -4.790 24.202 1.00 97.56 389 ALA A CA 1
ATOM 2936 C C . ALA A 1 389 ? -6.476 -4.494 23.221 1.00 97.56 389 ALA A C 1
ATOM 2938 O O . ALA A 1 389 ? -6.550 -5.044 22.122 1.00 97.56 389 ALA A O 1
ATOM 2939 N N . VAL A 1 390 ? -7.348 -3.568 23.608 1.00 98.25 390 VAL A N 1
ATOM 2940 C CA . VAL A 1 390 ? -8.167 -2.834 22.644 1.00 98.25 390 VAL A CA 1
ATOM 2941 C C . VAL A 1 390 ? -7.319 -1.698 22.081 1.00 98.25 390 VAL A C 1
ATOM 2943 O O . VAL A 1 390 ? -6.697 -0.971 22.845 1.00 98.25 390 VAL A O 1
ATOM 2946 N N . ILE A 1 391 ? -7.300 -1.542 20.760 1.00 98.44 391 ILE A N 1
ATOM 2947 C CA . ILE A 1 391 ? -6.611 -0.463 20.054 1.00 98.44 391 ILE A CA 1
ATOM 2948 C C . ILE A 1 391 ? -7.662 0.440 19.417 1.00 98.44 391 ILE A C 1
ATOM 2950 O O . ILE A 1 391 ? -8.570 -0.020 18.715 1.00 98.44 391 ILE A O 1
ATOM 2954 N N . ILE A 1 392 ? -7.540 1.739 19.670 1.00 98.38 392 ILE A N 1
ATOM 2955 C CA . ILE A 1 392 ? -8.394 2.769 19.085 1.00 98.38 392 ILE A CA 1
ATOM 2956 C C . ILE A 1 392 ? -7.560 3.517 18.053 1.00 98.38 392 ILE A C 1
ATOM 2958 O O . ILE A 1 392 ? -6.487 4.006 18.378 1.00 98.38 392 ILE A O 1
ATOM 2962 N N . HIS A 1 393 ? -8.061 3.649 16.828 1.00 98.25 393 HIS A N 1
ATOM 2963 C CA . HIS A 1 393 ? -7.470 4.543 15.836 1.00 98.25 393 HIS A CA 1
ATOM 2964 C C . HIS A 1 393 ? -8.359 5.768 15.638 1.00 98.25 393 HIS A C 1
ATOM 2966 O O . HIS A 1 393 ? -9.551 5.624 15.358 1.00 98.25 393 HIS A O 1
ATOM 2972 N N . GLU A 1 394 ? -7.788 6.969 15.729 1.00 97.50 394 GLU A N 1
ATOM 2973 C CA . GLU A 1 394 ? -8.399 8.180 15.189 1.00 97.50 394 GLU A CA 1
ATOM 2974 C C . GLU A 1 394 ? -8.168 8.209 13.681 1.00 97.50 394 GLU A C 1
ATOM 2976 O O . GLU A 1 394 ? -7.042 8.360 13.205 1.00 97.50 394 GLU A O 1
ATOM 2981 N N . VAL A 1 395 ? -9.251 8.110 12.922 1.00 95.69 395 VAL A N 1
ATOM 2982 C CA . VAL A 1 395 ? -9.209 8.154 11.469 1.00 95.69 395 VAL A CA 1
ATOM 2983 C C . VAL A 1 395 ? -9.662 9.521 10.986 1.00 95.69 395 VAL A C 1
ATOM 2985 O O . VAL A 1 395 ? -10.838 9.876 11.083 1.00 95.69 395 VAL A O 1
ATOM 2988 N N . ARG A 1 396 ? -8.738 10.271 10.387 1.00 92.38 396 ARG A N 1
ATOM 2989 C CA . ARG A 1 396 ? -9.030 11.520 9.679 1.00 92.38 396 ARG A CA 1
ATOM 2990 C C . ARG A 1 396 ? -8.707 11.345 8.205 1.00 92.38 396 ARG A C 1
ATOM 2992 O O . ARG A 1 396 ? -7.545 11.329 7.813 1.00 92.38 396 ARG A O 1
ATOM 2999 N N . LEU A 1 397 ? -9.738 11.288 7.360 1.00 86.94 397 LEU A N 1
ATOM 3000 C CA . LEU A 1 397 ? -9.584 11.065 5.914 1.00 86.94 397 LEU A CA 1
ATOM 3001 C C . LEU A 1 397 ? -8.818 12.183 5.200 1.00 86.94 397 LEU A C 1
ATOM 3003 O O . LEU A 1 397 ? -8.415 12.013 4.053 1.00 86.94 397 LEU A O 1
ATOM 3007 N N . GLY A 1 398 ? -8.635 13.321 5.869 1.00 83.50 398 GLY A N 1
ATOM 3008 C CA . GLY A 1 398 ? -7.800 14.409 5.396 1.00 83.50 398 GLY A CA 1
ATOM 3009 C C . GLY A 1 398 ? -6.369 14.410 5.923 1.00 83.50 398 GLY A C 1
ATOM 3010 O O . GLY A 1 398 ? -5.699 15.416 5.755 1.00 83.50 398 GLY A O 1
ATOM 3011 N N . ARG A 1 399 ? -5.874 13.367 6.593 1.00 85.25 399 ARG A N 1
ATOM 3012 C CA . ARG A 1 399 ? -4.434 13.225 6.877 1.00 85.25 399 ARG A CA 1
ATOM 3013 C C 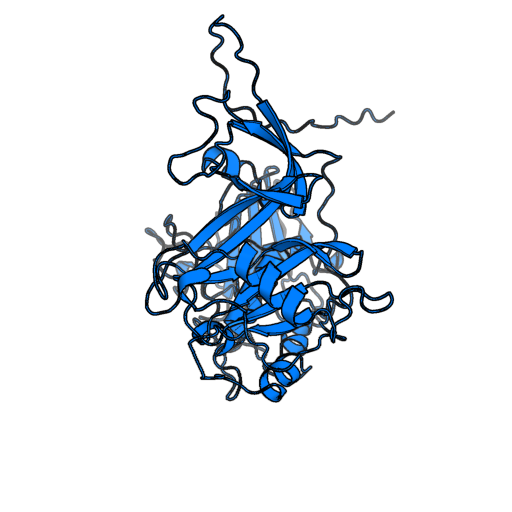. ARG A 1 399 ? -3.736 12.479 5.740 1.00 85.25 399 ARG A C 1
ATOM 3015 O O . ARG A 1 399 ? -4.374 11.773 4.959 1.00 85.25 399 ARG A O 1
ATOM 3022 N N . SER A 1 400 ? -2.423 12.661 5.648 1.00 81.50 400 SER A N 1
ATOM 3023 C CA . SER A 1 400 ? -1.550 11.855 4.792 1.00 81.50 400 SER A CA 1
ATOM 3024 C C . SER A 1 400 ? -1.532 10.389 5.229 1.00 81.50 400 SER A C 1
ATOM 3026 O O . SER A 1 400 ? -1.637 9.508 4.377 1.00 81.50 400 SER A O 1
ATOM 3028 N N . GLU A 1 401 ? -1.517 10.171 6.542 1.00 90.31 401 GLU A N 1
ATOM 3029 C CA . GLU A 1 401 ? -1.670 8.899 7.242 1.00 90.31 401 GLU A CA 1
ATOM 3030 C C . GLU A 1 401 ? -3.027 8.949 7.965 1.00 90.31 401 GLU A C 1
ATOM 3032 O O . GLU A 1 401 ? -3.143 9.578 9.017 1.00 90.31 401 GLU A O 1
ATOM 3037 N N . PRO A 1 402 ? -4.115 8.415 7.385 1.00 91.19 402 PRO A N 1
ATOM 3038 C CA . PRO A 1 402 ? -5.453 8.663 7.910 1.00 91.19 402 PRO A CA 1
ATOM 3039 C C . PRO A 1 402 ? -5.699 8.078 9.294 1.00 91.19 402 PRO A C 1
ATOM 3041 O O . PRO A 1 402 ? -6.363 8.736 10.087 1.00 91.19 402 PRO A O 1
ATOM 3044 N N . ALA A 1 403 ? -5.198 6.873 9.565 1.00 95.25 403 ALA A N 1
ATOM 3045 C CA . ALA A 1 403 ? -5.433 6.143 10.806 1.00 95.25 403 ALA A CA 1
ATOM 3046 C C . ALA A 1 403 ? -4.253 6.322 11.764 1.00 95.25 403 ALA A C 1
ATOM 3048 O O . ALA A 1 403 ? -3.150 5.866 11.469 1.00 95.25 403 ALA A O 1
ATOM 3049 N N . TRP A 1 404 ? -4.489 6.998 12.889 1.00 96.75 404 TRP A N 1
ATOM 3050 C CA . TRP A 1 404 ? -3.505 7.183 13.957 1.00 96.75 404 TRP A CA 1
ATOM 3051 C C . TRP A 1 404 ? -3.925 6.361 15.169 1.00 96.75 404 TRP A C 1
ATOM 3053 O O . TRP A 1 404 ? -5.029 6.584 15.670 1.00 96.75 404 TRP A O 1
ATOM 3063 N N . ALA A 1 405 ? -3.095 5.422 15.627 1.00 97.56 405 ALA A N 1
ATOM 3064 C CA . ALA A 1 405 ? -3.326 4.732 16.895 1.00 97.56 405 ALA A CA 1
ATOM 3065 C C . ALA A 1 405 ? -3.345 5.790 17.999 1.00 97.56 405 ALA A C 1
ATOM 3067 O O . ALA A 1 405 ? -2.405 6.564 18.094 1.00 97.56 405 ALA A O 1
ATOM 3068 N N . VAL A 1 406 ? -4.448 5.891 18.739 1.00 97.62 406 VAL A N 1
ATOM 3069 C CA . VAL A 1 406 ? -4.608 6.850 19.836 1.00 97.62 406 VAL A CA 1
ATOM 3070 C C . VAL A 1 406 ? -3.597 6.503 20.930 1.00 97.62 406 VAL A C 1
ATOM 3072 O O . VAL A 1 406 ? -3.214 5.344 21.061 1.00 97.62 406 VAL A O 1
ATOM 3075 N N . ASP A 1 407 ? -3.232 7.488 21.748 1.00 96.88 407 ASP A N 1
ATOM 3076 C CA . ASP A 1 407 ? -2.529 7.302 23.017 1.00 96.88 407 ASP A CA 1
ATOM 3077 C C . ASP A 1 407 ? -3.192 8.202 24.078 1.00 96.88 407 ASP A C 1
ATOM 3079 O O . ASP A 1 407 ? -3.491 9.373 23.818 1.00 96.88 407 ASP A O 1
ATOM 3083 N N . ALA A 1 408 ? -3.489 7.648 25.253 1.00 95.50 408 ALA A N 1
ATOM 3084 C CA . ALA A 1 408 ? -4.074 8.370 26.380 1.00 95.50 408 ALA A CA 1
ATOM 3085 C C . ALA A 1 408 ? -3.049 9.181 27.204 1.00 95.50 408 ALA A C 1
ATOM 3087 O O . ALA A 1 408 ? -3.454 10.029 28.011 1.00 95.50 408 ALA A O 1
ATOM 3088 N N . ASP A 1 409 ? -1.748 8.932 27.035 1.00 94.25 409 ASP A N 1
ATOM 3089 C CA . ASP A 1 409 ? -0.684 9.653 27.729 1.00 94.25 409 ASP A CA 1
ATOM 3090 C C . ASP A 1 409 ? -0.561 11.113 27.238 1.00 94.25 409 ASP A C 1
ATOM 3092 O O . ASP A 1 409 ? -0.927 11.483 26.122 1.00 94.25 409 ASP A O 1
ATOM 3096 N N . MET A 1 410 ? -0.043 11.990 28.108 1.00 91.88 410 MET A N 1
ATOM 3097 C CA . MET A 1 410 ? 0.241 13.393 27.782 1.00 91.88 410 MET A CA 1
ATOM 3098 C C . MET A 1 410 ? 1.667 13.777 28.216 1.00 91.88 410 MET A C 1
ATOM 3100 O O . MET A 1 410 ? 1.906 13.957 29.417 1.00 91.88 410 MET A O 1
ATOM 3104 N N . PRO A 1 411 ? 2.604 13.994 27.274 1.00 93.25 411 PRO A N 1
ATOM 3105 C CA . PRO A 1 411 ? 2.448 13.798 25.826 1.00 93.25 411 PRO A CA 1
ATOM 3106 C C . PRO A 1 411 ? 2.256 12.311 25.457 1.00 93.25 411 PRO A C 1
ATOM 3108 O O . PRO A 1 411 ? 2.662 11.462 26.253 1.00 93.25 411 PRO A O 1
ATOM 3111 N N . PRO A 1 412 ? 1.687 12.013 24.274 1.00 94.12 412 PRO A N 1
ATOM 3112 C CA . PRO A 1 412 ? 1.713 10.670 23.694 1.00 94.12 412 PRO A CA 1
ATOM 3113 C C . PRO A 1 412 ? 3.134 10.105 23.620 1.00 94.12 412 PRO A C 1
ATOM 3115 O O . PRO A 1 412 ? 4.107 10.865 23.529 1.00 94.12 412 PRO A O 1
ATOM 3118 N N . ALA A 1 413 ? 3.264 8.783 23.654 1.00 94.25 413 ALA A N 1
ATOM 3119 C CA . ALA A 1 413 ? 4.541 8.120 23.453 1.00 94.25 413 ALA A CA 1
ATOM 3120 C C . ALA A 1 413 ? 4.992 8.230 21.991 1.00 94.25 413 ALA A C 1
ATOM 3122 O O . ALA A 1 413 ? 4.184 8.091 21.083 1.00 94.25 413 ALA A O 1
ATOM 3123 N N . ASN A 1 414 ? 6.302 8.372 21.769 1.00 92.56 414 ASN A N 1
ATOM 3124 C CA . ASN A 1 414 ? 6.907 8.361 20.426 1.00 92.56 414 ASN A CA 1
ATOM 3125 C C . ASN A 1 414 ? 6.836 6.990 19.723 1.00 92.56 414 ASN A C 1
ATOM 3127 O O . ASN A 1 414 ? 7.357 6.827 18.628 1.00 92.56 414 ASN A O 1
ATOM 3131 N N . TYR A 1 415 ? 6.377 5.956 20.422 1.00 95.62 415 TYR A N 1
ATOM 3132 C CA . TYR A 1 415 ? 6.165 4.627 19.871 1.00 95.62 415 TYR A CA 1
ATOM 3133 C C . TYR A 1 415 ? 4.994 4.007 20.631 1.00 95.62 415 TYR A C 1
ATOM 3135 O O . TYR A 1 415 ? 4.998 3.999 21.863 1.00 95.62 415 TYR A O 1
ATOM 3143 N N . GLY A 1 416 ? 3.990 3.510 19.911 1.00 95.62 416 GLY A N 1
ATOM 3144 C CA . GLY A 1 416 ? 2.698 3.075 20.457 1.00 95.62 416 GLY A CA 1
ATOM 3145 C C . GLY A 1 416 ? 2.719 1.713 21.166 1.00 95.62 416 GLY A C 1
ATOM 3146 O O . GLY A 1 416 ? 1.781 0.926 21.021 1.00 95.62 416 GLY A O 1
ATOM 3147 N N . ASP A 1 417 ? 3.799 1.382 21.880 1.00 96.31 417 ASP A N 1
ATOM 3148 C CA . ASP A 1 417 ? 3.968 0.145 22.664 1.00 96.31 417 ASP A CA 1
ATOM 3149 C C . ASP A 1 417 ? 3.767 0.345 24.179 1.00 96.31 417 ASP A C 1
ATOM 3151 O O . ASP A 1 417 ? 4.049 -0.547 24.985 1.00 96.31 417 ASP A O 1
ATOM 3155 N N . ASN A 1 418 ? 3.262 1.509 24.580 1.00 96.00 418 ASN A N 1
ATOM 3156 C CA . ASN A 1 418 ? 3.017 1.895 25.964 1.00 96.00 418 ASN A CA 1
ATOM 3157 C C . ASN A 1 418 ? 1.588 1.543 26.433 1.00 96.00 418 ASN A C 1
ATOM 3159 O O . ASN A 1 418 ? 0.679 1.356 25.621 1.00 96.00 418 ASN A O 1
ATOM 3163 N N . PRO A 1 419 ? 1.341 1.523 27.760 1.00 96.44 419 PRO A N 1
ATOM 3164 C CA . PRO A 1 419 ? -0.003 1.347 28.311 1.00 96.44 419 PRO A CA 1
ATOM 3165 C C . PRO A 1 419 ? -1.031 2.378 27.827 1.00 96.44 419 PRO A C 1
ATOM 3167 O O . PRO A 1 419 ? -2.202 2.039 27.723 1.00 96.44 419 PRO A O 1
ATOM 3170 N N . GLY A 1 420 ? -0.613 3.607 27.504 1.00 96.31 420 GLY A N 1
ATOM 3171 C CA . GLY A 1 420 ? -1.512 4.645 26.995 1.00 96.31 420 GLY A CA 1
ATOM 3172 C C . GLY A 1 420 ? -2.109 4.329 25.618 1.00 96.31 420 GLY A C 1
ATOM 3173 O O . GLY A 1 420 ? -3.223 4.768 25.340 1.00 96.31 420 GLY A O 1
ATOM 3174 N N . THR A 1 421 ? -1.434 3.498 24.813 1.00 97.44 421 THR A N 1
ATOM 3175 C CA . THR A 1 421 ? -1.928 2.952 23.532 1.00 97.44 421 THR A CA 1
ATOM 3176 C C . THR A 1 421 ? -2.645 1.595 23.702 1.00 97.44 421 THR A C 1
ATOM 3178 O O . THR A 1 421 ? -3.195 1.035 22.753 1.00 97.44 421 THR A O 1
ATOM 3181 N N . MET A 1 422 ? -2.659 1.016 24.906 1.00 97.75 422 MET A N 1
ATOM 3182 C CA . MET A 1 422 ? -3.193 -0.327 25.163 1.00 97.75 422 MET A CA 1
ATOM 3183 C C . MET A 1 422 ? -4.384 -0.294 26.114 1.00 97.75 422 MET A C 1
ATOM 3185 O O . MET A 1 422 ? -4.231 -0.528 27.312 1.00 97.75 422 MET A O 1
ATOM 3189 N N . TRP A 1 423 ? -5.587 -0.105 25.572 1.00 97.69 423 TRP A N 1
ATOM 3190 C CA . TRP A 1 423 ? -6.800 -0.036 26.381 1.00 97.69 423 TRP A CA 1
ATOM 3191 C C . TRP A 1 423 ? -7.135 -1.383 27.020 1.00 97.69 423 TRP A C 1
ATOM 3193 O O . TRP A 1 423 ? -7.291 -2.404 26.341 1.00 97.69 423 TRP A O 1
ATOM 3203 N N . GLN A 1 424 ? -7.302 -1.356 28.339 1.00 95.81 424 GLN A N 1
ATOM 3204 C CA . GLN A 1 424 ? -7.599 -2.504 29.186 1.00 95.81 424 GLN A CA 1
ATOM 3205 C C . GLN A 1 424 ? -9.049 -2.490 29.702 1.00 95.81 424 GLN A C 1
ATOM 3207 O O . GLN A 1 424 ? -9.726 -1.454 29.710 1.00 95.81 424 GLN A O 1
ATOM 3212 N N . PRO A 1 425 ? -9.571 -3.640 30.177 1.00 92.56 425 PRO A N 1
ATOM 3213 C CA . PRO A 1 425 ? -10.904 -3.706 30.763 1.00 92.56 425 PRO A CA 1
ATOM 3214 C C . PRO A 1 425 ? -11.109 -2.692 31.899 1.00 92.56 425 PRO A C 1
ATOM 3216 O O . PRO A 1 425 ? -10.391 -2.696 32.897 1.00 92.56 425 PRO A O 1
ATOM 3219 N N . GLY A 1 426 ? -12.151 -1.867 31.772 1.00 92.62 426 GLY A N 1
ATOM 3220 C CA . GLY A 1 426 ? -12.512 -0.837 32.752 1.00 92.62 426 GLY A CA 1
ATOM 3221 C C . GLY A 1 426 ? -12.001 0.568 32.424 1.00 92.62 426 GLY A C 1
ATOM 3222 O O . GLY A 1 426 ? -12.381 1.511 33.117 1.00 92.62 426 GLY A O 1
ATOM 3223 N N . GLU A 1 427 ? -11.197 0.726 31.374 1.00 95.62 427 GLU A N 1
ATOM 3224 C CA . GLU A 1 427 ? -10.733 2.031 30.905 1.00 95.62 427 GLU A CA 1
ATOM 3225 C C . GLU A 1 427 ? -11.761 2.717 29.998 1.00 95.62 427 GLU A C 1
ATOM 3227 O O . GLU A 1 427 ? -12.729 2.119 29.523 1.00 95.62 427 GLU A O 1
ATOM 3232 N N . THR A 1 428 ? -11.603 4.025 29.805 1.00 92.62 428 THR A N 1
ATOM 3233 C CA . THR A 1 428 ? -12.513 4.839 28.993 1.00 92.62 428 THR A CA 1
ATOM 3234 C C . THR A 1 428 ? -11.719 5.886 28.232 1.00 92.62 428 THR A C 1
ATOM 3236 O O . THR A 1 428 ? -10.910 6.598 28.819 1.00 92.62 428 THR A O 1
ATOM 3239 N N . PHE A 1 429 ? -12.003 5.998 26.938 1.00 91.44 429 PHE A N 1
ATOM 3240 C CA . PHE A 1 429 ? -11.562 7.089 26.077 1.00 91.44 429 PHE A CA 1
ATOM 3241 C C . PHE A 1 429 ? -12.749 8.028 25.826 1.00 91.44 429 PHE A C 1
ATOM 3243 O O . PHE A 1 429 ? -13.856 7.546 25.565 1.00 91.44 429 PHE A O 1
ATOM 3250 N N . ALA A 1 430 ? -12.547 9.341 25.969 1.00 83.50 430 ALA A N 1
ATOM 3251 C CA . ALA A 1 430 ? -13.614 10.343 25.926 1.00 83.50 430 ALA A CA 1
ATOM 3252 C C . ALA A 1 430 ? -13.167 11.657 25.284 1.00 83.50 430 ALA A C 1
ATOM 3254 O O . ALA A 1 430 ? -12.016 12.074 25.547 1.00 83.50 430 ALA A O 1
#

Sequence (430 aa):
MRQGWLPLGVLLAGLTVFSGCAHAAETVEGWLTLQWGDGGPESPGNHRRVSLTDDTGQTVALSVSDELLRGGVFRWNGQRVRVYAPSSGARFSADGAMRVRALELLGQPSTPAAVTGSQPWISIPCKFADIADEPEALAFFEGMYANQPGGLDHFWREVSYGTIDVVGSIAVDWVTLPGVQTDYVPTPGSGTDANLNKVFDDCTAAVDDIVDFSGGGTPLVGINIMLNGSLDCCAWGGGRFATLDGVTKSWRTTWNPPWSFANEGIIAHEMGHGFGLPHANNFDDDGNPYDSPWDVMSAATGYAASDPTYGALGKHVNAWHKDKLGWFAPDRRFEAMVGEVTSIELDHTALANATHYQMALLSISADSMYTVEARMREGLYDSELAGDAVIIHEVRLGRSEPAWAVDADMPPANYGDNPGTMWQPGETFA

Nearest PDB structures (foldseek):
  7ktn-assembly1_A  TM=5.125E-01  e=2.311E+00  Homo sapiens
  5vzg-assembly1_A  TM=5.007E-01  e=2.177E+00  Homo sapiens
  5zlc-assembly1_A  TM=5.115E-01  e=4.445E+00  Homo sapiens
  6iph-assembly1_A  TM=4.550E-01  e=5.007E+00  Homo sapiens

Secondary structure (DSSP, 8-state):
---PPPP---------------PPPEEEEEEEEEEEEEE-TTS--EEEEEEEE-TTS-EEEEE--HHHHTTTGGGGTTSEEEEEEPPGGGSB-TTSPEE-SEEEESS--PPPPP--EE--EEEEEEE-TT----SS-HHHHHHHT-SSTTSHHHHHHHHTTTSEE-TT-EE---EE-SS-HHHH-SSTTSSS---HHHHHHHHHHTTTTT--TTGGGS---EEEEEESS--SSEEEEEEEEEEETTEEEEEEEEEE-HHHHTSHHHHHHHHHHHTTPPPPEESSSSS--TT-TT-TTSSSSTT--EETTTEEPP-PPPHHHHHHHT-S-GGGEEEPPTT------B-BTT-TT-SSBSEEEEESSSSEEEEEEEE-S-TTTTTT-S-SEEEEEEEETTSSS-EEE---SSSPPSSS-SGGGSB-TT----

Radius of gyration: 21.9 Å; Cα contacts (8 Å, |Δi|>4): 992; chains: 1; bounding box: 68×63×57 Å

pLDDT: mean 90.03, std 14.86, range [28.33, 98.88]

Mean predicted aligned error: 6.49 Å